Protein AF-0000000087149905 (afdb_homodimer)

Structure (mmCIF, N/CA/C/O backbone):
data_AF-0000000087149905-model_v1
#
loop_
_entity.id
_entity.type
_entity.pdbx_description
1 polymer 'SWIM-type domain-containing protein'
#
loop_
_atom_site.group_PDB
_atom_site.id
_atom_site.type_symbol
_atom_site.label_atom_id
_atom_site.label_alt_id
_atom_site.label_comp_id
_atom_site.label_asym_id
_atom_site.label_entity_id
_atom_site.label_seq_id
_atom_site.pdbx_PDB_ins_code
_atom_site.Cartn_x
_atom_site.Cartn_y
_atom_site.Cartn_z
_atom_site.occupancy
_atom_site.B_iso_or_equiv
_atom_site.auth_seq_id
_atom_site.auth_comp_id
_atom_site.auth_asym_id
_atom_site.auth_atom_id
_atom_site.pdbx_PDB_model_num
ATOM 1 N N . MET A 1 1 ? 7.902 6.609 -23.953 1 52.94 1 MET A N 1
ATOM 2 C CA . MET A 1 1 ? 6.887 5.578 -23.75 1 52.94 1 MET A CA 1
ATOM 3 C C . MET A 1 1 ? 5.832 5.629 -24.859 1 52.94 1 MET A C 1
ATOM 5 O O . MET A 1 1 ? 5.219 6.672 -25.078 1 52.94 1 MET A O 1
ATOM 9 N N . ASN A 1 2 ? 6.09 5 -25.891 1 61.59 2 ASN A N 1
ATOM 10 C CA . ASN A 1 2 ? 5.219 5.164 -27.047 1 61.59 2 ASN A CA 1
ATOM 11 C C . ASN A 1 2 ? 3.949 4.324 -26.922 1 61.59 2 ASN A C 1
ATOM 13 O O . ASN A 1 2 ? 3.957 3.129 -27.219 1 61.59 2 ASN A O 1
ATOM 17 N N . ILE A 1 3 ? 3.1 4.762 -26.047 1 75.81 3 ILE A N 1
ATOM 18 C CA . ILE A 1 3 ? 1.807 4.09 -26 1 75.81 3 ILE A CA 1
ATOM 19 C C . ILE A 1 3 ? 0.844 4.738 -27 1 75.81 3 ILE A C 1
ATOM 21 O O . ILE A 1 3 ? 0.61 5.949 -26.938 1 75.81 3 ILE A O 1
ATOM 25 N N . ASP A 1 4 ? 0.598 3.979 -28.094 1 79 4 ASP A N 1
ATOM 26 C CA . ASP A 1 4 ? -0.348 4.523 -29.062 1 79 4 ASP A CA 1
ATOM 27 C C . ASP A 1 4 ? -1.746 3.947 -28.844 1 79 4 ASP A C 1
ATOM 29 O O . ASP A 1 4 ? -1.9 2.893 -28.234 1 79 4 ASP A O 1
ATOM 33 N N . ALA A 1 5 ? -2.727 4.66 -29.312 1 78.12 5 ALA A N 1
ATOM 34 C CA . ALA A 1 5 ? -4.133 4.316 -29.125 1 78.12 5 ALA A CA 1
ATOM 35 C C . ALA A 1 5 ? -4.441 2.941 -29.719 1 78.12 5 ALA A C 1
ATOM 37 O O . ALA A 1 5 ? -5.258 2.195 -29.172 1 78.12 5 ALA A O 1
ATOM 38 N N . THR A 1 6 ? -3.74 2.602 -30.766 1 82.44 6 THR A N 1
ATOM 39 C CA . THR A 1 6 ? -3.984 1.315 -31.422 1 82.44 6 THR A CA 1
ATOM 40 C C . THR A 1 6 ? -3.541 0.167 -30.516 1 82.44 6 THR A C 1
ATOM 42 O O . THR A 1 6 ? -4.227 -0.855 -30.422 1 82.44 6 THR A O 1
ATOM 45 N N . THR A 1 7 ? -2.455 0.369 -29.906 1 86.06 7 THR A N 1
ATOM 46 C CA . THR A 1 7 ? -1.944 -0.637 -28.984 1 86.06 7 THR A CA 1
ATOM 47 C C . THR A 1 7 ? -2.898 -0.827 -27.797 1 86.06 7 THR A C 1
ATOM 49 O O . THR A 1 7 ? -3.156 -1.957 -27.375 1 86.06 7 THR A O 1
ATOM 52 N N . ILE A 1 8 ? -3.498 0.255 -27.359 1 90 8 ILE A N 1
ATOM 53 C CA . ILE A 1 8 ? -4.402 0.225 -26.203 1 90 8 ILE A CA 1
ATOM 54 C C . ILE A 1 8 ? -5.699 -0.483 -26.594 1 90 8 ILE A C 1
ATOM 56 O O . ILE A 1 8 ? -6.242 -1.263 -25.812 1 90 8 ILE A O 1
ATOM 60 N N . ARG A 1 9 ? -6.121 -0.243 -27.828 1 88.88 9 ARG A N 1
ATOM 61 C CA . ARG A 1 9 ? -7.352 -0.86 -28.312 1 88.88 9 ARG A CA 1
ATOM 62 C C . ARG A 1 9 ? -7.215 -2.379 -28.375 1 88.88 9 ARG A C 1
ATOM 64 O O . ARG A 1 9 ? -8.188 -3.104 -28.156 1 88.88 9 ARG A O 1
ATOM 71 N N . ASN A 1 10 ? -6.016 -2.828 -28.625 1 90.06 10 ASN A N 1
ATOM 72 C CA . ASN A 1 10 ? -5.77 -4.258 -28.75 1 90.06 10 ASN A CA 1
ATOM 73 C C . ASN A 1 10 ? -5.695 -4.949 -27.391 1 90.06 10 ASN A C 1
ATOM 75 O O . ASN A 1 10 ? -5.742 -6.176 -27.312 1 90.06 10 ASN A O 1
ATOM 79 N N . LEU A 1 11 ? -5.723 -4.18 -26.344 1 90.5 11 LEU A N 1
ATOM 80 C CA . LEU A 1 11 ? -5.574 -4.754 -25.016 1 90.5 11 LEU A CA 1
ATOM 81 C C . LEU A 1 11 ? -6.938 -5.012 -24.391 1 90.5 11 LEU A C 1
ATOM 83 O O . LEU A 1 11 ? -7.027 -5.625 -23.312 1 90.5 11 LEU A O 1
ATOM 87 N N . CYS A 1 12 ? -8.023 -4.574 -25.062 1 92 12 CYS A N 1
ATOM 88 C CA . CYS A 1 12 ? -9.344 -4.664 -24.453 1 92 12 CYS A CA 1
ATOM 89 C C . CYS A 1 12 ? -10.438 -4.789 -25.5 1 92 12 CYS A C 1
ATOM 91 O O . CYS A 1 12 ? -10.156 -4.742 -26.703 1 92 12 CYS A O 1
ATOM 93 N N . THR A 1 13 ? -11.625 -5.027 -25.062 1 93.38 13 THR A N 1
ATOM 94 C CA . THR A 1 13 ? -12.773 -5.043 -25.969 1 93.38 13 THR A CA 1
ATOM 95 C C . THR A 1 13 ? -13.195 -3.621 -26.328 1 93.38 13 THR A C 1
ATOM 97 O O . THR A 1 13 ? -12.828 -2.664 -25.641 1 93.38 13 THR A O 1
ATOM 100 N N . ASP A 1 14 ? -13.945 -3.541 -27.422 1 93.56 14 ASP A N 1
ATOM 101 C CA . ASP A 1 14 ? -14.422 -2.232 -27.859 1 93.56 14 ASP A CA 1
ATOM 102 C C . ASP A 1 14 ? -15.242 -1.554 -26.75 1 93.56 14 ASP A C 1
ATOM 104 O O . ASP A 1 14 ? -15.133 -0.342 -26.562 1 93.56 14 ASP A O 1
ATOM 108 N N . ALA A 1 15 ? -15.984 -2.336 -26.156 1 94.06 15 ALA A N 1
ATOM 109 C CA . ALA A 1 15 ? -16.844 -1.793 -25.109 1 94.06 15 ALA A CA 1
ATOM 110 C C . ALA A 1 15 ? -16.016 -1.227 -23.953 1 94.06 15 ALA A C 1
ATOM 112 O O . ALA A 1 15 ? -16.312 -0.152 -23.438 1 94.06 15 ALA A O 1
ATOM 113 N N . VAL A 1 16 ? -15.008 -1.996 -23.562 1 94.94 16 VAL A N 1
ATOM 114 C CA . VAL A 1 16 ? -14.148 -1.566 -22.469 1 94.94 16 VAL A CA 1
ATOM 115 C C . VAL A 1 16 ? -13.359 -0.328 -22.891 1 94.94 16 VAL A C 1
ATOM 117 O O . VAL A 1 16 ? -13.156 0.585 -22.078 1 94.94 16 VAL A O 1
ATOM 120 N N . PHE A 1 17 ? -12.984 -0.322 -24.156 1 95 17 PHE A N 1
ATOM 121 C CA . PHE A 1 17 ? -12.25 0.822 -24.688 1 95 17 PHE A CA 1
ATOM 122 C C . PHE A 1 17 ? -13.094 2.088 -24.609 1 95 17 PHE A C 1
ATOM 124 O O . PHE A 1 17 ? -12.617 3.137 -24.172 1 95 17 PHE A O 1
ATOM 131 N N . GLU A 1 18 ? -14.312 2.02 -25.031 1 95.62 18 GLU A N 1
ATOM 132 C CA . GLU A 1 18 ? -15.211 3.17 -25.016 1 95.62 18 GLU A CA 1
ATOM 133 C C . GLU A 1 18 ? -15.453 3.654 -23.578 1 95.62 18 GLU A C 1
ATOM 135 O O . GLU A 1 18 ? -15.508 4.859 -23.328 1 95.62 18 GLU A O 1
ATOM 140 N N . ARG A 1 19 ? -15.562 2.734 -22.719 1 95.44 19 ARG A N 1
ATOM 141 C CA . ARG A 1 19 ? -15.766 3.102 -21.312 1 95.44 19 ARG A CA 1
ATOM 142 C C . ARG A 1 19 ? -14.516 3.756 -20.734 1 95.44 19 ARG A C 1
ATOM 144 O O . ARG A 1 19 ? -14.609 4.695 -19.953 1 95.44 19 ARG A O 1
ATOM 151 N N . GLY A 1 20 ? -13.367 3.143 -21.078 1 96.12 20 GLY A N 1
ATOM 152 C CA . GLY A 1 20 ? -12.125 3.766 -20.656 1 96.12 20 GLY A CA 1
ATOM 153 C C . GLY A 1 20 ? -11.977 5.195 -21.141 1 96.12 20 GLY A C 1
ATOM 154 O O . GLY A 1 20 ? -11.539 6.07 -20.391 1 96.12 20 GLY A O 1
ATOM 155 N N . GLN A 1 21 ? -12.391 5.418 -22.391 1 95 21 GLN A N 1
ATOM 156 C CA . GLN A 1 21 ? -12.367 6.762 -22.953 1 95 21 GLN A CA 1
ATOM 157 C C . GLN A 1 21 ? -13.297 7.695 -22.188 1 95 21 GLN A C 1
ATOM 159 O O . GLN A 1 21 ? -12.953 8.852 -21.938 1 95 21 GLN A O 1
ATOM 164 N N . LYS A 1 22 ? -14.383 7.191 -21.922 1 95.94 22 LYS A N 1
ATOM 165 C CA . LYS A 1 22 ? -15.352 7.969 -21.156 1 95.94 22 LYS A CA 1
ATOM 166 C C . LYS A 1 22 ? -14.805 8.344 -19.797 1 95.94 22 LYS A C 1
ATOM 168 O O . LYS A 1 22 ? -14.961 9.484 -19.344 1 95.94 22 LYS A O 1
ATOM 173 N N . TYR A 1 23 ? -14.18 7.363 -19.109 1 94.94 23 TYR A N 1
ATOM 174 C CA . TYR A 1 23 ? -13.617 7.613 -17.781 1 94.94 23 TYR A CA 1
ATOM 175 C C . TYR A 1 23 ? -12.555 8.703 -17.844 1 94.94 23 TYR A C 1
ATOM 177 O O . TYR A 1 23 ? -12.477 9.555 -16.953 1 94.94 23 TYR A O 1
ATOM 185 N N . ARG A 1 24 ? -11.75 8.672 -18.891 1 93.31 24 ARG A N 1
ATOM 186 C CA . ARG A 1 24 ? -10.719 9.695 -19.078 1 93.31 24 ARG A CA 1
ATOM 187 C C . ARG A 1 24 ? -11.344 11.07 -19.312 1 93.31 24 ARG A C 1
ATOM 189 O O . ARG A 1 24 ? -10.922 12.055 -18.703 1 93.31 24 ARG A O 1
ATOM 196 N N . LYS A 1 25 ? -12.328 11.125 -20.141 1 92.62 25 LYS A N 1
ATOM 197 C CA . LYS A 1 25 ? -13 12.383 -20.469 1 92.62 25 LYS A CA 1
ATOM 198 C C . LYS A 1 25 ? -13.68 12.984 -19.234 1 92.62 25 LYS A C 1
ATOM 200 O O . LYS A 1 25 ? -13.727 14.203 -19.078 1 92.62 25 LYS A O 1
ATOM 205 N N . GLU A 1 26 ? -14.125 12.109 -18.469 1 91.5 26 GLU A N 1
ATOM 206 C CA . GLU A 1 26 ? -14.836 12.539 -17.281 1 91.5 26 GLU A CA 1
ATOM 207 C C . GLU A 1 26 ? -13.867 12.875 -16.141 1 91.5 26 GLU A C 1
ATOM 209 O O . GLU A 1 26 ? -14.289 13.164 -15.023 1 91.5 26 GLU A O 1
ATOM 214 N N . ARG A 1 27 ? -12.547 12.727 -16.375 1 88.62 27 ARG A N 1
ATOM 215 C CA . ARG A 1 27 ? -11.492 13.078 -15.43 1 88.62 27 ARG A CA 1
ATOM 216 C C . ARG A 1 27 ? -11.602 12.258 -14.148 1 88.62 27 ARG A C 1
ATOM 218 O O . ARG A 1 27 ? -11.539 12.805 -13.047 1 88.62 27 ARG A O 1
ATOM 225 N N . ARG A 1 28 ? -11.805 10.938 -14.367 1 89.31 28 ARG A N 1
ATOM 226 C CA . ARG A 1 28 ? -11.961 10.031 -13.234 1 89.31 28 ARG A CA 1
ATOM 227 C C . ARG A 1 28 ? -10.609 9.539 -12.742 1 89.31 28 ARG A C 1
ATOM 229 O O . ARG A 1 28 ? -10.531 8.805 -11.75 1 89.31 28 ARG A O 1
ATOM 236 N N . ILE A 1 29 ? -9.531 9.875 -13.422 1 90.5 29 ILE A N 1
ATOM 237 C CA . ILE A 1 29 ? -8.188 9.461 -13.023 1 90.5 29 ILE A CA 1
ATOM 238 C C . ILE A 1 29 ? -7.629 10.461 -12.008 1 90.5 29 ILE A C 1
ATOM 240 O O . ILE A 1 29 ? -7.578 11.664 -12.273 1 90.5 29 ILE A O 1
ATOM 244 N N . GLN A 1 30 ? -7.227 9.82 -10.906 1 81.25 30 GLN A N 1
ATOM 245 C C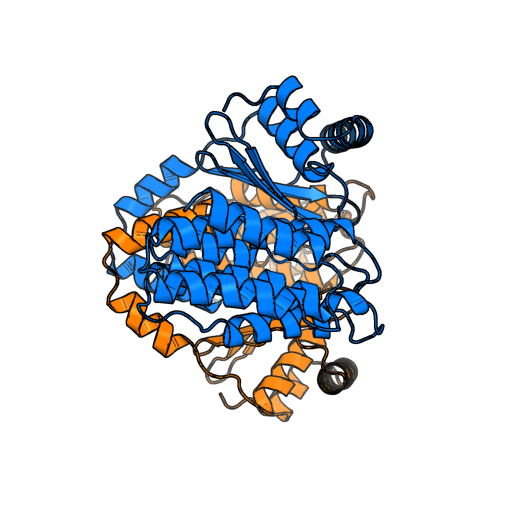A . GLN A 1 30 ? -6.672 10.625 -9.828 1 81.25 30 GLN A CA 1
ATOM 246 C C . GLN A 1 30 ? -5.215 10.266 -9.562 1 81.25 30 GLN A C 1
ATOM 248 O O . GLN A 1 30 ? -4.824 9.102 -9.695 1 81.25 30 GLN A O 1
ATOM 253 N N . ARG A 1 31 ? -4.359 11.297 -9.109 1 80.44 31 ARG A N 1
ATOM 254 C CA . ARG A 1 31 ? -2.992 11.102 -8.633 1 80.44 31 ARG A CA 1
ATOM 255 C C . ARG A 1 31 ? -2.189 10.242 -9.602 1 80.44 31 ARG A C 1
ATOM 257 O O . ARG A 1 31 ? -1.609 9.227 -9.203 1 80.44 31 ARG A O 1
ATOM 264 N N . ILE A 1 32 ? -2.191 10.555 -10.883 1 89.56 32 ILE A N 1
ATOM 265 C CA . ILE A 1 32 ? -1.399 9.812 -11.859 1 89.56 32 ILE A CA 1
ATOM 266 C C . ILE A 1 32 ? 0.063 10.242 -11.766 1 89.56 32 ILE A C 1
ATOM 268 O O . ILE A 1 32 ? 0.367 11.438 -11.781 1 89.56 32 ILE A O 1
ATOM 272 N N . GLU A 1 33 ? 0.924 9.398 -11.508 1 91.81 33 GLU A N 1
ATOM 273 C CA . GLU A 1 33 ? 2.352 9.664 -11.367 1 91.81 33 GLU A CA 1
ATOM 274 C C . GLU A 1 33 ? 3.184 8.656 -12.148 1 91.81 33 GLU A C 1
ATOM 276 O O . GLU A 1 33 ? 2.793 7.492 -12.289 1 91.81 33 GLU A O 1
ATOM 281 N N . ARG A 1 34 ? 4.316 9.117 -12.617 1 93.81 34 ARG A N 1
ATOM 282 C CA . ARG A 1 34 ? 5.207 8.25 -13.391 1 93.81 34 ARG A CA 1
ATOM 283 C C . ARG A 1 34 ? 6.57 8.133 -12.719 1 93.81 34 ARG A C 1
ATOM 285 O O . ARG A 1 34 ? 7.105 9.125 -12.211 1 93.81 34 ARG A O 1
ATOM 292 N N . PHE A 1 35 ? 7.082 7.012 -12.641 1 95.56 35 PHE A N 1
ATOM 293 C CA . PHE A 1 35 ? 8.422 6.648 -12.188 1 95.56 35 PHE A CA 1
ATOM 294 C C . PHE A 1 35 ? 9.109 5.734 -13.195 1 95.56 35 PHE A C 1
ATOM 296 O O . PHE A 1 35 ? 8.938 4.516 -13.156 1 95.56 35 PHE A O 1
ATOM 303 N N . ASP A 1 36 ? 9.914 6.367 -14.094 1 93.94 36 ASP A N 1
ATOM 304 C CA . ASP A 1 36 ? 10.539 5.621 -15.18 1 93.94 36 ASP A CA 1
ATOM 305 C C . ASP A 1 36 ? 9.492 4.91 -16.031 1 93.94 36 ASP A C 1
ATOM 307 O O . ASP A 1 36 ? 8.625 5.555 -16.625 1 93.94 36 ASP A O 1
ATOM 311 N N . ASP A 1 37 ? 9.398 3.553 -16 1 93.19 37 ASP A N 1
ATOM 312 C CA . ASP A 1 37 ? 8.484 2.812 -16.859 1 93.19 37 ASP A CA 1
ATOM 313 C C . ASP A 1 37 ? 7.23 2.391 -16.094 1 93.19 37 ASP A C 1
ATOM 315 O O . ASP A 1 37 ? 6.414 1.618 -16.594 1 93.19 37 ASP A O 1
ATOM 319 N N . VAL A 1 38 ? 7.078 2.883 -14.906 1 95.25 38 VAL A N 1
ATOM 320 C CA . VAL A 1 38 ? 5.938 2.523 -14.07 1 95.25 38 VAL A CA 1
ATOM 321 C C . VAL A 1 38 ? 5.008 3.727 -13.922 1 95.25 38 VAL A C 1
ATOM 323 O O . VAL A 1 38 ? 5.465 4.844 -13.656 1 95.25 38 VAL A O 1
ATOM 326 N N . VAL A 1 39 ? 3.75 3.508 -14.133 1 95.5 39 VAL A N 1
ATOM 327 C CA . VAL A 1 39 ? 2.73 4.527 -13.906 1 95.5 39 VAL A CA 1
ATOM 328 C C . VAL A 1 39 ? 1.732 4.039 -12.859 1 95.5 39 VAL A C 1
ATOM 330 O O . VAL A 1 39 ? 1.272 2.896 -12.914 1 95.5 39 VAL A O 1
ATOM 333 N N . THR A 1 40 ? 1.528 4.828 -11.836 1 95.44 40 THR A N 1
ATOM 334 C CA . THR A 1 40 ? 0.523 4.551 -10.82 1 95.44 40 THR A CA 1
ATOM 335 C C . THR A 1 40 ? -0.59 5.594 -10.859 1 95.44 40 THR A C 1
ATOM 337 O O . THR A 1 40 ? -0.339 6.77 -11.141 1 95.44 40 THR A O 1
ATOM 340 N N . ALA A 1 41 ? -1.813 5.078 -10.656 1 94.38 41 ALA A N 1
ATOM 341 C CA . ALA A 1 41 ? -2.953 5.992 -10.656 1 94.38 41 ALA A CA 1
ATOM 342 C C . ALA A 1 41 ? -4.098 5.441 -9.812 1 94.38 41 ALA A C 1
ATOM 344 O O . ALA A 1 41 ? -4.129 4.25 -9.492 1 94.38 41 ALA A O 1
ATOM 345 N N . VAL A 1 42 ? -4.875 6.297 -9.336 1 89.19 42 VAL A N 1
ATOM 346 C CA . VAL A 1 42 ? -6.152 5.941 -8.719 1 89.19 42 VAL A CA 1
ATOM 347 C C . VAL A 1 42 ? -7.301 6.371 -9.625 1 89.19 42 VAL A C 1
ATOM 349 O O . VAL A 1 42 ? -7.336 7.512 -10.094 1 89.19 42 VAL A O 1
ATOM 352 N N . VAL A 1 43 ? -8.164 5.406 -9.961 1 91.31 43 VAL A N 1
ATOM 353 C CA . VAL A 1 43 ? -9.281 5.699 -10.859 1 91.31 43 VAL A CA 1
ATOM 354 C C . VAL A 1 43 ? -10.602 5.547 -10.109 1 91.31 43 VAL A C 1
ATOM 356 O O . VAL A 1 43 ? -10.828 4.539 -9.438 1 91.31 43 VAL A O 1
ATOM 359 N N . GLN A 1 44 ? -11.461 6.496 -10.312 1 86.81 44 GLN A N 1
ATOM 360 C CA . GLN A 1 44 ? -12.766 6.473 -9.656 1 86.81 44 GLN A CA 1
ATOM 361 C C . GLN A 1 44 ? -13.781 5.695 -10.484 1 86.81 44 GLN A C 1
ATOM 363 O O . GLN A 1 44 ? -14.07 6.059 -11.625 1 86.81 44 GLN A O 1
ATOM 368 N N . GLY A 1 45 ? -14.211 4.629 -10.008 1 86.25 45 GLY A N 1
ATOM 369 C CA . GLY A 1 45 ? -15.352 3.879 -10.523 1 86.25 45 GLY A CA 1
ATOM 370 C C . GLY A 1 45 ? -16.469 3.705 -9.508 1 86.25 45 GLY A C 1
ATOM 371 O O . GLY A 1 45 ? -16.922 4.684 -8.914 1 86.25 45 GLY A O 1
ATOM 372 N N . SER A 1 46 ? -16.938 2.467 -9.32 1 76.81 46 SER A N 1
ATOM 373 C CA . SER A 1 46 ? -17.844 2.195 -8.211 1 76.81 46 SER A CA 1
ATOM 374 C C . SER A 1 46 ? -17.141 2.367 -6.871 1 76.81 46 SER A C 1
ATOM 376 O O . SER A 1 46 ? -17.781 2.662 -5.859 1 76.81 46 SER A O 1
ATOM 378 N N . SER A 1 47 ? -15.914 2.17 -6.957 1 76.69 47 SER A N 1
ATOM 379 C CA . SER A 1 47 ? -14.977 2.457 -5.879 1 76.69 47 SER A CA 1
ATOM 380 C C . SER A 1 47 ? -13.703 3.096 -6.41 1 76.69 47 SER A C 1
ATOM 382 O O . SER A 1 47 ? -13.609 3.416 -7.598 1 76.69 47 SER A O 1
ATOM 384 N N . GLN A 1 48 ? -12.875 3.387 -5.547 1 79.88 48 GLN A N 1
ATOM 385 C CA . GLN A 1 48 ? -11.555 3.812 -5.988 1 79.88 48 GLN A CA 1
ATOM 386 C C . GLN A 1 48 ? -10.656 2.611 -6.273 1 79.88 48 GLN A C 1
ATOM 388 O O . GLN A 1 48 ? -10.531 1.712 -5.441 1 79.88 48 GLN A O 1
ATOM 393 N N . TYR A 1 49 ? -10.117 2.619 -7.473 1 84.94 49 TYR A N 1
ATOM 394 C CA . TYR A 1 49 ? -9.289 1.488 -7.867 1 84.94 49 TYR A CA 1
ATOM 395 C C . TYR A 1 49 ? -7.855 1.935 -8.141 1 84.94 49 TYR A C 1
ATOM 397 O O . TYR A 1 49 ? -7.633 2.939 -8.82 1 84.94 49 TYR A O 1
ATOM 405 N N . ASP A 1 50 ? -6.941 1.211 -7.504 1 89.19 50 ASP A N 1
ATOM 406 C CA . ASP A 1 50 ? -5.527 1.462 -7.773 1 89.19 50 ASP A CA 1
ATOM 407 C C . ASP A 1 50 ? -5.09 0.792 -9.078 1 89.19 50 ASP A C 1
ATOM 409 O O . ASP A 1 50 ? -5.375 -0.385 -9.297 1 89.19 50 ASP A O 1
ATOM 413 N N . VAL A 1 51 ? -4.422 1.557 -9.914 1 94.06 51 VAL A N 1
ATOM 414 C CA . VAL A 1 51 ? -3.91 1.053 -11.188 1 94.06 51 VAL A CA 1
ATOM 415 C C . VAL A 1 51 ? -2.391 1.205 -11.234 1 94.06 51 VAL A C 1
ATOM 417 O O . VAL A 1 51 ? -1.856 2.256 -10.867 1 94.06 51 VAL A O 1
ATOM 420 N N . THR A 1 52 ? -1.676 0.179 -11.508 1 94.12 52 THR A N 1
ATOM 421 C CA . THR A 1 52 ? -0.24 0.204 -11.758 1 94.12 52 THR A CA 1
ATOM 422 C C . THR A 1 52 ? 0.078 -0.37 -13.133 1 94.12 52 THR A C 1
ATOM 424 O O . THR A 1 52 ? -0.34 -1.482 -13.461 1 94.12 52 THR A O 1
ATOM 427 N N . VAL A 1 53 ? 0.783 0.395 -13.938 1 94 53 VAL A N 1
ATOM 428 C CA . VAL A 1 53 ? 1.148 -0.038 -15.281 1 94 53 VAL A CA 1
ATOM 429 C C . VAL A 1 53 ? 2.664 0.026 -15.445 1 94 53 VAL A C 1
ATOM 431 O O . VAL A 1 53 ? 3.293 1.026 -15.094 1 94 53 VAL A O 1
ATOM 434 N N . GLU A 1 54 ? 3.229 -1.041 -15.867 1 90.81 54 GLU A N 1
ATOM 435 C CA . GLU A 1 54 ? 4.629 -1.063 -16.281 1 90.81 54 GLU A CA 1
ATOM 436 C C . GLU A 1 54 ? 4.762 -1.06 -17.797 1 90.81 54 GLU A C 1
ATOM 438 O O . GLU A 1 54 ? 4.301 -1.984 -18.469 1 90.81 54 GLU A O 1
ATOM 443 N N . LEU A 1 55 ? 5.379 -0.025 -18.188 1 89.25 55 LEU A N 1
ATOM 444 C CA . LEU A 1 55 ? 5.496 0.177 -19.625 1 89.25 55 LEU A CA 1
ATOM 445 C C . LEU A 1 55 ? 6.855 -0.294 -20.141 1 89.25 55 LEU A C 1
ATOM 447 O O . LEU A 1 55 ? 7.855 0.413 -20 1 89.25 55 LEU A O 1
ATOM 451 N N . GLY A 1 56 ? 6.895 -1.465 -20.641 1 81.88 56 GLY A N 1
ATOM 452 C CA . GLY A 1 56 ? 8.109 -1.961 -21.281 1 81.88 56 GLY A CA 1
ATOM 453 C C . GLY A 1 56 ? 8.258 -1.495 -22.703 1 81.88 56 GLY A C 1
ATOM 454 O O . GLY A 1 56 ? 7.48 -0.671 -23.188 1 81.88 56 GLY A O 1
ATOM 455 N N . GLU A 1 57 ? 9.336 -1.872 -23.438 1 76.81 57 GLU A N 1
ATOM 456 C CA . GLU A 1 57 ? 9.578 -1.489 -24.828 1 76.81 57 GLU A CA 1
ATOM 457 C C . GLU A 1 57 ? 8.453 -1.971 -25.734 1 76.81 57 GLU A C 1
ATOM 459 O O . GLU A 1 57 ? 7.992 -1.229 -26.609 1 76.81 57 GLU A O 1
ATOM 464 N N . LYS A 1 58 ? 7.953 -3.197 -25.484 1 77.06 58 LYS A N 1
ATOM 465 C CA . LYS A 1 58 ? 6.887 -3.715 -26.344 1 77.06 58 LYS A CA 1
ATOM 466 C C . LYS A 1 58 ? 5.797 -4.387 -25.516 1 77.06 58 LYS A C 1
ATOM 468 O O . LYS A 1 58 ? 4.988 -5.152 -26.047 1 77.06 58 LYS A O 1
ATOM 473 N N . THR A 1 59 ? 5.855 -4.219 -24.281 1 81.31 59 THR A N 1
ATOM 474 C CA . THR A 1 59 ? 4.898 -4.898 -23.406 1 81.31 59 THR A CA 1
ATOM 475 C C . THR A 1 59 ? 4.285 -3.928 -22.406 1 81.31 59 THR A C 1
ATOM 477 O O . THR A 1 59 ? 4.91 -2.932 -22.047 1 81.31 59 THR A O 1
ATOM 480 N N . ILE A 1 60 ? 3.018 -4.18 -22.141 1 87.06 60 ILE A N 1
ATOM 481 C CA . ILE A 1 60 ? 2.314 -3.443 -21.094 1 87.06 60 ILE A CA 1
ATOM 482 C C . ILE A 1 60 ? 1.796 -4.418 -20.031 1 87.06 60 ILE A C 1
ATOM 484 O O . ILE A 1 60 ? 1.047 -5.344 -20.344 1 87.06 60 ILE A O 1
ATOM 488 N N . ASP A 1 61 ? 2.359 -4.285 -18.922 1 86.69 61 ASP A N 1
ATOM 489 C CA . ASP A 1 61 ? 1.864 -5.055 -17.781 1 86.69 61 ASP A CA 1
ATOM 490 C C . ASP A 1 61 ? 1.042 -4.18 -16.844 1 86.69 61 ASP A C 1
ATOM 492 O O . ASP A 1 61 ? 1.559 -3.217 -16.266 1 86.69 61 ASP A O 1
ATOM 496 N N . ALA A 1 62 ? -0.219 -4.531 -16.719 1 89.94 62 ALA A N 1
ATOM 497 C CA . ALA A 1 62 ? -1.107 -3.67 -15.945 1 89.94 62 ALA A CA 1
ATOM 498 C C . ALA A 1 62 ? -1.795 -4.453 -14.836 1 89.94 62 ALA A C 1
ATOM 500 O O . ALA A 1 62 ? -2.037 -5.656 -14.969 1 89.94 62 ALA A O 1
ATOM 501 N N . ARG A 1 63 ? -1.947 -3.783 -13.758 1 87.44 63 ARG A N 1
ATOM 502 C CA . ARG A 1 63 ? -2.699 -4.309 -12.625 1 87.44 63 ARG A CA 1
ATOM 503 C C . ARG A 1 63 ? -3.719 -3.289 -12.125 1 87.44 63 ARG A C 1
ATOM 505 O O . ARG A 1 63 ? -3.434 -2.09 -12.078 1 87.44 63 ARG A O 1
ATOM 512 N N . CYS A 1 64 ? -4.855 -3.814 -11.789 1 89.94 64 CYS A N 1
ATOM 513 C CA . CYS A 1 64 ? -5.934 -2.99 -11.25 1 89.94 64 CYS A CA 1
ATOM 514 C C . CYS A 1 64 ? -6.633 -3.701 -10.094 1 89.94 64 CYS A C 1
ATOM 516 O O . CYS A 1 64 ? -6.863 -4.91 -10.156 1 89.94 64 CYS A O 1
ATOM 518 N N . THR A 1 65 ? -7.074 -3.02 -9.055 1 80.31 65 THR A N 1
ATOM 519 C CA . THR A 1 65 ? -7.711 -3.639 -7.891 1 80.31 65 THR A CA 1
ATOM 520 C C . THR A 1 65 ? -9.203 -3.828 -8.133 1 80.31 65 THR A C 1
ATOM 522 O O . THR A 1 65 ? -9.945 -4.176 -7.211 1 80.31 65 THR A O 1
ATOM 525 N N . CYS A 1 66 ? -9.656 -3.549 -9.359 1 84 66 CYS A N 1
ATOM 526 C CA . CYS A 1 66 ? -11.078 -3.691 -9.641 1 84 66 CYS A CA 1
ATOM 527 C C . CYS A 1 66 ? -11.461 -5.16 -9.797 1 84 66 CYS A C 1
ATOM 529 O O . CYS A 1 66 ? -10.602 -6.004 -10.07 1 84 66 CYS A O 1
ATOM 531 N N . PRO A 1 67 ? -12.711 -5.457 -9.648 1 76.56 67 PRO A N 1
ATOM 532 C CA . PRO A 1 67 ? -13.172 -6.848 -9.734 1 76.56 67 PRO A CA 1
ATOM 533 C C . PRO A 1 67 ? -13.336 -7.324 -11.172 1 76.56 67 PRO A C 1
ATOM 535 O O . PRO A 1 67 ? -13.922 -8.383 -11.414 1 76.56 67 PRO A O 1
ATOM 538 N N . TYR A 1 68 ? -12.875 -6.551 -12.141 1 79.5 68 TYR A N 1
ATOM 539 C CA . TYR A 1 68 ? -13 -6.914 -13.547 1 79.5 68 TYR A CA 1
ATOM 540 C C . TYR A 1 68 ? -12.398 -8.289 -13.812 1 79.5 68 TYR A C 1
ATOM 542 O O . TYR A 1 68 ? -11.258 -8.555 -13.422 1 79.5 68 TYR A O 1
ATOM 550 N N . ASP A 1 69 ? -13.188 -9.117 -14.438 1 70.5 69 ASP A N 1
ATOM 551 C CA . ASP A 1 69 ? -12.742 -10.5 -14.617 1 70.5 69 ASP A CA 1
ATOM 552 C C . ASP A 1 69 ? -12.875 -10.93 -16.078 1 70.5 69 ASP A C 1
ATOM 554 O O . ASP A 1 69 ? -12.68 -12.102 -16.406 1 70.5 69 ASP A O 1
ATOM 558 N N . ASP A 1 70 ? -13.164 -10.062 -16.953 1 77.25 70 ASP A N 1
ATOM 559 C CA . ASP A 1 70 ? -13.289 -10.414 -18.359 1 77.25 70 ASP A CA 1
ATOM 560 C C . ASP A 1 70 ? -11.938 -10.344 -19.062 1 77.25 70 ASP A C 1
ATOM 562 O O . ASP A 1 70 ? -10.914 -10.047 -18.438 1 77.25 70 ASP A O 1
ATOM 566 N N . ALA A 1 71 ? -11.914 -10.781 -20.297 1 79.75 71 ALA A N 1
ATOM 567 C CA . ALA A 1 71 ? -10.672 -10.812 -21.062 1 79.75 71 ALA A CA 1
ATOM 568 C C . ALA A 1 71 ? -10.125 -9.406 -21.281 1 79.75 71 ALA A C 1
ATOM 570 O O . ALA A 1 71 ? -10.883 -8.469 -21.516 1 79.75 71 ALA A O 1
ATOM 571 N N . GLY A 1 72 ? -8.773 -9.383 -21.203 1 88.75 72 GLY A N 1
ATOM 572 C CA . GLY A 1 72 ? -8.125 -8.117 -21.5 1 88.75 72 GLY A CA 1
ATOM 573 C C . GLY A 1 72 ? -8.07 -7.18 -20.312 1 88.75 72 GLY A C 1
ATOM 574 O O . GLY A 1 72 ? -8.297 -7.59 -19.172 1 88.75 72 GLY A O 1
ATOM 575 N N . GLU A 1 73 ? -7.703 -5.953 -20.641 1 92.62 73 GLU A N 1
ATOM 576 C CA . GLU A 1 73 ? -7.551 -4.949 -19.594 1 92.62 73 GLU A CA 1
ATOM 577 C C . GLU A 1 73 ? -8.883 -4.281 -19.266 1 92.62 73 GLU A C 1
ATOM 579 O O . GLU A 1 73 ? -9.758 -4.176 -20.125 1 92.62 73 GLU A O 1
ATOM 584 N N . CYS A 1 74 ? -9.047 -3.855 -18.078 1 95.06 74 CYS A N 1
ATOM 585 C CA . CYS A 1 74 ? -10.289 -3.236 -17.641 1 95.06 74 CYS A CA 1
ATOM 586 C C . CYS A 1 74 ? -10.344 -1.77 -18.047 1 95.06 74 CYS A C 1
ATOM 588 O O . CYS A 1 74 ? -9.328 -1.188 -18.422 1 95.06 74 CYS A O 1
ATOM 590 N N . LYS A 1 75 ? -11.484 -1.195 -17.859 1 95.88 75 LYS A N 1
ATOM 591 C CA . LYS A 1 75 ? -11.695 0.194 -18.25 1 95.88 75 LYS A CA 1
ATOM 592 C C . LYS A 1 75 ? -10.812 1.138 -17.453 1 95.88 75 LYS A C 1
ATOM 594 O O . LYS A 1 75 ? -10.43 2.205 -17.938 1 95.88 75 LYS A O 1
ATOM 599 N N . HIS A 1 76 ? -10.438 0.772 -16.234 1 95.88 76 HIS A N 1
ATOM 600 C CA . HIS A 1 76 ? -9.562 1.61 -15.422 1 95.88 76 HIS A CA 1
ATOM 601 C C . HIS A 1 76 ? -8.156 1.672 -16 1 95.88 76 HIS A C 1
ATOM 603 O O . HIS A 1 76 ? -7.574 2.754 -16.125 1 95.88 76 HIS A O 1
ATOM 609 N N . VAL A 1 77 ? -7.688 0.516 -16.344 1 96.31 77 VAL A N 1
ATOM 610 C CA . VAL A 1 77 ? -6.363 0.432 -16.953 1 96.31 77 VAL A CA 1
ATOM 611 C C . VAL A 1 77 ? -6.355 1.188 -18.281 1 96.31 77 VAL A C 1
ATOM 613 O O . VAL A 1 77 ? -5.43 1.954 -18.562 1 96.31 77 VAL A O 1
ATOM 616 N N . VAL A 1 78 ? -7.438 0.982 -19.031 1 95.88 78 VAL A N 1
ATOM 617 C CA . VAL A 1 78 ? -7.527 1.612 -20.344 1 95.88 78 VAL A CA 1
ATOM 618 C C . VAL A 1 78 ? -7.551 3.131 -20.188 1 95.88 78 VAL A C 1
ATOM 620 O O . VAL A 1 78 ? -6.875 3.848 -20.938 1 95.88 78 VAL A O 1
ATOM 623 N N . ALA A 1 79 ? -8.297 3.629 -19.297 1 96.19 79 ALA A N 1
ATOM 624 C CA . ALA A 1 79 ? -8.367 5.066 -19.047 1 96.19 79 ALA A CA 1
ATOM 625 C C . ALA A 1 79 ? -6.984 5.637 -18.734 1 96.19 79 ALA A C 1
ATOM 627 O O . ALA A 1 79 ? -6.609 6.684 -19.266 1 96.19 79 ALA A O 1
ATOM 628 N N . VAL A 1 80 ? -6.242 4.969 -17.891 1 96.31 80 VAL A N 1
ATOM 629 C CA . VAL A 1 80 ? -4.918 5.422 -17.484 1 96.31 80 VAL A CA 1
ATOM 630 C C . VAL A 1 80 ? -3.977 5.418 -18.688 1 96.31 80 VAL A C 1
ATOM 632 O O . VAL A 1 80 ? -3.229 6.371 -18.906 1 96.31 80 VAL A O 1
ATOM 635 N N . LEU A 1 81 ? -4.047 4.328 -19.453 1 95.69 81 LEU A N 1
ATOM 636 C CA . LEU A 1 81 ? -3.182 4.219 -20.625 1 95.69 81 LEU A CA 1
ATOM 637 C C . LEU A 1 81 ? -3.469 5.336 -21.609 1 95.69 81 LEU A C 1
ATOM 639 O O . LEU A 1 81 ? -2.543 5.922 -22.172 1 95.69 81 LEU A O 1
ATOM 643 N N . LEU A 1 82 ? -4.707 5.613 -21.812 1 94.5 82 LEU A N 1
ATOM 644 C CA . LEU A 1 82 ? -5.09 6.676 -22.75 1 94.5 82 LEU A CA 1
ATOM 645 C C . LEU A 1 82 ? -4.609 8.031 -22.234 1 94.5 82 LEU A C 1
ATOM 647 O O . LEU A 1 82 ? -4.184 8.875 -23.031 1 94.5 82 LEU A O 1
ATOM 651 N N . ASP A 1 83 ? -4.711 8.227 -20.969 1 93.75 83 ASP A N 1
ATOM 652 C CA . ASP A 1 83 ? -4.27 9.484 -20.375 1 93.75 83 ASP A CA 1
ATOM 653 C C . ASP A 1 83 ? -2.76 9.664 -20.531 1 93.75 83 ASP A C 1
ATOM 655 O O . ASP A 1 83 ? -2.291 10.758 -20.875 1 93.75 83 ASP A O 1
ATOM 659 N N . VAL A 1 84 ? -2.025 8.648 -20.266 1 92.81 84 VAL A N 1
ATOM 660 C CA . VAL A 1 84 ? -0.57 8.664 -20.375 1 92.81 84 VAL A CA 1
ATOM 661 C C . VAL A 1 84 ? -0.164 8.914 -21.828 1 92.81 84 VAL A C 1
ATOM 663 O O . VAL A 1 84 ? 0.794 9.641 -22.094 1 92.81 84 VAL A O 1
ATOM 666 N N . ALA A 1 85 ? -0.884 8.258 -22.703 1 90.56 85 ALA A N 1
ATOM 667 C CA . ALA A 1 85 ? -0.592 8.43 -24.125 1 90.56 85 ALA A CA 1
ATOM 668 C C . ALA A 1 85 ? -0.814 9.867 -24.562 1 90.56 85 ALA A C 1
ATOM 670 O O . ALA A 1 85 ? -0.079 10.391 -25.406 1 90.56 85 ALA A O 1
ATOM 671 N N . ALA A 1 86 ? -1.792 10.508 -24.016 1 89.12 86 ALA A N 1
ATOM 672 C CA . ALA A 1 86 ? -2.141 11.875 -24.391 1 89.12 86 ALA A CA 1
ATOM 673 C C . ALA A 1 86 ? -1.185 12.883 -23.75 1 89.12 86 ALA A C 1
ATOM 675 O O . ALA A 1 86 ? -0.764 13.844 -24.406 1 89.12 86 ALA A O 1
ATOM 676 N N . ASP A 1 87 ? -0.899 12.703 -22.453 1 88.25 87 ASP A N 1
ATOM 677 C CA . ASP A 1 87 ? -0.052 13.609 -21.688 1 88.25 87 ASP A CA 1
ATOM 678 C C . ASP A 1 87 ? 0.74 12.852 -20.625 1 88.25 87 ASP A C 1
ATOM 680 O O . ASP A 1 87 ? 0.322 12.773 -19.469 1 88.25 87 ASP A O 1
ATOM 684 N N . PRO A 1 88 ? 1.892 12.375 -21 1 87.56 88 PRO A N 1
ATOM 685 C CA . PRO A 1 88 ? 2.68 11.602 -20.031 1 87.56 88 PRO A CA 1
ATOM 686 C C . PRO A 1 88 ? 3.049 12.414 -18.781 1 87.56 88 PRO A C 1
ATOM 688 O O . PRO A 1 88 ? 3.531 13.547 -18.906 1 87.56 88 PRO A O 1
ATOM 691 N N . PRO A 1 89 ? 2.771 11.836 -17.625 1 88.75 89 PRO A N 1
ATOM 692 C CA . PRO A 1 89 ? 3.168 12.547 -16.406 1 88.75 89 PRO A CA 1
ATOM 693 C C . PRO A 1 89 ? 4.68 12.742 -16.312 1 88.75 89 PRO A C 1
ATOM 695 O O . PRO A 1 89 ? 5.445 12.031 -16.953 1 88.75 89 PRO A O 1
ATOM 698 N N . ARG A 1 90 ? 5.066 13.781 -15.469 1 86.56 90 ARG A N 1
ATOM 699 C CA . ARG A 1 90 ? 6.488 14.016 -15.227 1 86.56 90 ARG A CA 1
ATOM 700 C C . ARG A 1 90 ? 7.137 12.805 -14.562 1 86.56 90 ARG A C 1
ATOM 702 O O . ARG A 1 90 ? 6.547 12.188 -13.68 1 86.56 90 ARG A O 1
ATOM 709 N N . ASP A 1 91 ? 8.281 12.422 -15.055 1 90.88 91 ASP A N 1
ATOM 710 C CA . ASP A 1 91 ? 9.031 11.297 -14.5 1 90.88 91 ASP A CA 1
ATOM 711 C C . ASP A 1 91 ? 9.727 11.688 -13.203 1 90.88 91 ASP A C 1
ATOM 713 O O . ASP A 1 91 ? 10.609 12.555 -13.195 1 90.88 91 ASP A O 1
ATOM 717 N N . GLU A 1 92 ? 9.391 11.078 -12.094 1 89.44 92 GLU A N 1
ATOM 718 C CA . GLU A 1 92 ? 9.93 11.406 -10.781 1 89.44 92 GLU A CA 1
ATOM 719 C C . GLU A 1 92 ? 11.172 10.578 -10.469 1 89.44 92 GLU A C 1
ATOM 721 O O . GLU A 1 92 ? 11.82 10.773 -9.438 1 89.44 92 GLU A O 1
ATOM 726 N N . SER A 1 93 ? 11.5 9.562 -11.344 1 93.5 93 SER A N 1
ATOM 727 C CA . SER A 1 93 ? 12.555 8.602 -11.039 1 93.5 93 SER A CA 1
ATOM 728 C C . SER A 1 93 ? 13.906 9.289 -10.898 1 93.5 93 SER A C 1
ATOM 730 O O . SER A 1 93 ? 14.711 8.906 -10.039 1 93.5 93 SER A O 1
ATOM 732 N N . GLY A 1 94 ? 14.141 10.297 -11.68 1 91.25 94 GLY A N 1
ATOM 733 C CA . GLY A 1 94 ? 15.414 10.992 -11.609 1 91.25 94 GLY A CA 1
ATOM 734 C C . GLY A 1 94 ? 15.672 11.625 -10.258 1 91.25 94 GLY A C 1
ATOM 735 O O . GLY A 1 94 ? 16.766 11.477 -9.695 1 91.25 94 GLY A O 1
ATOM 736 N N . ARG A 1 95 ? 14.711 12.359 -9.781 1 87.25 95 ARG A N 1
ATOM 737 C CA . ARG A 1 95 ? 14.82 13 -8.469 1 87.25 95 ARG A CA 1
ATOM 738 C C . ARG A 1 95 ? 15.055 11.969 -7.371 1 87.25 95 ARG A C 1
ATOM 740 O O . ARG A 1 95 ? 15.906 12.164 -6.508 1 87.25 95 ARG A O 1
ATOM 747 N N . VAL A 1 96 ? 14.344 10.875 -7.398 1 92.88 96 VAL A N 1
ATOM 748 C CA . VAL A 1 96 ? 14.438 9.828 -6.383 1 92.88 96 VAL A CA 1
ATOM 749 C C . VAL A 1 96 ? 15.797 9.133 -6.484 1 92.88 96 VAL A C 1
ATOM 751 O O . VAL A 1 96 ? 16.438 8.867 -5.465 1 92.88 96 VAL A O 1
ATOM 754 N N . ASP A 1 97 ? 16.203 8.844 -7.734 1 92.88 97 ASP A N 1
ATOM 755 C CA . ASP A 1 97 ? 17.469 8.164 -7.945 1 92.88 97 ASP A CA 1
ATOM 756 C C . ASP A 1 97 ? 18.641 8.992 -7.402 1 92.88 97 ASP A C 1
ATOM 758 O O . ASP A 1 97 ? 19.578 8.445 -6.816 1 92.88 97 ASP A O 1
ATOM 762 N N . SER A 1 98 ? 18.547 10.258 -7.625 1 87.94 98 SER A N 1
ATOM 763 C CA . SER A 1 98 ? 19.594 11.141 -7.133 1 87.94 98 SER A CA 1
ATOM 764 C C . SER A 1 98 ? 19.703 11.078 -5.613 1 87.94 98 SER A C 1
ATOM 766 O O . SER A 1 98 ? 20.812 11 -5.07 1 87.94 98 SER A O 1
ATOM 768 N N . VAL A 1 99 ? 18.625 11.086 -4.941 1 88.88 99 VAL A N 1
ATOM 769 C CA . VAL A 1 99 ? 18.594 11.023 -3.484 1 88.88 99 VAL A CA 1
ATOM 770 C C . VAL A 1 99 ? 19.031 9.633 -3.021 1 88.88 99 VAL A C 1
ATOM 772 O O . VAL A 1 99 ? 19.844 9.508 -2.096 1 88.88 99 VAL A O 1
ATOM 775 N N . LEU A 1 100 ? 18.5 8.555 -3.682 1 92.31 100 LEU A N 1
ATOM 776 C CA . LEU A 1 100 ? 18.766 7.168 -3.318 1 92.31 100 LEU A CA 1
ATOM 777 C C . LEU A 1 100 ? 20.25 6.844 -3.42 1 92.31 100 LEU A C 1
ATOM 779 O O . LEU A 1 100 ? 20.781 6.062 -2.621 1 92.31 100 LEU A O 1
ATOM 783 N N . GLN A 1 101 ? 20.922 7.418 -4.379 1 85.06 101 GLN A N 1
ATOM 784 C CA . GLN A 1 101 ? 22.344 7.16 -4.594 1 85.06 101 GLN A CA 1
ATOM 785 C C . GLN A 1 101 ? 23.188 7.836 -3.521 1 85.06 101 GLN A C 1
ATOM 787 O O . GLN A 1 101 ? 24.297 7.387 -3.232 1 85.06 101 GLN A O 1
ATOM 792 N N . ASN A 1 102 ? 22.672 8.859 -2.914 1 83.25 102 ASN A N 1
ATOM 793 C CA . ASN A 1 102 ? 23.453 9.648 -1.978 1 83.25 102 ASN A CA 1
ATOM 794 C C . ASN A 1 102 ? 23.172 9.266 -0.53 1 83.25 102 ASN A C 1
ATOM 796 O O . ASN A 1 102 ? 23.906 9.641 0.379 1 83.25 102 ASN A O 1
ATOM 800 N N . VAL A 1 103 ? 22.094 8.547 -0.315 1 85.62 103 VAL A N 1
ATOM 801 C CA . VAL A 1 103 ? 21.75 8.125 1.037 1 85.62 103 VAL A CA 1
ATOM 802 C C . VAL A 1 103 ? 22.656 6.965 1.459 1 85.62 103 VAL A C 1
ATOM 804 O O . VAL A 1 103 ? 22.938 6.066 0.662 1 85.62 103 VAL A O 1
ATOM 807 N N . SER A 1 104 ? 23.188 7.023 2.662 1 81.94 104 SER A N 1
ATOM 808 C CA . SER A 1 104 ? 24.031 5.961 3.184 1 81.94 104 SER A CA 1
ATOM 809 C C . SER A 1 104 ? 23.219 4.715 3.521 1 81.94 104 SER A C 1
ATOM 811 O O . SER A 1 104 ? 22 4.793 3.715 1 81.94 104 SER A O 1
ATOM 813 N N . ALA A 1 105 ? 23.828 3.537 3.562 1 81.06 105 ALA A N 1
ATOM 814 C CA . ALA A 1 105 ? 23.172 2.295 3.965 1 81.06 105 ALA A CA 1
ATOM 815 C C . ALA A 1 105 ? 22.562 2.422 5.355 1 81.06 105 ALA A C 1
ATOM 817 O O . ALA A 1 105 ? 21.5 1.868 5.625 1 81.06 105 ALA A O 1
ATOM 818 N N . ASP A 1 106 ? 23.25 3.209 6.188 1 81.69 106 ASP A N 1
ATOM 819 C CA . ASP A 1 106 ? 22.797 3.393 7.566 1 81.69 106 ASP A CA 1
ATOM 820 C C . ASP A 1 106 ? 21.5 4.191 7.613 1 81.69 106 ASP A C 1
ATOM 822 O O . ASP A 1 106 ? 20.75 4.109 8.586 1 81.69 106 ASP A O 1
ATOM 826 N N . GLY A 1 107 ? 21.281 4.957 6.609 1 85.75 107 GLY A N 1
ATOM 827 C CA . GLY A 1 107 ? 20.031 5.676 6.48 1 85.75 107 GLY A CA 1
ATOM 828 C C . GLY A 1 107 ? 18.938 4.863 5.809 1 85.75 107 GLY A C 1
ATOM 829 O O . GLY A 1 107 ? 17.781 4.895 6.234 1 85.75 107 GLY A O 1
ATOM 830 N N . LEU A 1 108 ? 19.297 4.074 4.82 1 90.44 108 LEU A N 1
ATOM 831 C CA . LEU A 1 108 ? 18.344 3.32 4.004 1 90.44 108 LEU A CA 1
ATOM 832 C C . LEU A 1 108 ? 17.719 2.188 4.809 1 90.44 108 LEU A C 1
ATOM 834 O O . LEU A 1 108 ? 16.531 1.911 4.672 1 90.44 108 LEU A O 1
ATOM 838 N N . ARG A 1 109 ? 18.516 1.557 5.652 1 92.06 109 ARG A N 1
ATOM 839 C CA . ARG A 1 109 ? 18.062 0.363 6.363 1 92.06 109 ARG A CA 1
ATOM 840 C C . ARG A 1 109 ? 16.906 0.688 7.309 1 92.06 109 ARG A C 1
ATOM 842 O O . ARG A 1 109 ? 15.875 0.025 7.285 1 92.06 109 ARG A O 1
ATOM 849 N N . PRO A 1 110 ? 17.047 1.789 8.125 1 91.31 110 PRO A N 1
ATOM 850 C CA . PRO A 1 110 ? 15.914 2.104 9.008 1 91.31 110 PRO A CA 1
ATOM 851 C C . PRO A 1 110 ? 14.664 2.512 8.234 1 91.31 110 PRO A C 1
ATOM 853 O O . PRO A 1 110 ? 13.547 2.193 8.656 1 91.31 110 PRO A O 1
ATOM 856 N N . PHE A 1 111 ? 14.914 3.24 7.168 1 93.75 111 PHE A N 1
ATOM 857 C CA . PHE A 1 111 ? 13.75 3.613 6.371 1 93.75 111 PHE A CA 1
ATOM 858 C C . PHE A 1 111 ? 13.039 2.375 5.832 1 93.75 111 PHE A C 1
ATOM 860 O O . PHE A 1 111 ? 11.82 2.26 5.934 1 93.75 111 PHE A O 1
ATOM 867 N N . LEU A 1 112 ? 13.805 1.483 5.219 1 95.75 112 LEU A N 1
ATOM 868 C CA . LEU A 1 112 ? 13.219 0.269 4.66 1 95.75 112 LEU A CA 1
ATOM 869 C C . LEU A 1 112 ? 12.578 -0.577 5.75 1 95.75 112 LEU A C 1
ATOM 871 O O . LEU A 1 112 ? 11.516 -1.166 5.535 1 95.75 112 LEU A O 1
ATOM 875 N N . ARG A 1 113 ? 13.188 -0.66 6.887 1 95.5 113 ARG A N 1
ATOM 876 C CA . ARG A 1 113 ? 12.602 -1.4 8 1 95.5 113 ARG A CA 1
ATOM 877 C C . ARG A 1 113 ? 11.227 -0.853 8.367 1 95.5 113 ARG A C 1
ATOM 879 O O . ARG A 1 113 ? 10.297 -1.619 8.609 1 95.5 113 ARG A O 1
ATOM 886 N N . ASP A 1 114 ? 11.148 0.491 8.391 1 94 114 ASP A N 1
ATOM 887 C CA . ASP A 1 114 ? 9.875 1.133 8.688 1 94 114 ASP A CA 1
ATOM 888 C C . ASP A 1 114 ? 8.82 0.765 7.648 1 94 114 ASP A C 1
ATOM 890 O O . ASP A 1 114 ? 7.664 0.506 7.992 1 94 114 ASP A O 1
ATOM 894 N N . VAL A 1 115 ? 9.234 0.778 6.414 1 95.38 115 VAL A N 1
ATOM 895 C CA . VAL A 1 115 ? 8.352 0.432 5.309 1 95.38 115 VAL A CA 1
ATOM 896 C C . VAL A 1 115 ? 7.879 -1.013 5.457 1 95.38 115 VAL A C 1
ATOM 898 O O . VAL A 1 115 ? 6.684 -1.298 5.344 1 95.38 115 VAL A O 1
ATOM 901 N N . LEU A 1 116 ? 8.781 -1.911 5.754 1 95.88 116 LEU A N 1
ATOM 902 C CA . LEU A 1 116 ? 8.469 -3.332 5.859 1 95.88 116 LEU A CA 1
ATOM 903 C C . LEU A 1 116 ? 7.574 -3.604 7.066 1 95.88 116 LEU A C 1
ATOM 905 O O . LEU A 1 116 ? 6.77 -4.535 7.051 1 95.88 116 LEU A O 1
ATOM 909 N N . ALA A 1 117 ? 7.684 -2.809 8.055 1 95.06 117 ALA A N 1
ATOM 910 C CA . ALA A 1 117 ? 6.867 -2.969 9.25 1 95.06 117 ALA A CA 1
ATOM 911 C C . ALA A 1 117 ? 5.391 -2.738 8.945 1 95.06 117 ALA A C 1
ATOM 913 O O . ALA A 1 117 ? 4.523 -3.441 9.469 1 95.06 117 ALA A O 1
ATOM 914 N N . GLU A 1 118 ? 5.164 -1.827 8.023 1 93.81 118 GLU A N 1
ATOM 915 C CA . GLU A 1 118 ? 3.781 -1.412 7.809 1 93.81 118 GLU A CA 1
ATOM 916 C C . GLU A 1 118 ? 3.199 -2.064 6.559 1 93.81 118 GLU A C 1
ATOM 918 O O . GLU A 1 118 ? 2.004 -1.932 6.281 1 93.81 118 GLU A O 1
ATOM 923 N N . HIS A 1 119 ? 4.059 -2.814 5.816 1 94.19 119 HIS A N 1
ATOM 924 C CA . HIS A 1 119 ? 3.59 -3.389 4.562 1 94.19 119 HIS A CA 1
ATOM 925 C C . HIS A 1 119 ? 3.959 -4.863 4.457 1 94.19 119 HIS A C 1
ATOM 927 O O . HIS A 1 119 ? 5.016 -5.207 3.924 1 94.19 119 HIS A O 1
ATOM 933 N N . PRO A 1 120 ? 3.01 -5.777 4.797 1 90 120 PRO A N 1
ATOM 934 C CA . PRO A 1 120 ? 3.297 -7.211 4.809 1 90 120 PRO A CA 1
ATOM 935 C C . PRO A 1 120 ? 3.668 -7.75 3.428 1 90 120 PRO A C 1
ATOM 937 O O . PRO A 1 120 ? 4.531 -8.625 3.312 1 90 120 PRO A O 1
ATOM 940 N N . ASP A 1 121 ? 3 -7.262 2.418 1 88.06 121 ASP A N 1
ATOM 941 C CA . ASP A 1 121 ? 3.307 -7.727 1.068 1 88.06 121 ASP A CA 1
ATOM 942 C C . ASP A 1 121 ? 4.75 -7.406 0.692 1 88.06 121 ASP A C 1
ATOM 944 O O . ASP A 1 121 ? 5.43 -8.219 0.059 1 88.06 121 ASP A O 1
ATOM 948 N N . LEU A 1 122 ? 5.203 -6.184 1.072 1 93.5 122 LEU A N 1
ATOM 949 C CA . LEU A 1 122 ? 6.578 -5.789 0.789 1 93.5 122 LEU A CA 1
ATOM 950 C C . LEU A 1 122 ? 7.562 -6.609 1.622 1 93.5 122 LEU A C 1
ATOM 952 O O . LEU A 1 122 ? 8.664 -6.91 1.168 1 93.5 122 LEU A O 1
ATOM 956 N N . ARG A 1 123 ? 7.148 -7.031 2.854 1 91.56 123 ARG A N 1
ATOM 957 C CA . ARG A 1 123 ? 7.965 -7.918 3.676 1 91.56 123 ARG A CA 1
ATOM 958 C C . ARG A 1 123 ? 8.203 -9.25 2.975 1 91.56 123 ARG A C 1
ATOM 960 O O . ARG A 1 123 ? 9.328 -9.75 2.951 1 91.56 123 ARG A O 1
ATOM 967 N N . ASP A 1 124 ? 7.133 -9.797 2.391 1 84.88 124 ASP A N 1
ATOM 968 C CA . ASP A 1 124 ? 7.227 -11.07 1.673 1 84.88 124 ASP A CA 1
ATOM 969 C C . ASP A 1 124 ? 8.148 -10.945 0.465 1 84.88 124 ASP A C 1
ATOM 971 O O . ASP A 1 124 ? 8.953 -11.844 0.2 1 84.88 124 ASP A O 1
ATOM 975 N N . GLN A 1 125 ? 8.047 -9.875 -0.213 1 87.31 125 GLN A N 1
ATOM 976 C CA . GLN A 1 125 ? 8.883 -9.641 -1.383 1 87.31 125 GLN A CA 1
ATOM 977 C C . GLN A 1 125 ? 10.352 -9.492 -0.986 1 87.31 125 GLN A C 1
ATOM 979 O O . GLN A 1 125 ? 11.242 -9.977 -1.685 1 87.31 125 GLN A O 1
ATOM 984 N N . PHE A 1 126 ? 10.578 -8.75 0.152 1 92.38 126 PHE A N 1
ATOM 985 C CA . PHE A 1 126 ? 11.93 -8.539 0.646 1 92.38 126 PHE A CA 1
ATOM 986 C C . PHE A 1 126 ? 12.586 -9.867 1.021 1 92.38 126 PHE A C 1
ATOM 988 O O . PHE A 1 126 ? 13.727 -10.141 0.625 1 92.38 126 PHE A O 1
ATOM 995 N N . LEU A 1 127 ? 11.852 -10.68 1.74 1 85.5 127 LEU A N 1
ATOM 996 C CA . LEU A 1 127 ? 12.375 -11.961 2.189 1 85.5 127 LEU A CA 1
ATOM 997 C C . LEU A 1 127 ? 12.602 -12.898 1.009 1 85.5 127 LEU A C 1
ATOM 999 O O . LEU A 1 127 ? 13.555 -13.68 1 1 85.5 127 LEU A O 1
ATOM 1003 N N . ALA A 1 128 ? 11.695 -12.828 0.013 1 79.44 128 ALA A N 1
ATOM 1004 C CA . ALA A 1 128 ? 11.836 -13.648 -1.188 1 79.44 128 ALA A CA 1
ATOM 1005 C C . ALA A 1 128 ? 13.102 -13.281 -1.956 1 79.44 128 ALA A C 1
ATOM 1007 O O . ALA A 1 128 ? 13.734 -14.141 -2.562 1 79.44 128 ALA A O 1
ATOM 1008 N N . ARG A 1 129 ? 13.445 -12 -1.866 1 81.19 129 ARG A N 1
ATOM 1009 C CA . ARG A 1 129 ? 14.578 -11.523 -2.656 1 81.19 129 ARG A CA 1
ATOM 1010 C C . ARG A 1 129 ? 15.891 -11.766 -1.925 1 81.19 129 ARG A C 1
ATOM 1012 O O . ARG A 1 129 ? 16.922 -12.031 -2.553 1 81.19 129 ARG A O 1
ATOM 1019 N N . PHE A 1 130 ? 15.891 -11.734 -0.54 1 84.81 130 PHE A N 1
ATOM 1020 C CA . PHE A 1 130 ? 17.188 -11.648 0.122 1 84.81 130 PHE A CA 1
ATOM 1021 C C . PHE A 1 130 ? 17.359 -12.781 1.133 1 84.81 130 PHE A C 1
ATOM 1023 O O . PHE A 1 130 ? 18.469 -13.07 1.57 1 84.81 130 PHE A O 1
ATOM 1030 N N . ALA A 1 131 ? 16.234 -13.297 1.637 1 77 131 ALA A N 1
ATOM 1031 C CA . ALA A 1 131 ? 16.359 -14.344 2.648 1 77 131 ALA A CA 1
ATOM 1032 C C . ALA A 1 131 ? 16.719 -15.68 2.01 1 77 131 ALA A C 1
ATOM 1034 O O . ALA A 1 131 ? 16.344 -15.961 0.873 1 77 131 ALA A O 1
ATOM 1035 N N . ASP A 1 132 ? 17.562 -16.359 2.57 1 65.75 132 ASP A N 1
ATOM 1036 C CA . ASP A 1 132 ? 17.938 -17.688 2.107 1 65.75 132 ASP A CA 1
ATOM 1037 C C . ASP A 1 132 ? 16.781 -18.672 2.297 1 65.75 132 ASP A C 1
ATOM 1039 O O . ASP A 1 132 ? 16.703 -19.688 1.593 1 65.75 132 ASP A O 1
ATOM 1043 N N . THR A 1 133 ? 16 -18.328 3.217 1 62.03 133 THR A N 1
ATOM 1044 C CA . THR A 1 133 ? 14.914 -19.25 3.484 1 62.03 133 THR A CA 1
ATOM 1045 C C . THR A 1 133 ? 13.617 -18.766 2.84 1 62.03 133 THR A C 1
ATOM 1047 O O . THR A 1 133 ? 13.398 -17.562 2.697 1 62.03 133 THR A O 1
ATOM 1050 N N . SER A 1 134 ? 13.141 -19.703 2.07 1 67 134 SER A N 1
ATOM 1051 C CA . SER A 1 134 ? 11.844 -19.438 1.455 1 67 134 SER A CA 1
ATOM 1052 C C . SER A 1 134 ? 10.719 -20.188 2.162 1 67 134 SER A C 1
ATOM 1054 O O . SER A 1 134 ? 10.977 -21.141 2.895 1 67 134 SER A O 1
ATOM 1056 N N . LYS A 1 135 ? 9.648 -19.641 2.199 1 75 135 LYS A N 1
ATOM 1057 C CA . LYS A 1 135 ? 8.453 -20.328 2.688 1 75 135 LYS A CA 1
ATOM 1058 C C . LYS A 1 135 ? 8.172 -21.578 1.869 1 75 135 LYS A C 1
ATOM 1060 O O . LYS A 1 135 ? 8.547 -21.672 0.699 1 75 135 LYS A O 1
ATOM 1065 N N . SER A 1 136 ? 7.605 -22.547 2.643 1 80.69 136 SER A N 1
ATOM 1066 C CA . SER A 1 136 ? 7.211 -23.781 1.967 1 80.69 136 SER A CA 1
ATOM 1067 C C . SER A 1 136 ? 5.918 -23.594 1.179 1 80.69 136 SER A C 1
ATOM 1069 O O . SER A 1 136 ? 5.211 -22.594 1.366 1 80.69 136 SER A O 1
ATOM 1071 N N . VAL A 1 137 ? 5.648 -24.531 0.231 1 86.69 137 VAL A N 1
ATOM 1072 C CA . VAL A 1 137 ? 4.402 -24.547 -0.527 1 86.69 137 VAL A CA 1
ATOM 1073 C C . VAL A 1 137 ? 3.215 -24.516 0.432 1 86.69 137 VAL A C 1
ATOM 1075 O O . VAL A 1 137 ? 2.246 -23.797 0.215 1 86.69 137 VAL A O 1
ATOM 1078 N N . GLU A 1 138 ? 3.412 -25.266 1.535 1 86.88 138 GLU A N 1
ATOM 1079 C CA . GLU A 1 138 ? 2.316 -25.391 2.492 1 86.88 138 GLU A CA 1
ATOM 1080 C C . GLU A 1 138 ? 2.045 -24.062 3.197 1 86.88 138 GLU A C 1
ATOM 1082 O O . GLU A 1 138 ? 0.891 -23.719 3.461 1 86.88 138 GLU A O 1
ATOM 1087 N N . GLU A 1 139 ? 3.061 -23.453 3.486 1 84.75 139 GLU A N 1
ATOM 1088 C CA . GLU A 1 139 ? 2.904 -22.141 4.133 1 84.75 139 GLU A CA 1
ATOM 1089 C C . GLU A 1 139 ? 2.186 -21.156 3.221 1 84.75 139 GLU A C 1
ATOM 1091 O O . GLU A 1 139 ? 1.293 -20.438 3.664 1 84.75 139 GLU A O 1
ATOM 1096 N N . TYR A 1 140 ? 2.529 -21.125 1.95 1 89.38 140 TYR A N 1
ATOM 1097 C CA . TYR A 1 140 ? 1.85 -20.266 0.986 1 89.38 140 TYR A CA 1
ATOM 1098 C C . TYR A 1 140 ? 0.403 -20.703 0.791 1 89.38 140 TYR A C 1
ATOM 1100 O O . TYR A 1 140 ? -0.496 -19.859 0.682 1 89.38 140 TYR A O 1
ATOM 1108 N N . ARG A 1 141 ? 0.185 -22 0.769 1 90.81 141 ARG A N 1
ATOM 1109 C CA . ARG A 1 141 ? -1.16 -22.531 0.606 1 90.81 141 ARG A CA 1
ATOM 1110 C C . ARG A 1 141 ? -2.064 -22.109 1.757 1 90.81 141 ARG A C 1
ATOM 1112 O O . ARG A 1 141 ? -3.236 -21.781 1.546 1 90.81 141 ARG A O 1
ATOM 1119 N N . THR A 1 142 ? -1.476 -22.109 2.924 1 86.56 142 THR A N 1
ATOM 1120 C CA . THR A 1 142 ? -2.225 -21.672 4.098 1 86.56 142 THR A CA 1
ATOM 1121 C C . THR A 1 142 ? -2.646 -20.219 3.955 1 86.56 142 THR A C 1
ATOM 1123 O O . THR A 1 142 ? -3.779 -19.859 4.285 1 86.56 142 THR A O 1
ATOM 1126 N N . GLU A 1 143 ? -1.753 -19.453 3.49 1 83.69 143 GLU A N 1
ATOM 1127 C CA . GLU A 1 143 ? -2.062 -18.047 3.266 1 83.69 143 GLU A CA 1
ATOM 1128 C C . GLU A 1 143 ? -3.174 -17.875 2.23 1 83.69 143 GLU A C 1
ATOM 1130 O O . GLU A 1 143 ? -4.07 -17.047 2.4 1 83.69 143 GLU A O 1
ATOM 1135 N N . ILE A 1 144 ? -3.133 -18.641 1.159 1 89.38 144 ILE A N 1
ATOM 1136 C CA . ILE A 1 144 ? -4.137 -18.594 0.099 1 89.38 144 ILE A CA 1
ATOM 1137 C C . ILE A 1 144 ? -5.48 -19.078 0.637 1 89.38 144 ILE A C 1
ATOM 1139 O O . ILE A 1 144 ? -6.523 -18.5 0.334 1 89.38 144 ILE A O 1
ATOM 1143 N N . GLU A 1 145 ? -5.449 -20.094 1.46 1 88 145 GLU A N 1
ATOM 1144 C CA . GLU A 1 145 ? -6.672 -20.594 2.09 1 88 145 GLU A CA 1
ATOM 1145 C C . GLU A 1 145 ? -7.32 -19.516 2.955 1 88 145 GLU A C 1
ATOM 1147 O O . GLU A 1 145 ? -8.547 -19.375 2.951 1 88 145 GLU A O 1
ATOM 1152 N N . HIS A 1 146 ? -6.492 -18.844 3.639 1 82.31 146 HIS A N 1
ATOM 1153 C CA . HIS A 1 146 ? -6.988 -17.766 4.484 1 82.31 146 HIS A CA 1
ATOM 1154 C C . HIS A 1 146 ? -7.664 -16.688 3.648 1 82.31 146 HIS A C 1
ATOM 1156 O O . HIS A 1 146 ? -8.648 -16.078 4.086 1 82.31 146 HIS A O 1
ATOM 1162 N N . LEU A 1 147 ? -7.129 -16.375 2.465 1 81.25 147 LEU A N 1
ATOM 1163 C CA . LEU A 1 147 ? -7.754 -15.414 1.565 1 81.25 147 LEU A CA 1
ATOM 1164 C C . LEU A 1 147 ? -9.164 -15.859 1.185 1 81.25 147 LEU A C 1
ATOM 1166 O O . LEU A 1 147 ? -10.094 -15.055 1.195 1 81.25 147 LEU A O 1
ATOM 1170 N N . PHE A 1 148 ? -9.352 -17.156 0.904 1 85.88 148 PHE A N 1
ATOM 1171 C CA . PHE A 1 148 ? -10.656 -17.688 0.543 1 85.88 148 PHE A CA 1
ATOM 1172 C C . PHE A 1 148 ? -11.594 -17.672 1.741 1 85.88 148 PHE A C 1
ATOM 1174 O O . PHE A 1 148 ? -12.773 -17.328 1.61 1 85.88 148 PHE A O 1
ATOM 1181 N N . ASP A 1 149 ? -11.07 -18.141 2.896 1 80.06 149 ASP A N 1
ATOM 1182 C CA . ASP A 1 149 ? -11.867 -18.156 4.121 1 80.06 149 ASP A CA 1
ATOM 1183 C C . ASP A 1 149 ? -12.438 -16.781 4.426 1 80.06 149 ASP A C 1
ATOM 1185 O O . ASP A 1 149 ? -13.594 -16.656 4.844 1 80.06 149 ASP A O 1
ATOM 1189 N N . ARG A 1 150 ? -11.695 -15.867 4.16 1 73.06 150 ARG A N 1
ATOM 1190 C CA . ARG A 1 150 ? -12.062 -14.484 4.457 1 73.06 150 ARG A CA 1
ATOM 1191 C C . ARG A 1 150 ? -13.219 -14.023 3.58 1 73.06 150 ARG A C 1
ATOM 1193 O O . ARG A 1 150 ? -14.016 -13.18 3.994 1 73.06 150 ARG A O 1
ATOM 1200 N N . HIS A 1 151 ? -13.266 -14.531 2.404 1 73.69 151 HIS A N 1
ATOM 1201 C CA . HIS A 1 151 ? -14.281 -14.117 1.441 1 73.69 151 HIS A CA 1
ATOM 1202 C C . HIS A 1 151 ? -15.523 -14.992 1.546 1 73.69 151 HIS A C 1
ATOM 1204 O O . HIS A 1 151 ? -16.516 -14.75 0.846 1 73.69 151 HIS A O 1
ATOM 1210 N N . THR A 1 152 ? -15.492 -16.016 2.346 1 67.38 152 THR A N 1
ATOM 1211 C CA . THR A 1 152 ? -16.641 -16.891 2.496 1 67.38 152 THR A CA 1
ATOM 1212 C C . THR A 1 152 ? -17.188 -16.828 3.92 1 67.38 152 THR A C 1
ATOM 1214 O O . THR A 1 152 ? -17.969 -17.688 4.332 1 67.38 152 THR A O 1
ATOM 1217 N N . ARG A 1 153 ? -16.859 -15.953 4.602 1 60.66 153 ARG A N 1
ATOM 1218 C CA . ARG A 1 153 ? -17.281 -15.867 5.992 1 60.66 153 ARG A CA 1
ATOM 1219 C C . ARG A 1 153 ? -18.797 -15.648 6.094 1 60.66 153 ARG A C 1
ATOM 1221 O O . ARG A 1 153 ? -19.469 -16.297 6.895 1 60.66 153 ARG A O 1
ATOM 1228 N N . ASP A 1 154 ? -19.359 -14.703 5.324 1 55.56 154 ASP A N 1
ATOM 1229 C CA . ASP A 1 154 ? -20.766 -14.367 5.41 1 55.56 154 ASP A CA 1
ATOM 1230 C C . ASP A 1 154 ? -21.594 -15.211 4.445 1 55.56 154 ASP A C 1
ATOM 1232 O O . ASP A 1 154 ? -22.781 -15.445 4.676 1 55.56 154 ASP A O 1
ATOM 1236 N N . TYR A 1 155 ? -20.969 -15.594 3.344 1 64 155 TYR A N 1
ATOM 1237 C CA . TYR A 1 155 ? -21.594 -16.391 2.293 1 64 155 TYR A CA 1
ATOM 1238 C C . TYR A 1 155 ? -20.688 -17.547 1.87 1 64 155 TYR A C 1
ATOM 1240 O O . TYR A 1 155 ? -19.484 -17.344 1.669 1 64 155 TYR A O 1
ATOM 1248 N N . PRO A 1 156 ? -21.172 -18.656 1.939 1 71.88 156 PRO A N 1
ATOM 1249 C CA . PRO A 1 156 ? -20.359 -19.844 1.674 1 71.88 156 PRO A CA 1
ATOM 1250 C C . PRO A 1 156 ? -19.781 -19.859 0.263 1 71.88 156 PRO A C 1
ATOM 1252 O O . PRO A 1 156 ? -19.391 -20.922 -0.234 1 71.88 156 PRO A O 1
ATOM 1255 N N . ALA A 1 157 ? -19.891 -18.656 -0.422 1 80.12 157 ALA A N 1
ATOM 1256 C CA . ALA A 1 157 ? -19.312 -18.578 -1.764 1 80.12 157 ALA A CA 1
ATOM 1257 C C . ALA A 1 157 ? -18.547 -17.281 -1.955 1 80.12 157 ALA A C 1
ATOM 1259 O O . ALA A 1 157 ? -18.875 -16.266 -1.34 1 80.12 157 ALA A O 1
ATOM 1260 N N . VAL A 1 158 ? -17.516 -17.422 -2.629 1 79.12 158 VAL A N 1
ATOM 1261 C CA . VAL A 1 158 ? -16.719 -16.25 -2.975 1 79.12 158 VAL A CA 1
ATOM 1262 C C . VAL A 1 158 ? -17.297 -15.578 -4.211 1 79.12 158 VAL A C 1
ATOM 1264 O O . VAL A 1 158 ? -17.359 -16.172 -5.289 1 79.12 158 VAL A O 1
ATOM 1267 N N . THR A 1 159 ? -17.766 -14.422 -4.012 1 77.19 159 THR A N 1
ATOM 1268 C CA . THR A 1 159 ? -18.406 -13.719 -5.117 1 77.19 159 THR A CA 1
ATOM 1269 C C . THR A 1 159 ? -17.484 -12.609 -5.652 1 77.19 159 THR A C 1
ATOM 1271 O O . THR A 1 159 ? -17.797 -11.992 -6.672 1 77.19 159 THR A O 1
ATOM 1274 N N . ASP A 1 160 ? -16.375 -12.453 -4.965 1 75.5 160 ASP A N 1
ATOM 1275 C CA . ASP A 1 160 ? -15.453 -11.398 -5.367 1 75.5 160 ASP A CA 1
ATOM 1276 C C . ASP A 1 160 ? -14.164 -11.984 -5.941 1 75.5 160 ASP A C 1
ATOM 1278 O O . ASP A 1 160 ? -13.867 -13.164 -5.73 1 75.5 160 ASP A O 1
ATOM 1282 N N . ALA A 1 161 ? -13.508 -11.148 -6.77 1 80.38 161 ALA A N 1
ATOM 1283 C CA . ALA A 1 161 ? -12.188 -11.523 -7.258 1 80.38 161 ALA A CA 1
ATOM 1284 C C . ALA A 1 161 ? -11.125 -11.312 -6.188 1 80.38 161 ALA A C 1
ATOM 1286 O O . ALA A 1 161 ? -10.789 -10.18 -5.848 1 80.38 161 ALA A O 1
ATOM 1287 N N . ILE A 1 162 ? -10.641 -12.43 -5.629 1 83.94 162 ILE A N 1
ATOM 1288 C CA . ILE A 1 162 ? -9.562 -12.359 -4.645 1 83.94 162 ILE A CA 1
ATOM 1289 C C . ILE A 1 162 ? -8.273 -11.898 -5.32 1 83.94 162 ILE A C 1
ATOM 1291 O O . ILE A 1 162 ? -7.941 -12.367 -6.414 1 83.94 162 ILE A O 1
ATOM 1295 N N . ASP A 1 163 ? -7.625 -10.93 -4.762 1 81.06 163 ASP A N 1
ATOM 1296 C CA . ASP A 1 163 ? -6.375 -10.414 -5.309 1 81.06 163 ASP A CA 1
ATOM 1297 C C . ASP A 1 163 ? -5.199 -11.32 -4.957 1 81.06 163 ASP A C 1
ATOM 1299 O O . ASP A 1 163 ? -4.832 -11.445 -3.789 1 81.06 163 ASP A O 1
ATOM 1303 N N . PHE A 1 164 ? -4.535 -11.906 -5.992 1 87.5 164 PHE A N 1
ATOM 1304 C CA . PHE A 1 164 ? -3.4 -12.805 -5.785 1 87.5 164 PHE A CA 1
ATOM 1305 C C . PHE A 1 164 ? -2.098 -12.133 -6.203 1 87.5 164 PHE A C 1
ATOM 1307 O O . PHE A 1 164 ? -1.06 -12.789 -6.309 1 87.5 164 PHE A O 1
ATOM 1314 N N . SER A 1 165 ? -2.096 -10.797 -6.422 1 83.75 165 SER A N 1
ATOM 1315 C CA . SER A 1 165 ? -0.959 -10.102 -7.008 1 83.75 165 SER A CA 1
ATOM 1316 C C . SER A 1 165 ? 0.286 -10.242 -6.141 1 83.75 165 SER A C 1
ATOM 1318 O O . SER A 1 165 ? 1.398 -10.367 -6.656 1 83.75 165 SER A O 1
ATOM 1320 N N . HIS A 1 166 ? 0.063 -10.227 -4.887 1 81.19 166 HIS A N 1
ATOM 1321 C CA . HIS A 1 166 ? 1.177 -10.344 -3.953 1 81.19 166 HIS A CA 1
ATOM 1322 C C . HIS A 1 166 ? 1.975 -11.625 -4.211 1 81.19 166 HIS A C 1
ATOM 1324 O O . HIS A 1 166 ? 3.207 -11.594 -4.219 1 81.19 166 HIS A O 1
ATOM 1330 N N . PHE A 1 167 ? 1.354 -12.742 -4.477 1 89.19 167 PHE A N 1
ATOM 1331 C CA . PHE A 1 167 ? 2.02 -14.023 -4.688 1 89.19 167 PHE A CA 1
ATOM 1332 C C . PHE A 1 167 ? 2.76 -14.039 -6.02 1 89.19 167 PHE A C 1
ATOM 1334 O O . PHE A 1 167 ? 3.885 -14.531 -6.105 1 89.19 167 PHE A O 1
ATOM 1341 N N . PHE A 1 168 ? 2.152 -13.438 -7.008 1 90.25 168 PHE A N 1
ATOM 1342 C CA . PHE A 1 168 ? 2.812 -13.383 -8.305 1 90.25 168 PHE A CA 1
ATOM 1343 C C . PHE A 1 168 ? 4.055 -12.508 -8.25 1 90.25 168 PHE A C 1
ATOM 1345 O O . PHE A 1 168 ? 5.086 -12.836 -8.836 1 90.25 168 PHE A O 1
ATOM 1352 N N . GLU A 1 169 ? 3.92 -11.43 -7.543 1 84.75 169 GLU A N 1
ATOM 1353 C CA . GLU A 1 169 ? 5.07 -10.555 -7.371 1 84.75 169 GLU A CA 1
ATOM 1354 C C . GLU A 1 169 ? 6.195 -11.258 -6.621 1 84.75 169 GLU A C 1
ATOM 1356 O O . GLU A 1 169 ? 7.371 -11.117 -6.969 1 84.75 169 GLU A O 1
ATOM 1361 N N . LEU A 1 170 ? 5.824 -11.984 -5.664 1 86.06 170 LEU A N 1
ATOM 1362 C CA . LEU A 1 170 ? 6.805 -12.734 -4.883 1 86.06 170 LEU A CA 1
ATOM 1363 C C . LEU A 1 170 ? 7.516 -13.766 -5.746 1 86.06 170 LEU A C 1
ATOM 1365 O O . LEU A 1 170 ? 8.742 -13.875 -5.707 1 86.06 170 LEU A O 1
ATOM 1369 N N . ALA A 1 171 ? 6.734 -14.508 -6.527 1 91.75 171 ALA A N 1
ATOM 1370 C CA . ALA A 1 171 ? 7.324 -15.5 -7.422 1 91.75 171 ALA A CA 1
ATOM 1371 C C . ALA A 1 171 ? 8.273 -14.844 -8.414 1 91.75 171 ALA A C 1
ATOM 1373 O O . ALA A 1 171 ? 9.336 -15.391 -8.719 1 91.75 171 ALA A O 1
ATOM 1374 N N . GLU A 1 172 ? 7.891 -13.711 -8.844 1 86.75 172 GLU A N 1
ATOM 1375 C CA . GLU A 1 172 ? 8.742 -12.984 -9.773 1 86.75 172 GLU A CA 1
ATOM 1376 C C . GLU A 1 172 ? 10.055 -12.562 -9.117 1 86.75 172 GLU A C 1
ATOM 1378 O O . GLU A 1 172 ? 11.109 -12.594 -9.75 1 86.75 172 GLU A O 1
ATOM 1383 N N . GLN A 1 173 ? 9.969 -12.164 -7.934 1 81.31 173 GLN A N 1
ATOM 1384 C CA . GLN A 1 173 ? 11.18 -11.797 -7.207 1 81.31 173 GLN A CA 1
ATOM 1385 C C . GLN A 1 173 ? 12.141 -12.984 -7.094 1 81.31 173 GLN A C 1
ATOM 1387 O O . GLN A 1 173 ? 13.344 -12.836 -7.285 1 81.31 173 GLN A O 1
ATOM 1392 N N . TYR A 1 174 ? 11.641 -14.148 -6.797 1 85.31 174 TYR A N 1
ATOM 1393 C CA . TYR A 1 174 ? 12.469 -15.352 -6.766 1 85.31 174 TYR A CA 1
ATOM 1394 C C . TYR A 1 174 ? 13.055 -15.641 -8.141 1 85.31 174 TYR A C 1
ATOM 1396 O O . TYR A 1 174 ? 14.242 -15.945 -8.266 1 85.31 174 TYR A O 1
ATOM 1404 N N . HIS A 1 175 ? 12.133 -15.469 -9.141 1 86.25 175 HIS A N 1
ATOM 1405 C CA . HIS A 1 175 ? 12.555 -15.75 -10.516 1 86.25 175 HIS A CA 1
ATOM 1406 C C . HIS A 1 175 ? 13.703 -14.836 -10.938 1 86.25 175 HIS A C 1
ATOM 1408 O O . HIS A 1 175 ? 14.664 -15.289 -11.547 1 86.25 175 HIS A O 1
ATOM 1414 N N . GLU A 1 176 ? 13.633 -13.648 -10.57 1 79.19 176 GLU A N 1
ATOM 1415 C CA . GLU A 1 176 ? 14.656 -12.672 -10.93 1 79.19 176 GLU A CA 1
ATOM 1416 C C . GLU A 1 176 ? 15.992 -13.008 -10.273 1 79.19 176 GLU A C 1
ATOM 1418 O O . GLU A 1 176 ? 17.047 -12.703 -10.828 1 79.19 176 GLU A O 1
ATOM 1423 N N . ARG A 1 177 ? 15.961 -13.68 -9.227 1 79.88 177 ARG A N 1
ATOM 1424 C CA . ARG A 1 177 ? 17.172 -14.078 -8.516 1 79.88 177 ARG A CA 1
ATOM 1425 C C . ARG A 1 177 ? 17.609 -15.477 -8.922 1 79.88 177 ARG A C 1
ATOM 1427 O O . ARG A 1 177 ? 18.484 -16.062 -8.289 1 79.88 177 ARG A O 1
ATOM 1434 N N . GLU A 1 178 ? 16.906 -15.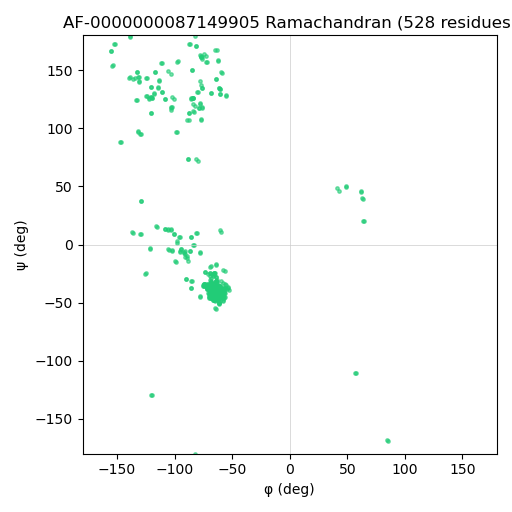891 -9.867 1 86.62 178 GLU A N 1
ATOM 1435 C CA . GLU A 1 178 ? 17.203 -17.219 -10.398 1 86.62 178 GLU A CA 1
ATOM 1436 C C . GLU A 1 178 ? 16.96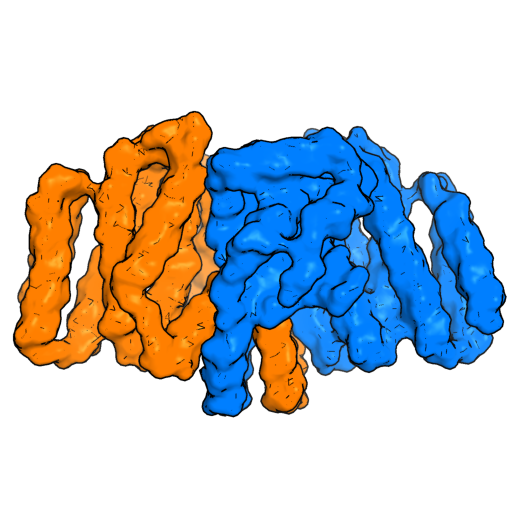9 -18.297 -9.359 1 86.62 178 GLU A C 1
ATOM 1438 O O . GLU A 1 178 ? 17.656 -19.312 -9.344 1 86.62 178 GLU A O 1
ATOM 1443 N N . ARG A 1 179 ? 16.156 -17.906 -8.359 1 86.69 179 ARG A N 1
ATOM 1444 C CA . ARG A 1 179 ? 15.672 -18.906 -7.406 1 86.69 179 ARG A CA 1
ATOM 1445 C C . ARG A 1 179 ? 14.383 -19.547 -7.902 1 86.69 179 ARG A C 1
ATOM 1447 O O . ARG A 1 179 ? 13.32 -19.375 -7.309 1 86.69 179 ARG A O 1
ATOM 1454 N N . TYR A 1 180 ? 14.469 -20.406 -8.906 1 90.56 180 TYR A N 1
ATOM 1455 C CA . TYR A 1 180 ? 13.352 -20.891 -9.703 1 90.56 180 TYR A CA 1
ATOM 1456 C C . TYR A 1 180 ? 12.484 -21.844 -8.883 1 90.56 180 TYR A C 1
ATOM 1458 O O . TYR A 1 180 ? 11.258 -21.844 -9.008 1 90.56 180 TYR A O 1
ATOM 1466 N N . LEU A 1 181 ? 13.141 -22.594 -8.039 1 89.38 181 LEU A N 1
ATOM 1467 C CA . LEU A 1 181 ? 12.383 -23.594 -7.297 1 89.38 181 LEU A CA 1
ATOM 1468 C C . LEU A 1 181 ? 11.547 -22.938 -6.203 1 89.38 181 LEU A C 1
ATOM 1470 O O . LEU A 1 181 ? 10.445 -23.406 -5.895 1 89.38 181 LEU A O 1
ATOM 1474 N N . GLU A 1 182 ? 12.086 -21.906 -5.656 1 89.56 182 GLU A N 1
ATOM 1475 C CA . GLU A 1 182 ? 11.297 -21.141 -4.699 1 89.56 182 GLU A CA 1
ATOM 1476 C C . GLU A 1 182 ? 10.133 -20.438 -5.383 1 89.56 182 GLU A C 1
ATOM 1478 O O . GLU A 1 182 ? 9.031 -20.359 -4.824 1 89.56 182 GLU A O 1
ATOM 1483 N N . ALA A 1 183 ? 10.352 -19.906 -6.582 1 92.69 183 ALA A N 1
ATOM 1484 C CA . ALA A 1 183 ? 9.258 -19.344 -7.367 1 92.69 183 ALA A CA 1
ATOM 1485 C C . ALA A 1 183 ? 8.195 -20.391 -7.68 1 92.69 183 ALA A C 1
ATOM 1487 O O . ALA A 1 183 ? 7 -20.125 -7.555 1 92.69 183 ALA A O 1
ATOM 1488 N N . ALA A 1 184 ? 8.695 -21.547 -8.016 1 94.12 184 ALA A N 1
ATOM 1489 C CA . ALA A 1 184 ? 7.789 -22.641 -8.344 1 94.12 184 ALA A CA 1
ATOM 1490 C C . ALA A 1 184 ? 6.91 -23 -7.152 1 94.12 184 ALA A C 1
ATOM 1492 O O . ALA A 1 184 ? 5.742 -23.359 -7.32 1 94.12 184 ALA A O 1
ATOM 1493 N N . ALA A 1 185 ? 7.531 -22.891 -5.988 1 92.88 185 ALA A N 1
ATOM 1494 C CA . ALA A 1 185 ? 6.77 -23.203 -4.781 1 92.88 185 ALA A CA 1
ATOM 1495 C C . ALA A 1 185 ? 5.586 -22.25 -4.621 1 92.88 185 ALA A C 1
ATOM 1497 O O . ALA A 1 185 ? 4.492 -22.656 -4.234 1 92.88 185 ALA A O 1
ATOM 1498 N N . VAL A 1 186 ? 5.785 -21 -4.918 1 93.94 186 VAL A N 1
ATOM 1499 C CA . VAL A 1 186 ? 4.727 -20 -4.828 1 93.94 186 VAL A CA 1
ATOM 1500 C C . VAL A 1 186 ? 3.641 -20.297 -5.859 1 93.94 186 VAL A C 1
ATOM 1502 O O . VAL A 1 186 ? 2.451 -20.297 -5.535 1 93.94 186 VAL A O 1
ATOM 1505 N N . TYR A 1 187 ? 4.035 -20.547 -7.102 1 95.88 187 TYR A N 1
ATOM 1506 C CA . TYR A 1 187 ? 3.088 -20.844 -8.172 1 95.88 187 TYR A CA 1
ATOM 1507 C C . TYR A 1 187 ? 2.285 -22.109 -7.855 1 95.88 187 TYR A C 1
ATOM 1509 O O . TYR A 1 187 ? 1.078 -22.156 -8.102 1 95.88 187 TYR A O 1
ATOM 1517 N N . ARG A 1 188 ? 2.979 -23.078 -7.277 1 95.62 188 ARG A N 1
ATOM 1518 C CA . ARG A 1 188 ? 2.297 -24.312 -6.918 1 95.62 188 ARG A CA 1
ATOM 1519 C C . ARG A 1 188 ? 1.214 -24.062 -5.875 1 95.62 188 ARG A C 1
ATOM 1521 O O . ARG A 1 188 ? 0.099 -24.578 -5.996 1 95.62 188 ARG A O 1
ATOM 1528 N N . ALA A 1 189 ? 1.608 -23.297 -4.883 1 95.06 189 ALA A N 1
ATOM 1529 C CA . ALA A 1 189 ? 0.625 -22.969 -3.855 1 95.06 189 ALA A CA 1
ATOM 1530 C C . ALA A 1 189 ? -0.587 -22.266 -4.461 1 95.06 189 ALA A C 1
ATOM 1532 O O . ALA A 1 189 ? -1.724 -22.516 -4.047 1 95.06 189 ALA A O 1
ATOM 1533 N N . LEU A 1 190 ? -0.353 -21.406 -5.43 1 95.19 190 LEU A N 1
ATOM 1534 C CA . LEU A 1 190 ? -1.413 -20.641 -6.078 1 95.19 190 LEU A CA 1
ATOM 1535 C C . LEU A 1 190 ? -2.373 -21.562 -6.82 1 95.19 190 LEU A C 1
ATOM 1537 O O . LEU A 1 190 ? -3.578 -21.547 -6.566 1 95.19 190 LEU A O 1
ATOM 1541 N N . PHE A 1 191 ? -1.846 -22.422 -7.758 1 95 191 PHE A N 1
ATOM 1542 C CA . PHE A 1 191 ? -2.773 -23.203 -8.562 1 95 191 PHE A CA 1
ATOM 1543 C C . PHE A 1 191 ? -3.436 -24.297 -7.715 1 95 191 PHE A C 1
ATOM 1545 O O . PHE A 1 191 ? -4.602 -24.625 -7.934 1 95 191 PHE A O 1
ATOM 1552 N N . GLU A 1 192 ? -2.709 -24.875 -6.723 1 94.56 192 GLU A N 1
ATOM 1553 C CA . GLU A 1 192 ? -3.35 -25.844 -5.828 1 94.56 192 GLU A CA 1
ATOM 1554 C C . GLU A 1 192 ? -4.438 -25.172 -4.992 1 94.56 192 GLU A C 1
ATOM 1556 O O . GLU A 1 192 ? -5.531 -25.719 -4.84 1 94.56 192 GLU A O 1
ATOM 1561 N N . GLY A 1 193 ? -4.02 -24.016 -4.414 1 93.88 193 GLY A N 1
ATOM 1562 C CA . GLY A 1 193 ? -4.965 -23.281 -3.58 1 93.88 193 GLY A CA 1
ATOM 1563 C C . GLY A 1 193 ? -6.227 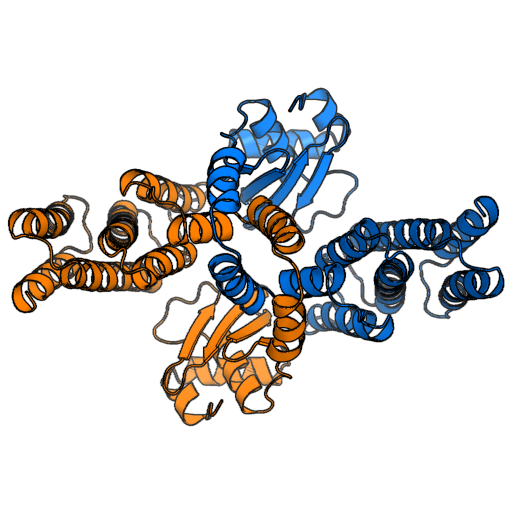-22.891 -4.32 1 93.88 193 GLY A C 1
ATOM 1564 O O . GLY A 1 193 ? -7.336 -23.047 -3.801 1 93.88 193 GLY A O 1
ATOM 1565 N N . ILE A 1 194 ? -6.09 -22.375 -5.52 1 93.69 194 ILE A N 1
ATOM 1566 C CA . ILE A 1 194 ? -7.227 -21.953 -6.328 1 93.69 194 ILE A CA 1
ATOM 1567 C C . ILE A 1 194 ? -8.07 -23.156 -6.715 1 93.69 194 ILE A C 1
ATOM 1569 O O . ILE A 1 194 ? -9.289 -23.141 -6.586 1 93.69 194 ILE A O 1
ATOM 1573 N N . ASP A 1 195 ? -7.422 -24.234 -7.176 1 94.19 195 ASP A N 1
ATOM 1574 C CA . ASP A 1 195 ? -8.109 -25.453 -7.598 1 94.19 195 ASP A CA 1
ATOM 1575 C C . ASP A 1 195 ? -8.891 -26.078 -6.441 1 94.19 195 ASP A C 1
ATOM 1577 O O . ASP A 1 195 ? -10.039 -26.484 -6.609 1 94.19 195 ASP A O 1
ATOM 1581 N N . ASP A 1 196 ? -8.25 -26.109 -5.246 1 92.56 196 ASP A N 1
ATOM 1582 C CA . ASP A 1 196 ? -8.875 -26.719 -4.074 1 92.56 196 ASP A CA 1
ATOM 1583 C C . ASP A 1 196 ? -10.109 -25.938 -3.633 1 92.56 196 ASP A C 1
ATOM 1585 O O . ASP A 1 196 ? -10.984 -26.484 -2.959 1 92.56 196 ASP A O 1
ATOM 1589 N N . ASN A 1 197 ? -10.133 -24.656 -3.988 1 91.44 197 ASN A N 1
ATOM 1590 C CA . ASN A 1 197 ? -11.227 -23.812 -3.516 1 91.44 197 ASN A CA 1
ATOM 1591 C C . ASN A 1 197 ? -12.219 -23.516 -4.629 1 91.44 197 ASN A C 1
ATOM 1593 O O . ASN A 1 197 ? -13.07 -22.625 -4.488 1 91.44 197 ASN A O 1
ATOM 1597 N N . GLU A 1 198 ? -12.109 -24.234 -5.715 1 90.44 198 GLU A N 1
ATOM 1598 C CA . GLU A 1 198 ? -12.945 -24 -6.887 1 90.44 198 GLU A CA 1
ATOM 1599 C C . GLU A 1 198 ? -14.43 -24.078 -6.531 1 90.44 198 GLU A C 1
ATOM 1601 O O . GLU A 1 198 ? -15.242 -23.312 -7.043 1 90.44 198 GLU A O 1
ATOM 1606 N N . SER A 1 199 ? -14.781 -24.969 -5.656 1 88.19 199 SER A N 1
ATOM 1607 C CA . SER A 1 199 ? -16.172 -25.172 -5.285 1 88.19 199 SER A CA 1
ATOM 1608 C C . SER A 1 199 ? -16.719 -23.984 -4.504 1 88.19 199 SER A C 1
ATOM 1610 O O . SER A 1 199 ? -17.938 -23.797 -4.426 1 88.19 199 SER A O 1
ATOM 1612 N N . ARG A 1 200 ? -15.828 -23.234 -3.984 1 88.69 200 ARG A N 1
ATOM 1613 C CA . ARG A 1 200 ? -16.234 -22.078 -3.193 1 88.69 200 ARG A CA 1
ATOM 1614 C C . ARG A 1 200 ? -16.422 -20.859 -4.078 1 88.69 200 ARG A C 1
ATOM 1616 O O . ARG A 1 200 ? -17 -19.844 -3.645 1 88.69 200 ARG A O 1
ATOM 1623 N N . ILE A 1 201 ? -15.953 -20.922 -5.281 1 87.19 201 ILE A N 1
ATOM 1624 C CA . ILE A 1 201 ? -15.984 -19.797 -6.199 1 87.19 201 ILE A CA 1
ATOM 1625 C C . ILE A 1 201 ? -17.344 -19.703 -6.875 1 87.19 201 ILE A C 1
ATOM 1627 O O . ILE A 1 201 ? -17.812 -20.672 -7.484 1 87.19 201 ILE A O 1
ATOM 1631 N N . ASP A 1 202 ? -18.047 -18.594 -6.691 1 85.38 202 ASP A N 1
ATOM 1632 C CA . ASP A 1 202 ? -19.406 -18.469 -7.219 1 85.38 202 ASP A CA 1
ATOM 1633 C C . ASP A 1 202 ? -19.516 -17.281 -8.188 1 85.38 202 ASP A C 1
ATOM 1635 O O . ASP A 1 202 ? -20.594 -17 -8.703 1 85.38 202 ASP A O 1
ATOM 1639 N N . ALA A 1 203 ? -18.5 -16.594 -8.336 1 79.88 203 ALA A N 1
ATOM 1640 C CA . ALA A 1 203 ? -18.438 -15.477 -9.281 1 79.88 203 ALA A CA 1
ATOM 1641 C C . ALA A 1 203 ? -17 -15.195 -9.711 1 79.88 203 ALA A C 1
ATOM 1643 O O . ALA A 1 203 ? -16.062 -15.812 -9.195 1 79.88 203 ALA A O 1
ATOM 1644 N N . ALA A 1 204 ? -16.844 -14.406 -10.758 1 81.44 204 ALA A N 1
ATOM 1645 C CA . ALA A 1 204 ? -15.531 -14.008 -11.25 1 81.44 204 ALA A CA 1
ATOM 1646 C C . ALA A 1 204 ? -14.734 -15.227 -11.727 1 81.44 204 ALA A C 1
ATOM 1648 O O . ALA A 1 204 ? -13.539 -15.336 -11.461 1 81.44 204 ALA A O 1
ATOM 1649 N N . TYR A 1 205 ? -15.352 -16.125 -12.359 1 83.62 205 TYR A N 1
ATOM 1650 C CA . TYR A 1 205 ? -14.75 -17.391 -12.773 1 83.62 205 TYR A CA 1
ATOM 1651 C C . TYR A 1 205 ? -13.539 -17.156 -13.664 1 83.62 205 TYR A C 1
ATOM 1653 O O . TYR A 1 205 ? -12.539 -17.859 -13.562 1 83.62 205 TYR A O 1
ATOM 1661 N N . ASP A 1 206 ? -13.68 -16.203 -14.445 1 81.62 206 ASP A N 1
ATOM 1662 C CA . ASP A 1 206 ? -12.594 -15.906 -15.367 1 81.62 206 ASP A CA 1
ATOM 1663 C C . ASP A 1 206 ? -11.344 -15.461 -14.602 1 81.62 206 ASP A C 1
ATOM 1665 O O . ASP A 1 206 ? -10.219 -15.797 -15 1 81.62 206 ASP A O 1
ATOM 1669 N N . HIS A 1 207 ? -11.555 -14.688 -13.523 1 85.25 207 HIS A N 1
ATOM 1670 C CA . HIS A 1 207 ? -10.445 -14.219 -12.695 1 85.25 207 HIS A CA 1
ATOM 1671 C C . HIS A 1 207 ? -9.656 -15.383 -12.109 1 85.25 207 HIS A C 1
ATOM 1673 O O . HIS A 1 207 ? -8.422 -15.398 -12.172 1 85.25 207 HIS A O 1
ATOM 1679 N N . TYR A 1 208 ? -10.32 -16.297 -11.641 1 90.62 208 TYR A N 1
ATOM 1680 C CA . TYR A 1 208 ? -9.664 -17.422 -10.992 1 90.62 208 TYR A CA 1
ATOM 1681 C C . TYR A 1 208 ? -9.047 -18.359 -12.016 1 90.62 208 TYR A C 1
ATOM 1683 O O . TYR A 1 208 ? -7.957 -18.891 -11.805 1 90.62 208 TYR A O 1
ATOM 1691 N N . ALA A 1 209 ? -9.727 -18.484 -13.164 1 88.44 209 ALA A N 1
ATOM 1692 C CA . ALA A 1 209 ? -9.172 -19.312 -14.234 1 88.44 209 ALA A CA 1
ATOM 1693 C C . ALA A 1 209 ? -7.867 -18.719 -14.766 1 88.44 209 ALA A C 1
ATOM 1695 O O . ALA A 1 209 ? -6.902 -19.453 -15 1 88.44 209 ALA A O 1
ATOM 1696 N N . LYS A 1 210 ? -7.867 -17.484 -14.891 1 89.38 210 LYS A N 1
ATOM 1697 C CA . LYS A 1 210 ? -6.676 -16.797 -15.383 1 89.38 210 LYS A CA 1
ATOM 1698 C C . LYS A 1 210 ? -5.535 -16.891 -14.375 1 89.38 210 LYS A C 1
ATOM 1700 O O . LYS A 1 210 ? -4.379 -17.109 -14.75 1 89.38 210 LYS A O 1
ATOM 1705 N N . ALA A 1 211 ? -5.891 -16.656 -13.125 1 91.62 211 ALA A N 1
ATOM 1706 C CA . ALA A 1 211 ? -4.879 -16.75 -12.07 1 91.62 211 ALA A CA 1
ATOM 1707 C C . ALA A 1 211 ? -4.27 -18.141 -12.023 1 91.62 211 ALA A C 1
ATOM 1709 O O . ALA A 1 211 ? -3.049 -18.297 -11.906 1 91.62 211 ALA A O 1
ATOM 1710 N N . LEU A 1 212 ? -5.121 -19.141 -12.172 1 94.44 212 LEU A N 1
ATOM 1711 C CA . LEU A 1 212 ? -4.645 -20.516 -12.156 1 94.44 212 LEU A CA 1
ATOM 1712 C C . LEU A 1 212 ? -3.736 -20.797 -13.352 1 94.44 212 LEU A C 1
ATOM 1714 O O . LEU A 1 212 ? -2.652 -21.359 -13.195 1 94.44 212 LEU A O 1
ATOM 1718 N N . GLN A 1 213 ? -4.16 -20.312 -14.461 1 92.62 213 GLN A N 1
ATOM 1719 C CA . GLN A 1 213 ? -3.367 -20.531 -15.664 1 92.62 213 GLN A CA 1
ATOM 1720 C C . GLN A 1 213 ? -2.023 -19.812 -15.578 1 92.62 213 GLN A C 1
ATOM 1722 O O . GLN A 1 213 ? -0.991 -20.359 -15.969 1 92.62 213 GLN A O 1
ATOM 1727 N N . SER A 1 214 ? -2.072 -18.609 -15.086 1 93.5 214 SER A N 1
ATOM 1728 C CA . SER A 1 214 ? -0.834 -17.859 -14.914 1 93.5 214 SER A CA 1
ATOM 1729 C C . SER A 1 214 ? 0.115 -18.562 -13.953 1 93.5 214 SER A C 1
ATOM 1731 O O . SER A 1 214 ? 1.328 -18.578 -14.172 1 93.5 214 SER A O 1
ATOM 1733 N N . ALA A 1 215 ? -0.461 -19.047 -12.938 1 95.94 215 ALA A N 1
ATOM 1734 C CA . ALA A 1 215 ? 0.345 -19.781 -11.961 1 95.94 215 ALA A CA 1
ATOM 1735 C C . ALA A 1 215 ? 0.95 -21.031 -12.594 1 95.94 215 ALA A C 1
ATOM 1737 O O . ALA A 1 215 ? 2.123 -21.344 -12.367 1 95.94 215 ALA A O 1
ATOM 1738 N N . LEU A 1 216 ? 0.165 -21.766 -13.391 1 95.56 216 LEU A N 1
ATOM 1739 C CA . LEU A 1 216 ? 0.65 -22.969 -14.062 1 95.56 216 LEU A CA 1
ATOM 1740 C C . LEU A 1 216 ? 1.77 -22.625 -15.039 1 95.56 216 LEU A C 1
ATOM 1742 O O . LEU A 1 216 ? 2.805 -23.297 -15.062 1 95.56 216 LEU A O 1
ATOM 1746 N N . ASP A 1 217 ? 1.526 -21.578 -15.766 1 94.19 217 ASP A N 1
ATOM 1747 C CA . ASP A 1 217 ? 2.543 -21.141 -16.719 1 94.19 217 ASP A CA 1
ATOM 1748 C C . ASP A 1 217 ? 3.844 -20.781 -16.016 1 94.19 217 ASP A C 1
ATOM 1750 O O . ASP A 1 217 ? 4.93 -21.156 -16.453 1 94.19 217 ASP A O 1
ATOM 1754 N N . GLY A 1 218 ? 3.666 -19.969 -14.977 1 95 218 GLY A N 1
ATOM 1755 C CA . GLY A 1 218 ? 4.84 -19.625 -14.195 1 95 218 GLY A CA 1
ATOM 1756 C C . GLY A 1 218 ? 5.559 -20.828 -13.617 1 95 218 GLY A C 1
ATOM 1757 O O . GLY A 1 218 ? 6.789 -20.875 -13.625 1 95 218 GLY A O 1
ATOM 1758 N N . TYR A 1 219 ? 4.82 -21.781 -13.109 1 95.44 219 TYR A N 1
ATOM 1759 C CA . TYR A 1 219 ? 5.367 -23.016 -12.555 1 95.44 219 TYR A CA 1
ATOM 1760 C C . TYR A 1 219 ? 6.191 -23.766 -13.602 1 95.44 219 TYR A C 1
ATOM 1762 O O . TYR A 1 219 ? 7.328 -24.156 -13.336 1 95.44 219 TYR A O 1
ATOM 1770 N N . VAL A 1 220 ? 5.609 -23.891 -14.734 1 94.12 220 VAL A N 1
ATOM 1771 C CA . VAL A 1 220 ? 6.258 -24.625 -15.812 1 94.12 220 VAL A CA 1
ATOM 1772 C C . VAL A 1 220 ? 7.562 -23.922 -16.203 1 94.12 220 VAL A C 1
ATOM 1774 O O . VAL A 1 220 ? 8.609 -24.562 -16.312 1 94.12 220 VAL A O 1
ATOM 1777 N N . GLU A 1 221 ? 7.512 -22.656 -16.312 1 93.88 221 GLU A N 1
ATOM 1778 C CA . GLU A 1 221 ? 8.695 -21.891 -16.688 1 93.88 221 GLU A CA 1
ATOM 1779 C C . GLU A 1 221 ? 9.797 -22.031 -15.633 1 93.88 221 GLU A C 1
ATOM 1781 O O . GLU A 1 221 ? 10.969 -22.172 -15.969 1 93.88 221 GLU A O 1
ATOM 1786 N N . CYS A 1 222 ? 9.398 -22.016 -14.406 1 93.62 222 CYS A N 1
ATOM 1787 C CA . CYS A 1 222 ? 10.367 -22.094 -13.32 1 93.62 222 CYS A CA 1
ATOM 1788 C C . CYS A 1 222 ? 10.984 -23.484 -13.242 1 93.62 222 CYS A C 1
ATOM 1790 O O . CYS A 1 222 ? 12.195 -23.609 -13.047 1 93.62 222 CYS A O 1
ATOM 1792 N N . VAL A 1 223 ? 10.195 -24.484 -13.406 1 92.69 223 VAL A N 1
ATOM 1793 C CA . VAL A 1 223 ? 10.68 -25.859 -13.336 1 92.69 223 VAL A CA 1
ATOM 1794 C C . VAL A 1 223 ? 11.648 -26.109 -14.492 1 92.69 223 VAL A C 1
ATOM 1796 O O . VAL A 1 223 ? 12.695 -26.75 -14.297 1 92.69 223 VAL A O 1
ATOM 1799 N N . LEU A 1 224 ? 11.305 -25.547 -15.625 1 92.5 224 LEU A N 1
ATOM 1800 C CA . LEU A 1 224 ? 12.172 -25.703 -16.781 1 92.5 224 LEU A CA 1
ATOM 1801 C C . LEU A 1 224 ? 13.477 -24.938 -16.594 1 92.5 224 LEU A C 1
ATOM 1803 O O . LEU A 1 224 ? 14.555 -25.438 -16.938 1 92.5 224 LEU A O 1
ATOM 1807 N N . ALA A 1 225 ? 13.359 -23.797 -16.047 1 90.81 225 ALA A N 1
ATOM 1808 C CA . ALA A 1 225 ? 14.531 -22.938 -15.859 1 90.81 225 ALA A CA 1
ATOM 1809 C C . ALA A 1 225 ? 15.469 -23.5 -14.797 1 90.81 225 ALA A C 1
ATOM 1811 O O . ALA A 1 225 ? 16.688 -23.297 -14.859 1 90.81 225 ALA A O 1
ATOM 1812 N N . ALA A 1 226 ? 14.945 -24.125 -13.781 1 88.75 226 ALA A N 1
ATOM 1813 C CA . ALA A 1 226 ? 15.742 -24.672 -12.688 1 88.75 226 ALA A CA 1
ATOM 1814 C C . ALA A 1 226 ? 16.672 -25.781 -13.188 1 88.75 226 ALA A C 1
ATOM 1816 O O . ALA A 1 226 ? 17.688 -26.078 -12.555 1 88.75 226 ALA A O 1
ATOM 1817 N N . ASP A 1 227 ? 16.406 -26.328 -14.352 1 83.19 227 ASP A N 1
ATOM 1818 C CA . ASP A 1 227 ? 17.234 -27.359 -14.969 1 83.19 227 ASP A CA 1
ATOM 1819 C C . ASP A 1 227 ? 17.672 -28.406 -13.945 1 83.19 227 ASP A C 1
ATOM 1821 O O . ASP A 1 227 ? 18.859 -28.703 -13.828 1 83.19 227 ASP A O 1
ATOM 1825 N N . SER A 1 228 ? 16.75 -28.828 -13.172 1 81.5 228 SER A N 1
ATOM 1826 C CA . SER A 1 228 ? 17 -29.812 -12.125 1 81.5 228 SER A CA 1
ATOM 1827 C C . SER A 1 228 ? 17.219 -31.203 -12.711 1 81.5 228 SER A C 1
ATOM 1829 O O . SER A 1 228 ? 17.016 -31.422 -13.906 1 81.5 228 SER A O 1
ATOM 1831 N N . ASP A 1 229 ? 17.797 -32.125 -11.945 1 84.38 229 ASP A N 1
ATOM 1832 C CA . ASP A 1 229 ? 17.969 -33.5 -12.383 1 84.38 229 ASP A CA 1
ATOM 1833 C C . ASP A 1 229 ? 16.641 -34.188 -12.609 1 84.38 229 ASP A C 1
ATOM 1835 O O . ASP A 1 229 ? 15.578 -33.625 -12.328 1 84.38 229 ASP A O 1
ATOM 1839 N N . GLN A 1 230 ? 16.672 -35.312 -13.234 1 84.12 230 GLN A N 1
ATOM 1840 C CA . GLN A 1 230 ? 15.469 -36.031 -13.672 1 84.12 230 GLN A CA 1
ATOM 1841 C C . GLN A 1 230 ? 14.562 -36.344 -12.484 1 84.12 230 GLN A C 1
ATOM 1843 O O . GLN A 1 230 ? 13.344 -36.219 -12.578 1 84.12 230 GLN A O 1
ATOM 1848 N N . ASP A 1 231 ? 15.133 -36.75 -11.398 1 83.75 231 ASP A N 1
ATOM 1849 C CA . ASP A 1 231 ? 14.336 -37.094 -10.227 1 83.75 231 ASP A CA 1
ATOM 1850 C C . ASP A 1 231 ? 13.57 -35.875 -9.695 1 83.75 231 ASP A C 1
ATOM 1852 O O . ASP A 1 231 ? 12.383 -36 -9.375 1 83.75 231 ASP A O 1
ATOM 1856 N N . GLU A 1 232 ? 14.258 -34.812 -9.609 1 83.88 232 GLU A N 1
ATOM 1857 C CA . GLU A 1 232 ? 13.641 -33.562 -9.141 1 83.88 232 GLU A CA 1
ATOM 1858 C C . GLU A 1 232 ? 12.562 -33.094 -10.109 1 83.88 232 GLU A C 1
ATOM 1860 O O . GLU A 1 232 ? 11.508 -32.594 -9.688 1 83.88 232 GLU A O 1
ATOM 1865 N N . PHE A 1 233 ? 12.906 -33.25 -11.375 1 88.56 233 PHE A N 1
ATOM 1866 C CA . PHE A 1 233 ? 11.953 -32.875 -12.414 1 88.56 233 PHE A CA 1
ATOM 1867 C C . PHE A 1 233 ? 10.672 -33.688 -12.289 1 88.56 233 PHE A C 1
ATOM 1869 O O . PHE A 1 233 ? 9.57 -33.125 -12.375 1 88.56 233 PHE A O 1
ATOM 1876 N N . GLU A 1 234 ? 10.805 -34.906 -12.008 1 88.31 234 GLU A N 1
ATOM 1877 C CA . GLU A 1 234 ? 9.648 -35.781 -11.883 1 88.31 234 GLU A CA 1
ATOM 1878 C C . GLU A 1 234 ? 8.812 -35.438 -10.656 1 88.31 234 GLU A C 1
ATOM 1880 O O . GLU A 1 234 ? 7.586 -35.562 -10.672 1 88.31 234 GLU A O 1
ATOM 1885 N N . LYS A 1 235 ? 9.492 -35 -9.648 1 89.31 235 LYS A N 1
ATOM 1886 C CA . LYS A 1 235 ? 8.766 -34.562 -8.461 1 89.31 235 LYS A CA 1
ATOM 1887 C C . LYS A 1 235 ? 7.844 -33.375 -8.781 1 89.31 235 LYS A C 1
ATOM 1889 O O . LYS A 1 235 ? 6.719 -33.312 -8.281 1 89.31 235 LYS A O 1
ATOM 1894 N N . TYR A 1 236 ? 8.359 -32.5 -9.594 1 91.31 236 TYR A N 1
ATOM 1895 C CA . TYR A 1 236 ? 7.582 -31.312 -9.938 1 91.31 236 TYR A CA 1
ATOM 1896 C C . TYR A 1 236 ? 6.441 -31.672 -10.883 1 91.31 236 TYR A C 1
ATOM 1898 O O . TYR A 1 236 ? 5.352 -31.094 -10.789 1 91.31 236 TYR A O 1
ATOM 1906 N N . ILE A 1 237 ? 6.695 -32.656 -11.789 1 90.44 237 ILE A N 1
ATOM 1907 C CA . ILE A 1 237 ? 5.617 -33.156 -12.625 1 90.44 237 ILE A CA 1
ATOM 1908 C C . ILE A 1 237 ? 4.582 -33.875 -11.758 1 90.44 237 ILE A C 1
ATOM 1910 O O . ILE A 1 237 ? 3.379 -33.75 -11.992 1 90.44 237 ILE A O 1
ATOM 1914 N N . GLY A 1 238 ? 5.117 -34.531 -10.812 1 91.69 238 GLY A N 1
ATOM 1915 C CA . GLY A 1 238 ? 4.254 -35.281 -9.906 1 91.69 238 GLY A CA 1
ATOM 1916 C C . GLY A 1 238 ? 3.275 -34.406 -9.156 1 91.69 238 GLY A C 1
ATOM 1917 O O . GLY A 1 238 ? 2.127 -34.781 -8.93 1 91.69 238 GLY A O 1
ATOM 1918 N N . ALA A 1 239 ? 3.756 -33.25 -8.789 1 92.25 239 ALA A N 1
ATOM 1919 C CA . ALA A 1 239 ? 2.875 -32.312 -8.094 1 92.25 239 ALA A CA 1
ATOM 1920 C C . ALA A 1 239 ? 1.672 -31.938 -8.961 1 92.25 239 ALA A C 1
ATOM 1922 O O . ALA A 1 239 ? 0.549 -31.844 -8.461 1 92.25 239 ALA A O 1
ATOM 1923 N N . LEU A 1 240 ? 1.87 -31.734 -10.25 1 93.75 240 LEU A N 1
ATOM 1924 C CA . LEU A 1 240 ? 0.791 -31.422 -11.18 1 93.75 240 LEU A CA 1
ATOM 1925 C C . LEU A 1 240 ? -0.133 -32.625 -11.359 1 93.75 240 LEU A C 1
ATOM 1927 O O . LEU A 1 240 ? -1.356 -32.469 -11.383 1 93.75 240 LEU A O 1
ATOM 1931 N N . GLU A 1 241 ? 0.453 -33.781 -11.43 1 91.19 241 GLU A N 1
ATOM 1932 C CA . GLU A 1 241 ? -0.326 -35 -11.586 1 91.19 241 GLU A CA 1
ATOM 1933 C C . GLU A 1 241 ? -1.213 -35.25 -10.367 1 91.19 241 GLU A C 1
ATOM 1935 O O . GLU A 1 241 ? -2.381 -35.625 -10.508 1 91.19 241 GLU A O 1
ATOM 1940 N N . ASP A 1 242 ? -0.546 -35.094 -9.258 1 91.56 242 ASP A N 1
ATOM 1941 C CA . ASP A 1 242 ? -1.294 -35.312 -8.016 1 91.56 242 ASP A CA 1
ATOM 1942 C C . ASP A 1 242 ? -2.508 -34.375 -7.957 1 91.56 242 ASP A C 1
ATOM 1944 O O . ASP A 1 242 ? -3.592 -34.781 -7.543 1 91.56 242 ASP A O 1
ATOM 1948 N N . GLN A 1 243 ? -2.283 -33.125 -8.383 1 91.44 243 GLN A N 1
ATOM 1949 C CA . GLN A 1 243 ? -3.371 -32.156 -8.352 1 91.44 243 GLN A CA 1
ATOM 1950 C C . GLN A 1 243 ? -4.438 -32.5 -9.391 1 91.44 243 GLN A C 1
ATOM 1952 O O . GLN A 1 243 ? -5.633 -32.344 -9.133 1 91.44 243 GLN A O 1
ATOM 1957 N N . ALA A 1 244 ? -4.074 -32.938 -10.547 1 90.38 244 ALA A N 1
ATOM 1958 C CA . ALA A 1 244 ? -4.992 -33.312 -11.617 1 90.38 244 ALA A CA 1
ATOM 1959 C C . ALA A 1 244 ? -5.879 -34.5 -11.203 1 90.38 244 ALA A C 1
ATOM 1961 O O . ALA A 1 244 ? -7.051 -34.562 -11.586 1 90.38 244 ALA A O 1
ATOM 1962 N N . MET A 1 245 ? -5.324 -35.312 -10.383 1 88.44 245 MET A N 1
ATOM 1963 C CA . MET A 1 245 ? -6.023 -36.531 -10 1 88.44 245 MET A CA 1
ATOM 1964 C C . MET A 1 245 ? -6.871 -36.312 -8.75 1 88.44 245 MET A C 1
ATOM 1966 O O . MET A 1 245 ? -7.641 -37.188 -8.352 1 88.44 245 MET A O 1
ATOM 1970 N N . SER A 1 246 ? -6.582 -35.156 -8.219 1 84.81 246 SER A N 1
ATOM 1971 C CA . SER A 1 2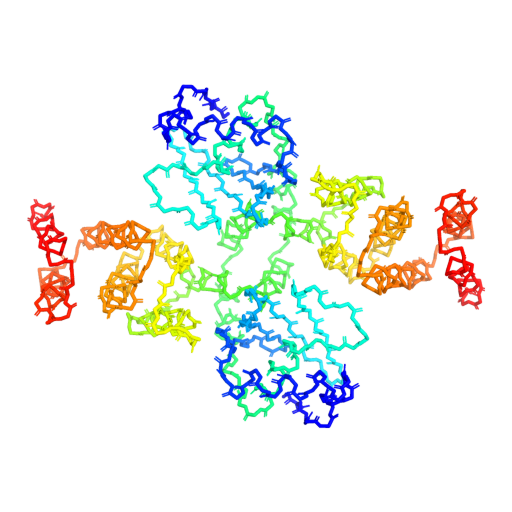46 ? -7.363 -34.875 -7.02 1 84.81 246 SER A CA 1
ATOM 1972 C C . SER A 1 246 ? -8.859 -34.844 -7.324 1 84.81 246 SER A C 1
ATOM 1974 O O . SER A 1 246 ? -9.266 -34.406 -8.406 1 84.81 246 SER A O 1
ATOM 1976 N N . LYS A 1 247 ? -9.742 -35.531 -6.484 1 73.81 247 LYS A N 1
ATOM 1977 C CA . LYS A 1 247 ? -11.18 -35.656 -6.68 1 73.81 247 LYS A CA 1
ATOM 1978 C C . LYS A 1 247 ? -11.867 -34.312 -6.793 1 73.81 247 LYS A C 1
ATOM 1980 O O . LYS A 1 247 ? -12.914 -34.188 -7.438 1 73.81 247 LYS A O 1
ATOM 1985 N N . GLN A 1 248 ? -11.25 -33.375 -6.289 1 73.5 248 GLN A N 1
ATOM 1986 C CA . GLN A 1 248 ? -11.922 -32.094 -6.199 1 73.5 248 GLN A CA 1
ATOM 1987 C C . GLN A 1 248 ? -11.43 -31.125 -7.281 1 73.5 248 GLN A C 1
ATOM 1989 O O . GLN A 1 248 ? -11.93 -30.016 -7.41 1 73.5 248 GLN A O 1
ATOM 1994 N N . SER A 1 249 ? -10.703 -31.656 -8.266 1 78.5 249 SER A N 1
ATOM 1995 C CA . SER A 1 249 ? -10.109 -30.719 -9.219 1 78.5 249 SER A CA 1
ATOM 1996 C C . SER A 1 249 ? -11.094 -30.359 -10.32 1 78.5 249 SER A C 1
ATOM 1998 O O . SER A 1 249 ? -11.734 -31.234 -10.906 1 78.5 249 SER A O 1
ATOM 2000 N N . ALA A 1 250 ? -11.297 -29.109 -10.492 1 82.06 250 ALA A N 1
ATOM 2001 C CA . ALA A 1 250 ? -12.156 -28.609 -11.562 1 82.06 250 ALA A CA 1
ATOM 2002 C C . ALA A 1 250 ? -11.328 -28.172 -12.766 1 82.06 250 ALA A C 1
ATOM 2004 O O . ALA A 1 250 ? -11.883 -27.766 -13.797 1 82.06 250 ALA A O 1
ATOM 2005 N N . ASN A 1 251 ? -9.969 -28.359 -12.711 1 90.38 251 ASN A N 1
ATOM 2006 C CA . ASN A 1 251 ? -9.07 -27.844 -13.742 1 90.38 251 ASN A CA 1
ATOM 2007 C C . ASN A 1 251 ? -8.117 -28.922 -14.258 1 90.38 251 ASN A C 1
ATOM 2009 O O . ASN A 1 251 ? -6.945 -28.641 -14.5 1 90.38 251 ASN A O 1
ATOM 2013 N N . THR A 1 252 ? -8.656 -30.125 -14.367 1 89.38 252 THR A N 1
ATOM 2014 C CA . THR A 1 252 ? -7.863 -31.297 -14.734 1 89.38 252 THR A CA 1
ATOM 2015 C C . THR A 1 252 ? -7.199 -31.094 -16.094 1 89.38 252 THR A C 1
ATOM 2017 O O . THR A 1 252 ? -6.023 -31.422 -16.266 1 89.38 252 THR A O 1
ATOM 2020 N N . GLU A 1 253 ? -7.969 -30.562 -16.969 1 89 253 GLU A N 1
ATOM 2021 C CA . GLU A 1 253 ? -7.438 -30.359 -18.312 1 89 253 GLU A CA 1
ATOM 2022 C C . GLU A 1 253 ? -6.254 -29.391 -18.297 1 89 253 GLU A C 1
ATOM 2024 O O . GLU A 1 253 ? -5.266 -29.609 -19 1 89 253 GLU A O 1
ATOM 2029 N N . GLN A 1 254 ? -6.375 -28.344 -17.547 1 90.81 254 GLN A N 1
ATOM 2030 C CA . GLN A 1 254 ? -5.305 -27.359 -17.453 1 90.81 254 GLN A CA 1
ATOM 2031 C C . GLN A 1 254 ? -4.039 -27.984 -16.859 1 90.81 254 GLN A C 1
ATOM 2033 O O . GLN A 1 254 ? -2.932 -27.688 -17.297 1 90.81 254 GLN A O 1
ATOM 2038 N N . PHE A 1 255 ? -4.145 -28.875 -15.953 1 93.06 255 PHE A N 1
ATOM 2039 C CA . PHE A 1 255 ? -3.002 -29.516 -15.32 1 93.06 255 PHE A CA 1
ATOM 2040 C C . PHE A 1 255 ? -2.291 -30.438 -16.297 1 93.06 255 PHE A C 1
ATOM 2042 O O . PHE A 1 255 ? -1.062 -30.438 -16.391 1 93.06 255 PHE A O 1
ATOM 2049 N N . TYR A 1 256 ? -3.09 -31.156 -17.016 1 91.44 256 TYR A N 1
ATOM 2050 C CA . TYR A 1 256 ? -2.49 -32.062 -17.969 1 91.44 256 TYR A CA 1
ATOM 2051 C C . TYR A 1 256 ? -1.828 -31.312 -19.125 1 91.44 256 TYR A C 1
ATOM 2053 O O . TYR A 1 256 ? -0.808 -31.75 -19.656 1 91.44 256 TYR A O 1
ATOM 2061 N N . ARG A 1 257 ? -2.432 -30.219 -19.438 1 91.31 257 ARG A N 1
ATOM 2062 C CA . ARG A 1 257 ? -1.779 -29.375 -20.422 1 91.31 257 ARG A CA 1
ATOM 2063 C C . ARG A 1 257 ? -0.425 -28.891 -19.922 1 91.31 257 ARG A C 1
ATOM 2065 O O . ARG A 1 257 ? 0.543 -28.844 -20.688 1 91.31 257 ARG A O 1
ATOM 2072 N N . ALA A 1 258 ? -0.413 -28.5 -18.688 1 92.44 258 ALA A N 1
ATOM 2073 C CA . ALA A 1 258 ? 0.839 -28.047 -18.094 1 92.44 258 ALA A CA 1
ATOM 2074 C C . ALA A 1 258 ? 1.866 -29.172 -18.047 1 92.44 258 ALA A C 1
ATOM 2076 O O . ALA A 1 258 ? 3.053 -28.953 -18.297 1 92.44 258 ALA A O 1
ATOM 2077 N N . ILE A 1 259 ? 1.449 -30.422 -17.766 1 90.25 259 ILE A N 1
ATOM 2078 C CA . ILE A 1 259 ? 2.326 -31.578 -17.75 1 90.25 259 ILE A CA 1
ATOM 2079 C C . ILE A 1 259 ? 2.893 -31.828 -19.141 1 90.25 259 ILE A C 1
ATOM 2081 O O . ILE A 1 259 ? 4.094 -32.062 -19.297 1 90.25 259 ILE A O 1
ATOM 2085 N N . GLY A 1 260 ? 1.98 -31.734 -20.078 1 90.81 260 GLY A N 1
ATOM 2086 C CA . GLY A 1 260 ? 2.42 -31.875 -21.453 1 90.81 260 GLY A CA 1
ATOM 2087 C C . GLY A 1 260 ? 3.469 -30.844 -21.859 1 90.81 260 GLY A C 1
ATOM 2088 O O . GLY A 1 260 ? 4.457 -31.188 -22.516 1 90.81 260 GLY A O 1
ATOM 2089 N N . ASP A 1 261 ? 3.229 -29.641 -21.469 1 90.31 261 ASP A N 1
ATOM 2090 C CA . ASP A 1 261 ? 4.164 -28.562 -21.766 1 90.31 261 ASP A CA 1
ATOM 2091 C C . ASP A 1 261 ? 5.531 -28.844 -21.141 1 90.31 261 ASP A C 1
ATOM 2093 O O . ASP A 1 261 ? 6.562 -28.594 -21.766 1 90.31 261 ASP A O 1
ATOM 2097 N N . LEU A 1 262 ? 5.555 -29.312 -19.891 1 90.44 262 LEU A N 1
ATOM 2098 C CA . LEU A 1 262 ? 6.797 -29.625 -19.203 1 90.44 262 LEU A CA 1
ATOM 2099 C C . LEU A 1 262 ? 7.551 -30.75 -19.891 1 90.44 262 LEU A C 1
ATOM 2101 O O . LEU A 1 262 ? 8.766 -30.656 -20.094 1 90.44 262 LEU A O 1
ATOM 2105 N N . GLU A 1 263 ? 6.863 -31.688 -20.344 1 88.81 263 GLU A N 1
ATOM 2106 C CA . GLU A 1 263 ? 7.473 -32.844 -20.969 1 88.81 263 GLU A CA 1
ATOM 2107 C C . GLU A 1 263 ? 8.008 -32.531 -22.359 1 88.81 263 GLU A C 1
ATOM 2109 O O . GLU A 1 263 ? 9.055 -33.031 -22.766 1 88.81 263 GLU A O 1
ATOM 2114 N N . GLU A 1 264 ? 7.289 -31.656 -23.016 1 87.25 264 GLU A N 1
ATOM 2115 C CA . GLU A 1 264 ? 7.68 -31.297 -24.375 1 87.25 264 GLU A CA 1
ATOM 2116 C C . GLU A 1 264 ? 8.898 -30.391 -24.375 1 87.25 264 GLU A C 1
ATOM 2118 O O . GLU A 1 264 ? 9.734 -30.453 -25.281 1 87.25 264 GLU A O 1
ATOM 2123 N N . ARG A 1 265 ? 8.945 -29.594 -23.453 1 85.44 265 ARG A N 1
ATOM 2124 C CA . ARG A 1 265 ? 9.977 -28.562 -23.453 1 85.44 265 ARG A CA 1
ATOM 2125 C C . ARG A 1 265 ? 11.195 -29 -22.656 1 85.44 265 ARG A C 1
ATOM 2127 O O . ARG A 1 265 ? 12.219 -28.312 -22.641 1 85.44 265 ARG A O 1
ATOM 2134 N N . ARG A 1 266 ? 11.188 -30.078 -22.047 1 82.81 266 ARG A N 1
ATOM 2135 C CA . ARG A 1 266 ? 12.352 -30.594 -21.328 1 82.81 266 ARG A CA 1
ATOM 2136 C C . ARG A 1 266 ? 13.43 -31.062 -22.297 1 82.81 266 ARG A C 1
ATOM 2138 O O . ARG A 1 266 ? 13.148 -31.828 -23.219 1 82.81 266 ARG A O 1
ATOM 2145 N N . MET B 1 1 ? 3.684 -6.605 24.703 1 53.25 1 MET B N 1
ATOM 2146 C CA . MET B 1 1 ? 2.68 -5.613 24.328 1 53.25 1 MET B CA 1
ATOM 2147 C C . MET B 1 1 ? 1.446 -5.723 25.219 1 53.25 1 MET B C 1
ATOM 2149 O O . MET B 1 1 ? 0.85 -6.797 25.328 1 53.25 1 MET B O 1
ATOM 2153 N N . ASN B 1 2 ? 1.472 -5.07 26.25 1 61.75 2 ASN B N 1
ATOM 2154 C CA . ASN B 1 2 ? 0.411 -5.281 27.234 1 61.75 2 ASN B CA 1
ATOM 2155 C C . ASN B 1 2 ? -0.85 -4.504 26.875 1 61.75 2 ASN B C 1
ATOM 2157 O O . ASN B 1 2 ? -0.951 -3.309 27.156 1 61.75 2 ASN B O 1
ATOM 2161 N N . ILE B 1 3 ? -1.52 -4.984 25.891 1 75.81 3 ILE B N 1
ATOM 2162 C CA . ILE B 1 3 ? -2.812 -4.375 25.594 1 75.81 3 ILE B CA 1
ATOM 2163 C C . ILE B 1 3 ? -3.908 -5.082 26.391 1 75.81 3 ILE B C 1
ATOM 2165 O O . ILE B 1 3 ? -4.055 -6.305 26.297 1 75.81 3 ILE B O 1
ATOM 2169 N N . ASP B 1 4 ? -4.402 -4.348 27.422 1 78.75 4 ASP B N 1
ATOM 2170 C CA . ASP B 1 4 ? -5.484 -4.949 28.188 1 78.75 4 ASP B CA 1
ATOM 2171 C C . ASP B 1 4 ? -6.844 -4.438 27.734 1 78.75 4 ASP B C 1
ATOM 2173 O O . ASP B 1 4 ? -6.934 -3.383 27.094 1 78.75 4 ASP B O 1
ATOM 2177 N N . ALA B 1 5 ? -7.855 -5.195 28 1 77.88 5 ALA B N 1
ATOM 2178 C CA . ALA B 1 5 ? -9.227 -4.918 27.562 1 77.88 5 ALA B CA 1
ATOM 2179 C C . ALA B 1 5 ? -9.703 -3.561 28.078 1 77.88 5 ALA B C 1
ATOM 2181 O O . ALA B 1 5 ? -10.438 -2.852 27.391 1 77.88 5 ALA B O 1
ATOM 2182 N N . THR B 1 6 ? -9.227 -3.201 29.25 1 82.19 6 THR B N 1
ATOM 2183 C CA . THR B 1 6 ? -9.641 -1.932 29.828 1 82.19 6 THR B CA 1
ATOM 2184 C C . THR B 1 6 ? -9.094 -0.759 29.016 1 82.19 6 THR B C 1
ATOM 2186 O O . THR B 1 6 ? -9.797 0.23 28.797 1 82.19 6 THR B O 1
ATOM 2189 N N . THR B 1 7 ? -7.895 -0.896 28.609 1 86 7 THR B N 1
ATOM 2190 C CA . THR B 1 7 ? -7.273 0.137 27.797 1 86 7 THR B CA 1
ATOM 2191 C C . THR B 1 7 ? -8 0.288 26.469 1 86 7 THR B C 1
ATOM 2193 O O . THR B 1 7 ? -8.227 1.406 26 1 86 7 THR B O 1
ATOM 2196 N N . ILE B 1 8 ? -8.469 -0.821 25.922 1 90.06 8 ILE B N 1
ATOM 2197 C CA . ILE B 1 8 ? -9.141 -0.828 24.625 1 90.06 8 ILE B CA 1
ATOM 2198 C C . ILE B 1 8 ? -10.523 -0.182 24.766 1 90.06 8 ILE B C 1
ATOM 2200 O O . ILE B 1 8 ? -10.945 0.578 23.891 1 90.06 8 ILE B O 1
ATOM 2204 N N . ARG B 1 9 ? -11.148 -0.444 25.891 1 88.88 9 ARG B N 1
ATOM 2205 C CA . ARG B 1 9 ? -12.477 0.113 26.141 1 88.88 9 ARG B CA 1
ATOM 2206 C C . ARG B 1 9 ? -12.43 1.635 26.219 1 88.88 9 ARG B C 1
ATOM 2208 O O . ARG B 1 9 ? -13.375 2.316 25.812 1 88.88 9 ARG B O 1
ATOM 2215 N N . ASN B 1 10 ? -11.312 2.141 26.688 1 90.06 10 ASN B N 1
ATOM 2216 C CA . ASN B 1 10 ? -11.156 3.58 26.859 1 90.06 10 ASN B CA 1
ATOM 2217 C C . ASN B 1 10 ? -10.875 4.281 25.547 1 90.06 10 ASN B C 1
ATOM 2219 O O . ASN B 1 10 ? -10.969 5.508 25.453 1 90.06 10 ASN B O 1
ATOM 2223 N N . LEU B 1 11 ? -10.672 3.523 24.516 1 90.44 11 LEU B N 1
ATOM 2224 C CA . LEU B 1 11 ? -10.312 4.113 23.234 1 90.44 11 LEU B CA 1
ATOM 2225 C C . LEU B 1 11 ? -11.547 4.305 22.359 1 90.44 11 LEU B C 1
ATOM 2227 O O . LEU B 1 11 ? -11.469 4.922 21.297 1 90.44 11 LEU B O 1
ATOM 2231 N N . CYS B 1 12 ? -12.719 3.805 22.844 1 91.94 12 CYS B N 1
ATOM 2232 C CA . CYS B 1 12 ? -13.898 3.834 21.984 1 91.94 12 CYS B CA 1
ATOM 2233 C C . CYS B 1 12 ? -15.172 3.902 22.812 1 91.94 12 CYS B C 1
ATOM 2235 O O . CYS B 1 12 ? -15.117 3.863 24.047 1 91.94 12 CYS B O 1
ATOM 2237 N N . THR B 1 13 ? -16.266 4.074 22.172 1 93.25 13 THR B N 1
ATOM 2238 C CA . THR B 1 13 ? -17.562 4.031 22.844 1 93.25 13 THR B CA 1
ATOM 2239 C C . THR B 1 13 ? -17.969 2.59 23.125 1 93.25 13 THR B C 1
ATOM 2241 O O . THR B 1 13 ? -17.438 1.656 22.516 1 93.25 13 THR B O 1
ATOM 2244 N N . ASP B 1 14 ? -18.906 2.465 24.062 1 93.5 14 ASP B N 1
ATOM 2245 C CA . ASP B 1 14 ? -19.391 1.132 24.406 1 93.5 14 ASP B CA 1
ATOM 2246 C C . ASP B 1 14 ? -19.969 0.422 23.172 1 93.5 14 ASP B C 1
ATOM 2248 O O . ASP B 1 14 ? -19.766 -0.782 23 1 93.5 14 ASP B O 1
ATOM 2252 N N . ALA B 1 15 ? -20.641 1.175 22.453 1 94 15 ALA B N 1
ATOM 2253 C CA . ALA B 1 15 ? -21.25 0.6 21.266 1 94 15 ALA B CA 1
ATOM 2254 C C . ALA B 1 15 ? -20.203 0.079 20.297 1 94 15 ALA B C 1
ATOM 2256 O O . ALA B 1 15 ? -20.344 -1.006 19.719 1 94 15 ALA B O 1
ATOM 2257 N N . VAL B 1 16 ? -19.188 0.903 20.078 1 94.94 16 VAL B N 1
ATOM 2258 C CA . VAL B 1 16 ? -18.109 0.52 19.156 1 94.94 16 VAL B CA 1
ATOM 2259 C C . VAL B 1 16 ? -17.359 -0.683 19.719 1 94.94 16 VAL B C 1
ATOM 2261 O O . VAL B 1 16 ? -16.969 -1.58 18.969 1 94.94 16 VAL B O 1
ATOM 2264 N N . PHE B 1 17 ? -17.219 -0.678 21.047 1 94.88 17 PHE B N 1
ATOM 2265 C CA . PHE B 1 17 ? -16.531 -1.79 21.703 1 94.88 17 PHE B CA 1
ATOM 2266 C C . PHE B 1 17 ? -17.297 -3.094 21.469 1 94.88 17 PHE B C 1
ATOM 2268 O O . PHE B 1 17 ? -16.688 -4.113 21.141 1 94.88 17 PHE B O 1
ATOM 2275 N N . GLU B 1 18 ? -18.562 -3.088 21.656 1 95.56 18 GLU B N 1
ATOM 2276 C CA . GLU B 1 18 ? -19.391 -4.277 21.484 1 95.56 18 GLU B CA 1
ATOM 2277 C C . GLU B 1 18 ? -19.344 -4.77 20.031 1 95.56 18 GLU B C 1
ATOM 2279 O O . GLU B 1 18 ? -19.297 -5.973 19.781 1 95.56 18 GLU B O 1
ATOM 2284 N N . ARG B 1 19 ? -19.328 -3.844 19.156 1 95.31 19 ARG B N 1
ATOM 2285 C CA . ARG B 1 19 ? -19.25 -4.211 17.75 1 95.31 19 ARG B CA 1
ATOM 2286 C C . ARG B 1 19 ? -17.891 -4.801 17.406 1 95.31 19 ARG B C 1
ATOM 2288 O O . ARG B 1 19 ? -17.797 -5.738 16.609 1 95.31 19 ARG B O 1
ATOM 2295 N N . GLY B 1 20 ? -16.859 -4.141 17.953 1 96.12 20 GLY B N 1
ATOM 2296 C CA . GLY B 1 20 ? -15.531 -4.699 17.766 1 96.12 20 GLY B CA 1
ATOM 2297 C C . GLY B 1 20 ? -15.406 -6.125 18.281 1 96.12 20 GLY B C 1
ATOM 2298 O O . GLY B 1 20 ? -14.805 -6.973 17.625 1 96.12 20 GLY B O 1
ATOM 2299 N N . GLN B 1 21 ? -16.031 -6.371 19.438 1 94.94 21 GLN B N 1
ATOM 2300 C CA . GLN B 1 21 ? -16.047 -7.723 20 1 94.94 21 GLN B CA 1
ATOM 2301 C C . GLN B 1 21 ? -16.781 -8.688 19.062 1 94.94 21 GLN B C 1
ATOM 2303 O O . GLN B 1 21 ? -16.328 -9.828 18.875 1 94.94 21 GLN B O 1
ATOM 2308 N N . LYS B 1 22 ? -17.812 -8.234 18.609 1 95.94 22 LYS B N 1
ATOM 2309 C CA . LYS B 1 22 ? -18.594 -9.047 17.688 1 95.94 22 LYS B CA 1
ATOM 2310 C C . LYS B 1 22 ? -17.781 -9.391 16.438 1 95.94 22 LYS B C 1
ATOM 2312 O O . LYS B 1 22 ? -17.797 -10.531 15.977 1 95.94 22 LYS B O 1
ATOM 2317 N N . TYR B 1 23 ? -17.094 -8.375 15.875 1 94.88 23 TYR B N 1
ATOM 2318 C CA . TYR B 1 23 ? -16.281 -8.594 14.68 1 94.88 23 TYR B CA 1
ATOM 2319 C C . TYR B 1 23 ? -15.203 -9.633 14.938 1 94.88 23 TYR B C 1
ATOM 2321 O O . TYR B 1 23 ? -14.922 -10.469 14.078 1 94.88 23 TYR B O 1
ATOM 2329 N N . ARG B 1 24 ? -14.602 -9.57 16.109 1 93.12 24 ARG B N 1
ATOM 2330 C CA . ARG B 1 24 ? -13.578 -10.539 16.484 1 93.12 24 ARG B CA 1
ATOM 2331 C C . ARG B 1 24 ? -14.172 -11.938 16.609 1 93.12 24 ARG B C 1
ATOM 2333 O O . ARG B 1 24 ? -13.594 -12.906 16.094 1 93.12 24 ARG B O 1
ATOM 2340 N N . LYS B 1 25 ? -15.289 -12.039 17.234 1 92.56 25 LYS B N 1
ATOM 2341 C CA . LYS B 1 25 ? -15.945 -13.328 17.438 1 92.56 25 LYS B CA 1
ATOM 2342 C C . LYS B 1 25 ? -16.359 -13.953 16.109 1 92.56 25 LYS B C 1
ATOM 2344 O O . LYS B 1 25 ? -16.328 -15.172 15.953 1 92.56 25 LYS B O 1
ATOM 2349 N N . GLU B 1 26 ? -16.688 -13.094 15.273 1 91.5 26 GLU B N 1
ATOM 2350 C CA . GLU B 1 26 ? -17.156 -13.547 13.969 1 91.5 26 GLU B CA 1
ATOM 2351 C C . GLU B 1 26 ? -15.977 -13.828 13.039 1 91.5 26 GLU B C 1
ATOM 2353 O O . GLU B 1 26 ? -16.172 -14.125 11.852 1 91.5 26 GLU B O 1
ATOM 2358 N N . ARG B 1 27 ? -14.727 -13.625 13.5 1 88.69 27 ARG B N 1
ATOM 2359 C CA . ARG B 1 27 ? -13.5 -13.93 12.773 1 88.69 27 ARG B CA 1
ATOM 2360 C C . ARG B 1 27 ? -13.414 -13.102 11.492 1 88.69 27 ARG B C 1
ATOM 2362 O O . ARG B 1 27 ? -13.125 -13.641 10.422 1 88.69 27 ARG B O 1
ATOM 2369 N N . ARG B 1 28 ? -13.719 -11.805 11.656 1 89.25 28 ARG B N 1
ATOM 2370 C CA . ARG B 1 28 ? -13.711 -10.898 10.508 1 89.25 28 ARG B CA 1
ATOM 2371 C C . ARG B 1 28 ? -12.312 -10.336 10.273 1 89.25 28 ARG B C 1
ATOM 2373 O O . ARG B 1 28 ? -12.094 -9.586 9.32 1 89.25 28 ARG B O 1
ATOM 2380 N N . ILE B 1 29 ? -11.367 -10.625 11.141 1 90.38 29 ILE B N 1
ATOM 2381 C CA . ILE B 1 29 ? -10 -10.156 11 1 90.38 29 ILE B CA 1
ATOM 2382 C C . ILE B 1 29 ? -9.211 -11.109 10.109 1 90.38 29 ILE B C 1
ATOM 2384 O O . ILE B 1 29 ? -9.148 -12.312 10.375 1 90.38 29 ILE B O 1
ATOM 2388 N N . GLN B 1 30 ? -8.656 -10.461 9.102 1 81.12 30 GLN B N 1
ATOM 2389 C CA . GLN B 1 30 ? -7.867 -11.234 8.148 1 81.12 30 GLN B CA 1
ATOM 2390 C C . GLN B 1 30 ? -6.41 -10.789 8.141 1 81.12 30 GLN B C 1
ATOM 2392 O O . GLN B 1 30 ? -6.117 -9.609 8.344 1 81.12 30 GLN B O 1
ATOM 2397 N N . ARG B 1 31 ? -5.438 -11.766 7.859 1 80.56 31 ARG B N 1
ATOM 2398 C CA . ARG B 1 31 ? -4.023 -11.5 7.633 1 80.56 31 ARG B CA 1
ATOM 2399 C C . ARG B 1 31 ? -3.451 -10.602 8.727 1 80.56 31 ARG B C 1
ATOM 2401 O O . ARG B 1 31 ? -2.861 -9.562 8.438 1 80.56 31 ARG B O 1
ATOM 2408 N N . ILE B 1 32 ? -3.68 -10.93 10 1 89.44 32 ILE B N 1
ATOM 2409 C CA . ILE B 1 32 ? -3.113 -10.156 11.102 1 89.44 32 ILE B CA 1
ATOM 2410 C C . ILE B 1 32 ? -1.643 -10.523 11.281 1 89.44 32 ILE B C 1
ATOM 2412 O O . ILE B 1 32 ? -1.293 -11.703 11.359 1 89.44 32 ILE B O 1
ATOM 2416 N N . GLU B 1 33 ? -0.786 -9.633 11.188 1 91.62 33 GLU B N 1
ATOM 2417 C CA . GLU B 1 33 ? 0.654 -9.836 11.305 1 91.62 33 GLU B CA 1
ATOM 2418 C C . GLU B 1 33 ? 1.282 -8.797 12.234 1 91.62 33 GLU B C 1
ATOM 2420 O O . GLU B 1 33 ? 0.818 -7.656 12.297 1 91.62 33 GLU B O 1
ATOM 2425 N N . ARG B 1 34 ? 2.328 -9.211 12.898 1 93.75 34 ARG B N 1
ATOM 2426 C CA . ARG B 1 34 ? 3.023 -8.312 13.82 1 93.75 34 ARG B CA 1
ATOM 2427 C C . ARG B 1 34 ? 4.48 -8.133 13.414 1 93.75 34 ARG B C 1
ATOM 2429 O O . ARG B 1 34 ? 5.145 -9.094 13.016 1 93.75 34 ARG B O 1
ATOM 2436 N N . PHE B 1 35 ? 4.953 -6.977 13.422 1 95.5 35 PHE B N 1
ATOM 2437 C CA . PHE B 1 35 ? 6.332 -6.555 13.227 1 95.5 35 PHE B CA 1
ATOM 2438 C C . PHE B 1 35 ? 6.781 -5.617 14.336 1 95.5 35 PHE B C 1
ATOM 2440 O O . PHE B 1 35 ? 6.559 -4.406 14.266 1 95.5 35 PHE B O 1
ATOM 2447 N N . ASP B 1 36 ? 7.441 -6.227 15.367 1 93.94 36 ASP B N 1
ATOM 2448 C CA . ASP B 1 36 ? 7.82 -5.457 16.547 1 93.94 36 ASP B CA 1
ATOM 2449 C C . ASP B 1 36 ? 6.602 -4.797 17.188 1 93.94 36 ASP B C 1
ATOM 2451 O O . ASP B 1 36 ? 5.672 -5.48 17.609 1 93.94 36 ASP B O 1
ATOM 2455 N N . ASP B 1 37 ? 6.457 -3.434 17.141 1 93.31 37 ASP B N 1
ATOM 2456 C CA . ASP B 1 37 ? 5.363 -2.738 17.812 1 93.31 37 ASP B CA 1
ATOM 2457 C C . ASP B 1 37 ? 4.258 -2.371 16.828 1 93.31 37 ASP B C 1
ATOM 2459 O O . ASP B 1 37 ? 3.33 -1.637 17.172 1 93.31 37 ASP B O 1
ATOM 2463 N N . VAL B 1 38 ? 4.348 -2.867 15.641 1 95.38 38 VAL B N 1
ATOM 2464 C CA . VAL B 1 38 ? 3.365 -2.555 14.602 1 95.38 38 VAL B CA 1
ATOM 2465 C C . VAL B 1 38 ? 2.535 -3.799 14.289 1 95.38 38 VAL B C 1
ATOM 2467 O O . VAL B 1 38 ? 3.084 -4.891 14.117 1 95.38 38 VAL B O 1
ATOM 2470 N N . VAL B 1 39 ? 1.244 -3.637 14.273 1 95.56 39 VAL B N 1
ATOM 2471 C CA . VAL B 1 39 ? 0.331 -4.699 13.867 1 95.56 39 VAL B CA 1
ATOM 2472 C C . VAL B 1 39 ? -0.478 -4.254 12.648 1 95.56 39 VAL B C 1
ATOM 2474 O O . VAL B 1 39 ? -0.994 -3.133 12.617 1 95.56 39 VAL B O 1
ATOM 2477 N N . THR B 1 40 ? -0.451 -5.047 11.617 1 95.5 40 THR B N 1
ATOM 2478 C CA . THR B 1 40 ? -1.263 -4.812 10.43 1 95.5 40 THR B CA 1
ATOM 2479 C C . THR B 1 40 ? -2.314 -5.906 10.266 1 95.5 40 THR B C 1
ATOM 2481 O O . THR B 1 40 ? -2.062 -7.066 10.586 1 95.5 40 THR B O 1
ATOM 2484 N N . ALA B 1 41 ? -3.506 -5.445 9.828 1 94.38 41 ALA B N 1
ATOM 2485 C CA . ALA B 1 41 ? -4.582 -6.414 9.625 1 94.38 41 ALA B CA 1
ATOM 2486 C C . ALA B 1 41 ? -5.578 -5.914 8.586 1 94.38 41 ALA B C 1
ATOM 2488 O O . ALA B 1 41 ? -5.613 -4.723 8.266 1 94.38 41 ALA B O 1
ATOM 2489 N N . VAL B 1 42 ? -6.207 -6.809 7.973 1 89.19 42 VAL B N 1
ATOM 2490 C CA . VAL B 1 42 ? -7.363 -6.512 7.129 1 89.19 42 VAL B CA 1
ATOM 2491 C C . VAL B 1 42 ? -8.641 -7.004 7.812 1 89.19 42 VAL B C 1
ATOM 2493 O O . VAL B 1 42 ? -8.703 -8.148 8.273 1 89.19 42 VAL B O 1
ATOM 2496 N N . VAL B 1 43 ? -9.602 -6.09 7.98 1 91.25 43 VAL B N 1
ATOM 2497 C CA . VAL B 1 43 ? -10.844 -6.438 8.656 1 91.25 43 VAL B CA 1
ATOM 2498 C C . VAL B 1 43 ? -12.008 -6.344 7.68 1 91.25 43 VAL B C 1
ATOM 2500 O O . VAL B 1 43 ? -12.156 -5.344 6.969 1 91.25 43 VAL B O 1
ATOM 2503 N N . GLN B 1 44 ? -12.836 -7.336 7.715 1 86.94 44 GLN B N 1
ATOM 2504 C CA . GLN B 1 44 ? -14 -7.371 6.832 1 86.94 44 GLN B CA 1
ATOM 2505 C C . GLN B 1 44 ? -15.188 -6.645 7.457 1 86.94 44 GLN B C 1
ATOM 2507 O O . GLN B 1 44 ? -15.664 -7.031 8.523 1 86.94 44 GLN B O 1
ATOM 2512 N N . GLY B 1 45 ? -15.57 -5.598 6.91 1 86.44 45 GLY B N 1
ATOM 2513 C CA . GLY B 1 45 ? -16.812 -4.91 7.211 1 86.44 45 GLY B CA 1
ATOM 2514 C C . GLY B 1 45 ? -17.734 -4.797 6.012 1 86.44 45 GLY B C 1
ATOM 2515 O O . GLY B 1 45 ? -18.031 -5.797 5.355 1 86.44 45 GLY B O 1
ATOM 2516 N N . SER B 1 46 ? -18.234 -3.57 5.734 1 76.94 46 SER B N 1
ATOM 2517 C CA . SER B 1 46 ? -18.922 -3.346 4.473 1 76.94 46 SER B CA 1
ATOM 2518 C C . SER B 1 46 ? -17.984 -3.482 3.283 1 76.94 46 SER B C 1
ATOM 2520 O O . SER B 1 46 ? -18.406 -3.816 2.178 1 76.94 46 SER B O 1
ATOM 2522 N N . SER B 1 47 ? -16.812 -3.232 3.59 1 76.88 47 SER B N 1
ATOM 2523 C CA . SER B 1 47 ? -15.68 -3.471 2.703 1 76.88 47 SER B CA 1
ATOM 2524 C C . SER B 1 47 ? -14.492 -4.043 3.467 1 76.88 47 SER B C 1
ATOM 2526 O O . SER B 1 47 ? -14.602 -4.348 4.656 1 76.88 47 SER B O 1
ATOM 2528 N N . GLN B 1 48 ? -13.516 -4.277 2.777 1 79.75 48 GLN B N 1
ATOM 2529 C CA . GLN B 1 48 ? -12.281 -4.641 3.457 1 79.75 48 GLN B CA 1
ATOM 2530 C C . GLN B 1 48 ? -11.508 -3.398 3.896 1 79.75 48 GLN B C 1
ATOM 2532 O O . GLN B 1 48 ? -11.281 -2.49 3.096 1 79.75 48 GLN B O 1
ATOM 2537 N N . TYR B 1 49 ? -11.195 -3.377 5.176 1 84.94 49 TYR B N 1
ATOM 2538 C CA . TYR B 1 49 ? -10.5 -2.209 5.707 1 84.94 49 TYR B CA 1
ATOM 2539 C C . TYR B 1 49 ? -9.125 -2.588 6.246 1 84.94 49 TYR B C 1
ATOM 2541 O O . TYR B 1 49 ? -8.984 -3.586 6.953 1 84.94 49 TYR B O 1
ATOM 2549 N N . ASP B 1 50 ? -8.141 -1.807 5.789 1 89.25 50 ASP B N 1
ATOM 2550 C CA . ASP B 1 50 ? -6.793 -1.993 6.312 1 89.25 50 ASP B CA 1
ATOM 2551 C C . ASP B 1 50 ? -6.633 -1.31 7.668 1 89.25 50 ASP B C 1
ATOM 2553 O O . ASP B 1 50 ? -7.012 -0.147 7.832 1 89.25 50 ASP B O 1
ATOM 2557 N N . VAL B 1 51 ? -6.098 -2.039 8.617 1 94.06 51 VAL B N 1
ATOM 2558 C CA . VAL B 1 51 ? -5.855 -1.518 9.953 1 94.06 51 VAL B CA 1
ATOM 2559 C C . VAL B 1 51 ? -4.363 -1.6 10.281 1 94.06 51 VAL B C 1
ATOM 2561 O O . VAL B 1 51 ? -3.723 -2.623 10.023 1 94.06 51 VAL B O 1
ATOM 2564 N N . THR B 1 52 ? -3.76 -0.551 10.68 1 94.19 52 THR B N 1
ATOM 2565 C CA . THR B 1 52 ? -2.395 -0.509 11.188 1 94.19 52 THR B CA 1
ATOM 2566 C C . THR B 1 52 ? -2.363 0.071 12.602 1 94.19 52 THR B C 1
ATOM 2568 O O . THR B 1 52 ? -2.887 1.161 12.844 1 94.19 52 THR B O 1
ATOM 2571 N N . VAL B 1 53 ? -1.778 -0.654 13.516 1 94.06 53 VAL B N 1
ATOM 2572 C CA . VAL B 1 53 ? -1.688 -0.214 14.906 1 94.06 53 VAL B CA 1
ATOM 2573 C C . VAL B 1 53 ? -0.227 -0.207 15.352 1 94.06 53 VAL B C 1
ATOM 2575 O O . VAL B 1 53 ? 0.503 -1.175 15.125 1 94.06 53 VAL B O 1
ATOM 2578 N N . GLU B 1 54 ? 0.192 0.87 15.867 1 90.94 54 GLU B N 1
ATOM 2579 C CA . GLU B 1 54 ? 1.492 0.958 16.531 1 90.94 54 GLU B CA 1
ATOM 2580 C C . GLU B 1 54 ? 1.342 0.954 18.047 1 90.94 54 GLU B C 1
ATOM 2582 O O . GLU B 1 54 ? 0.723 1.854 18.609 1 90.94 54 GLU B O 1
ATOM 2587 N N . LEU B 1 55 ? 1.931 -0.047 18.547 1 89.31 55 LEU B N 1
ATOM 2588 C CA . LEU B 1 55 ? 1.792 -0.249 19.984 1 89.31 55 LEU B CA 1
ATOM 2589 C C . LEU B 1 55 ? 3.012 0.284 20.734 1 89.31 55 LEU B C 1
ATOM 2591 O O . LEU B 1 55 ? 4.051 -0.38 20.781 1 89.31 55 LEU B O 1
ATOM 2595 N N . GLY B 1 56 ? 2.893 1.444 21.219 1 81.88 56 GLY B N 1
ATOM 2596 C CA . GLY B 1 56 ? 3.945 1.995 22.047 1 81.88 56 GLY B CA 1
ATOM 2597 C C . GLY B 1 56 ? 3.863 1.526 23.5 1 81.88 56 GLY B C 1
ATOM 2598 O O . GLY B 1 56 ? 3.043 0.668 23.828 1 81.88 56 GLY B O 1
ATOM 2599 N N . GLU B 1 57 ? 4.773 1.944 24.406 1 76.38 57 GLU B N 1
ATOM 2600 C CA . GLU B 1 57 ? 4.777 1.565 25.812 1 76.38 57 GLU B CA 1
ATOM 2601 C C . GLU B 1 57 ? 3.482 1.985 26.5 1 76.38 57 GLU B C 1
ATOM 2603 O O . GLU B 1 57 ? 2.912 1.222 27.281 1 76.38 57 GLU B O 1
ATOM 2608 N N . LYS B 1 58 ? 2.963 3.197 26.172 1 76.69 58 LYS B N 1
ATOM 2609 C CA . LYS B 1 58 ? 1.736 3.654 26.828 1 76.69 58 LYS B CA 1
ATOM 2610 C C . LYS B 1 58 ? 0.779 4.273 25.812 1 76.69 58 LYS B C 1
ATOM 2612 O O . LYS B 1 58 ? -0.158 4.98 26.188 1 76.69 58 LYS B O 1
ATOM 2617 N N . THR B 1 59 ? 1.07 4.137 24.609 1 81.5 59 THR B N 1
ATOM 2618 C CA . THR B 1 59 ? 0.256 4.777 23.578 1 81.5 59 THR B CA 1
ATOM 2619 C C . THR B 1 59 ? -0.11 3.785 22.484 1 81.5 59 THR B C 1
ATOM 2621 O O . THR B 1 59 ? 0.62 2.82 22.234 1 81.5 59 THR B O 1
ATOM 2624 N N . ILE B 1 60 ? -1.316 3.971 21.984 1 87.25 60 ILE B N 1
ATOM 2625 C CA . ILE B 1 60 ? -1.778 3.209 20.828 1 87.25 60 ILE B CA 1
ATOM 2626 C C . ILE B 1 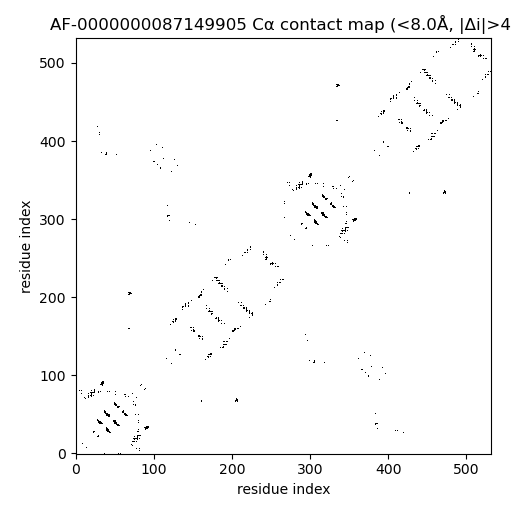60 ? -2.141 4.164 19.688 1 87.25 60 ILE B C 1
ATOM 2628 O O . ILE B 1 60 ? -2.979 5.051 19.859 1 87.25 60 ILE B O 1
ATOM 2632 N N . ASP B 1 61 ? -1.364 4.07 18.688 1 86.81 61 ASP B N 1
ATOM 2633 C CA . ASP B 1 61 ? -1.678 4.824 17.469 1 86.81 61 ASP B CA 1
ATOM 2634 C C . ASP B 1 61 ? -2.273 3.918 16.391 1 86.81 61 ASP B C 1
ATOM 2636 O O . ASP B 1 61 ? -1.617 2.982 15.938 1 86.81 61 ASP B O 1
ATOM 2640 N N . ALA B 1 62 ? -3.502 4.199 16.062 1 90.06 62 ALA B N 1
ATOM 2641 C CA . ALA B 1 62 ? -4.191 3.303 15.141 1 90.06 62 ALA B CA 1
ATOM 2642 C C . ALA B 1 62 ? -4.703 4.059 13.922 1 90.06 62 ALA B C 1
ATOM 2644 O O . ALA B 1 62 ? -5.02 5.246 14.008 1 90.06 62 ALA B O 1
ATOM 2645 N N . ARG B 1 63 ? -4.629 3.391 12.844 1 87.31 63 ARG B N 1
ATOM 2646 C CA . ARG B 1 63 ? -5.188 3.887 11.594 1 87.31 63 ARG B CA 1
ATOM 2647 C C . ARG B 1 63 ? -6.047 2.822 10.914 1 87.31 63 ARG B C 1
ATOM 2649 O O . ARG B 1 63 ? -5.703 1.639 10.93 1 87.31 63 ARG B O 1
ATOM 2656 N N . CYS B 1 64 ? -7.129 3.289 10.367 1 90 64 CYS B N 1
ATOM 2657 C CA . CYS B 1 64 ? -8.047 2.418 9.641 1 90 64 CYS B CA 1
ATOM 2658 C C . CYS B 1 64 ? -8.562 3.098 8.383 1 90 64 CYS B C 1
ATOM 2660 O O . CYS B 1 64 ? -8.852 4.297 8.391 1 90 64 CYS B O 1
ATOM 2662 N N . THR B 1 65 ? -8.766 2.406 7.281 1 80.25 65 THR B N 1
ATOM 2663 C CA . THR B 1 65 ? -9.203 2.996 6.023 1 80.25 65 THR B CA 1
ATOM 2664 C C . THR B 1 65 ? -10.727 3.107 5.98 1 80.25 65 THR B C 1
ATOM 2666 O O . THR B 1 65 ? -11.305 3.422 4.938 1 80.25 65 THR B O 1
ATOM 2669 N N . CYS B 1 66 ? -11.375 2.801 7.09 1 84 66 CYS B N 1
ATOM 2670 C CA . CYS B 1 66 ? -12.836 2.867 7.109 1 84 66 CYS B CA 1
ATOM 2671 C C . CYS B 1 66 ? -13.312 4.312 7.184 1 84 66 CYS B C 1
ATOM 2673 O O . CYS B 1 66 ? -12.562 5.195 7.602 1 84 66 CYS B O 1
ATOM 2675 N N . PRO B 1 67 ? -14.539 4.52 6.832 1 76.62 67 PRO B N 1
ATOM 2676 C CA . PRO B 1 67 ? -15.078 5.883 6.832 1 76.62 67 PRO B CA 1
ATOM 2677 C C . PRO B 1 67 ? -15.523 6.344 8.219 1 76.62 67 PRO B C 1
ATOM 2679 O O . PRO B 1 67 ? -16.203 7.363 8.344 1 76.62 67 PRO B O 1
ATOM 2682 N N . TYR B 1 68 ? -15.203 5.598 9.25 1 79.69 68 TYR B N 1
ATOM 2683 C CA . TYR B 1 68 ? -15.594 5.941 10.609 1 79.69 68 TYR B CA 1
ATOM 2684 C C . TYR B 1 68 ? -15.125 7.344 10.977 1 79.69 68 TYR B C 1
ATOM 2686 O O . TYR B 1 68 ? -13.953 7.68 10.789 1 79.69 68 TYR B O 1
ATOM 2694 N N . ASP B 1 69 ? -16.062 8.117 11.461 1 69.75 69 ASP B N 1
ATOM 2695 C CA . ASP B 1 69 ? -15.734 9.516 11.711 1 69.75 69 ASP B CA 1
ATOM 2696 C C . ASP B 1 69 ? -16.156 9.938 13.125 1 69.75 69 ASP B C 1
ATOM 2698 O O . ASP B 1 69 ? -16.094 11.117 13.469 1 69.75 69 ASP B O 1
ATOM 2702 N N . ASP B 1 70 ? -16.547 9.062 13.922 1 77 70 ASP B N 1
ATOM 2703 C CA . ASP B 1 70 ? -16.938 9.398 15.281 1 77 70 ASP B CA 1
ATOM 2704 C C . ASP B 1 70 ? -15.734 9.398 16.219 1 77 70 ASP B C 1
ATOM 2706 O O . ASP B 1 70 ? -14.609 9.156 15.789 1 77 70 ASP B O 1
ATOM 2710 N N . ALA B 1 71 ? -15.961 9.828 17.422 1 79.69 71 ALA B N 1
ATOM 2711 C CA . ALA B 1 71 ? -14.883 9.93 18.391 1 79.69 71 ALA B CA 1
ATOM 2712 C C . ALA B 1 71 ? -14.312 8.547 18.719 1 79.69 71 ALA B C 1
ATOM 2714 O O . ALA B 1 71 ? -15.062 7.57 18.828 1 79.69 71 ALA B O 1
ATOM 2715 N N . GLY B 1 72 ? -12.977 8.586 18.875 1 88.69 72 GLY B N 1
ATOM 2716 C CA . GLY B 1 72 ? -12.336 7.352 19.312 1 88.69 72 GLY B CA 1
ATOM 2717 C C . GLY B 1 72 ? -12.008 6.422 18.156 1 88.69 72 GLY B C 1
ATOM 2718 O O . GLY B 1 72 ? -12.047 6.828 16.984 1 88.69 72 GLY B O 1
ATOM 2719 N N . GLU B 1 73 ? -11.648 5.215 18.547 1 92.69 73 GLU B N 1
ATOM 2720 C CA . GLU B 1 73 ? -11.258 4.227 17.547 1 92.69 73 GLU B CA 1
ATOM 2721 C C . GLU B 1 73 ? -12.477 3.496 16.984 1 92.69 73 GLU B C 1
ATOM 2723 O O . GLU B 1 73 ? -13.484 3.336 17.672 1 92.69 73 GLU B O 1
ATOM 2728 N N . CYS B 1 74 ? -12.391 3.078 15.789 1 95 74 CYS B N 1
ATOM 2729 C CA . CYS B 1 74 ? -13.5 2.402 15.125 1 95 74 CYS B CA 1
ATOM 2730 C C . CYS B 1 74 ? -13.562 0.932 15.523 1 95 74 CYS B C 1
ATOM 2732 O O . CYS B 1 74 ? -12.602 0.397 16.078 1 95 74 CYS B O 1
ATOM 2734 N N . LYS B 1 75 ? -14.617 0.31 15.133 1 95.88 75 LYS B N 1
ATOM 2735 C CA . LYS B 1 75 ? -14.836 -1.09 15.484 1 95.88 75 LYS B CA 1
ATOM 2736 C C . LYS B 1 75 ? -13.773 -1.986 14.859 1 95.88 75 LYS B C 1
ATOM 2738 O O . LYS B 1 75 ? -13.438 -3.037 15.406 1 95.88 75 LYS B O 1
ATOM 2743 N N . HIS B 1 76 ? -13.211 -1.597 13.727 1 95.94 76 HIS B N 1
ATOM 2744 C CA . HIS B 1 76 ? -12.164 -2.389 13.086 1 95.94 76 HIS B CA 1
ATOM 2745 C C . HIS B 1 76 ? -10.883 -2.387 13.914 1 95.94 76 HIS B C 1
ATOM 2747 O O . HIS B 1 76 ? -10.281 -3.439 14.141 1 95.94 76 HIS B O 1
ATOM 2753 N N . VAL B 1 77 ? -10.539 -1.21 14.336 1 96.38 77 VAL B N 1
ATOM 2754 C CA . VAL B 1 77 ? -9.359 -1.067 15.18 1 96.38 77 VAL B CA 1
ATOM 2755 C C . VAL B 1 77 ? -9.555 -1.829 16.484 1 96.38 77 VAL B C 1
ATOM 2757 O O . VAL B 1 77 ? -8.664 -2.553 16.938 1 96.38 77 VAL B O 1
ATOM 2760 N N . VAL B 1 78 ? -10.766 -1.677 17.031 1 95.88 78 VAL B N 1
ATOM 2761 C CA . VAL B 1 78 ? -11.07 -2.316 18.312 1 95.88 78 VAL B CA 1
ATOM 2762 C C . VAL B 1 78 ? -10.992 -3.834 18.156 1 95.88 78 VAL B C 1
ATOM 2764 O O . VAL B 1 78 ? -10.43 -4.52 19.016 1 95.88 78 VAL B O 1
ATOM 2767 N N . ALA B 1 79 ? -11.531 -4.352 17.141 1 96.19 79 ALA B N 1
ATOM 2768 C CA . ALA B 1 79 ? -11.484 -5.789 16.891 1 96.19 79 ALA B CA 1
ATOM 2769 C C . ALA B 1 79 ? -10.047 -6.293 16.844 1 96.19 79 ALA B 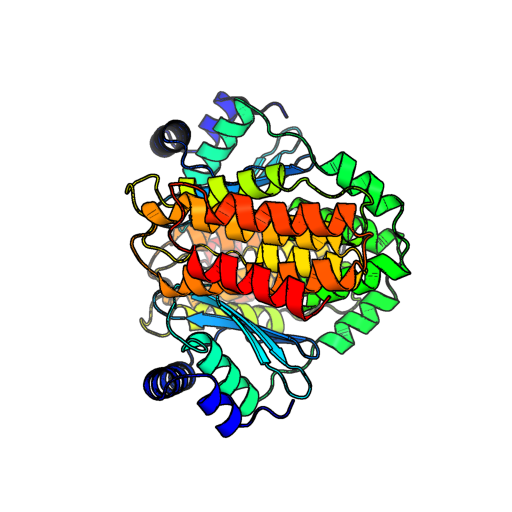C 1
ATOM 2771 O O . ALA B 1 79 ? -9.727 -7.324 17.422 1 96.19 79 ALA B O 1
ATOM 2772 N N . VAL B 1 80 ? -9.188 -5.586 16.141 1 96.31 80 VAL B N 1
ATOM 2773 C CA . VAL B 1 80 ? -7.793 -5.973 15.977 1 96.31 80 VAL B CA 1
ATOM 2774 C C . VAL B 1 80 ? -7.09 -5.934 17.328 1 96.31 80 VAL B C 1
ATOM 2776 O O . VAL B 1 80 ? -6.348 -6.852 17.688 1 96.31 80 VAL B O 1
ATOM 2779 N N . LEU B 1 81 ? -7.355 -4.859 18.078 1 95.69 81 LEU B N 1
ATOM 2780 C CA . LEU B 1 81 ? -6.723 -4.715 19.375 1 95.69 81 LEU B CA 1
ATOM 2781 C C . LEU B 1 81 ? -7.141 -5.848 20.312 1 95.69 81 LEU B C 1
ATOM 2783 O O . LEU B 1 81 ? -6.309 -6.395 21.031 1 95.69 81 LEU B O 1
ATOM 2787 N N . LEU B 1 82 ? -8.375 -6.184 20.297 1 94.44 82 LEU B N 1
ATOM 2788 C CA . LEU B 1 82 ? -8.867 -7.27 21.125 1 94.44 82 LEU B CA 1
ATOM 2789 C C . LEU B 1 82 ? -8.242 -8.594 20.719 1 94.44 82 LEU B C 1
ATOM 2791 O O . LEU B 1 82 ? -7.926 -9.43 21.578 1 94.44 82 LEU B O 1
ATOM 2795 N N . ASP B 1 83 ? -8.109 -8.789 19.469 1 93.69 83 ASP B N 1
ATOM 2796 C CA . ASP B 1 83 ? -7.504 -10.016 18.953 1 93.69 83 ASP B CA 1
ATOM 2797 C C . ASP B 1 83 ? -6.043 -10.133 19.391 1 93.69 83 ASP B C 1
ATOM 2799 O O . ASP B 1 83 ? -5.59 -11.195 19.812 1 93.69 83 ASP B O 1
ATOM 2803 N N . VAL B 1 84 ? -5.316 -9.078 19.25 1 92.75 84 VAL B N 1
ATOM 2804 C CA . VAL B 1 84 ? -3.904 -9.031 19.625 1 92.75 84 VAL B CA 1
ATOM 2805 C C . VAL B 1 84 ? -3.762 -9.273 21.125 1 92.75 84 VAL B C 1
ATOM 2807 O O . VAL B 1 84 ? -2.836 -9.961 21.562 1 92.75 84 VAL B O 1
ATOM 2810 N N . ALA B 1 85 ? -4.66 -8.664 21.859 1 90.56 85 ALA B N 1
ATOM 2811 C CA . ALA B 1 85 ? -4.625 -8.828 23.312 1 90.56 85 ALA B CA 1
ATOM 2812 C C . ALA B 1 85 ? -4.855 -10.281 23.703 1 90.56 85 ALA B C 1
ATOM 2814 O O . ALA B 1 85 ? -4.262 -10.773 24.672 1 90.56 85 ALA B O 1
ATOM 2815 N N . ALA B 1 86 ? -5.684 -10.953 23 1 89.06 86 ALA B N 1
ATOM 2816 C CA . ALA B 1 86 ? -6.031 -12.336 23.312 1 89.06 86 ALA B CA 1
ATOM 2817 C C . ALA B 1 86 ? -4.93 -13.297 22.859 1 89.06 86 ALA B C 1
ATOM 2819 O O . ALA B 1 86 ? -4.594 -14.242 23.578 1 89.06 86 ALA B O 1
ATOM 2820 N N . ASP B 1 87 ? -4.422 -13.086 21.641 1 88.19 87 ASP B N 1
ATOM 2821 C CA . ASP B 1 87 ? -3.406 -13.945 21.047 1 88.19 87 ASP B CA 1
ATOM 2822 C C . ASP B 1 87 ? -2.467 -13.141 20.141 1 88.19 87 ASP B C 1
ATOM 2824 O O . ASP B 1 87 ? -2.666 -13.078 18.922 1 88.19 87 ASP B O 1
ATOM 2828 N N . PRO B 1 88 ? -1.434 -12.609 20.703 1 87.56 88 PRO B N 1
ATOM 2829 C CA . PRO B 1 88 ? -0.518 -11.805 19.906 1 87.56 88 PRO B CA 1
ATOM 2830 C C . PRO B 1 88 ? 0.114 -12.594 18.766 1 87.56 88 PRO B C 1
ATOM 2832 O O . PRO B 1 88 ? 0.624 -13.695 18.969 1 87.56 88 PRO B O 1
ATOM 2835 N N . PRO B 1 89 ? 0.029 -12.016 17.562 1 88.56 89 PRO B N 1
ATOM 2836 C CA . PRO B 1 89 ? 0.675 -12.703 16.438 1 88.56 89 PRO B CA 1
ATOM 2837 C C . PRO B 1 89 ? 2.186 -12.828 16.609 1 88.56 89 PRO B C 1
ATOM 2839 O O . PRO B 1 89 ? 2.787 -12.078 17.391 1 88.56 89 PRO B O 1
ATOM 2842 N N . ARG B 1 90 ? 2.768 -13.844 15.875 1 86.5 90 ARG B N 1
ATOM 2843 C CA . ARG B 1 90 ? 4.215 -14.016 15.898 1 86.5 90 ARG B CA 1
ATOM 2844 C C . ARG B 1 90 ? 4.918 -12.773 15.359 1 86.5 90 ARG B C 1
ATOM 2846 O O . ARG B 1 90 ? 4.477 -12.18 14.375 1 86.5 90 ARG B O 1
ATOM 2853 N N . ASP B 1 91 ? 5.934 -12.336 16.062 1 90.81 91 ASP B N 1
ATOM 2854 C CA . ASP B 1 91 ? 6.719 -11.18 15.641 1 90.81 91 ASP B CA 1
ATOM 2855 C C . ASP B 1 91 ? 7.664 -11.539 14.5 1 90.81 91 ASP B C 1
ATOM 2857 O O . ASP B 1 91 ? 8.57 -12.359 14.672 1 90.81 91 ASP B O 1
ATOM 2861 N N . GLU B 1 92 ? 7.512 -10.93 13.352 1 89.12 92 GLU B N 1
ATOM 2862 C CA . GLU B 1 92 ? 8.305 -11.242 12.164 1 89.12 92 GLU B CA 1
ATOM 2863 C C . GLU B 1 92 ? 9.547 -10.352 12.086 1 89.12 92 GLU B C 1
ATOM 2865 O O . GLU B 1 92 ? 10.375 -10.516 11.188 1 89.12 92 GLU B O 1
ATOM 2870 N N . SER B 1 93 ? 9.656 -9.328 12.992 1 93.44 93 SER B N 1
ATOM 2871 C CA . SER B 1 93 ? 10.695 -8.312 12.883 1 93.44 93 SER B CA 1
ATOM 2872 C C . SER B 1 93 ? 12.086 -8.93 12.992 1 93.44 93 SER B C 1
ATOM 2874 O O . SER B 1 93 ? 13.016 -8.516 12.305 1 93.44 93 SER B O 1
ATOM 2876 N N . GLY B 1 94 ? 12.219 -9.93 13.812 1 91.12 94 GLY B N 1
ATOM 2877 C CA . GLY B 1 94 ? 13.516 -10.57 13.984 1 91.12 94 GLY B CA 1
ATOM 2878 C C . GLY B 1 94 ? 14.047 -11.18 12.703 1 91.12 94 GLY B C 1
ATOM 2879 O O . GLY B 1 94 ? 15.219 -10.984 12.352 1 91.12 94 GLY B O 1
ATOM 2880 N N . ARG B 1 95 ? 13.227 -11.961 12.07 1 86.81 95 ARG B N 1
ATOM 2881 C CA . ARG B 1 95 ? 13.602 -12.594 10.805 1 86.81 95 ARG B CA 1
ATOM 2882 C C . ARG B 1 95 ? 13.992 -11.555 9.766 1 86.81 95 ARG B C 1
ATOM 2884 O O . ARG B 1 95 ? 15 -11.703 9.07 1 86.81 95 ARG B O 1
ATOM 2891 N N . VAL B 1 96 ? 13.234 -10.484 9.648 1 92.62 96 VAL B N 1
ATOM 2892 C CA . VAL B 1 96 ? 13.461 -9.43 8.664 1 92.62 96 VAL B CA 1
ATOM 2893 C C . VAL B 1 96 ? 14.75 -8.68 9.008 1 92.62 96 VAL B C 1
ATOM 2895 O O . VAL B 1 96 ? 15.555 -8.383 8.125 1 92.62 96 VAL B O 1
ATOM 2898 N N . ASP B 1 97 ? 14.914 -8.375 10.305 1 92.75 97 ASP B N 1
ATOM 2899 C CA . ASP B 1 97 ? 16.094 -7.633 10.742 1 92.75 97 ASP B CA 1
ATOM 2900 C C . ASP B 1 97 ? 17.375 -8.406 10.43 1 92.75 97 ASP B C 1
ATOM 2902 O O . ASP B 1 97 ? 18.375 -7.812 10.023 1 92.75 97 ASP B O 1
ATOM 2906 N N . SER B 1 98 ? 17.297 -9.672 10.641 1 87.5 98 SER B N 1
ATOM 2907 C CA . SER B 1 98 ? 18.469 -10.508 10.359 1 87.5 98 SER B CA 1
ATOM 2908 C C . SER B 1 98 ? 18.844 -10.438 8.883 1 87.5 98 SER B C 1
ATOM 2910 O O . SER B 1 98 ? 20.031 -10.312 8.555 1 87.5 98 SER B O 1
ATOM 2912 N N . VAL B 1 99 ? 17.891 -10.492 8.031 1 88.06 99 VAL B N 1
ATOM 2913 C CA . VAL B 1 99 ? 18.141 -10.43 6.594 1 88.06 99 VAL B CA 1
ATOM 2914 C C . VAL B 1 99 ? 18.594 -9.023 6.211 1 88.06 99 VAL B C 1
ATOM 2916 O O . VAL B 1 99 ? 19.547 -8.852 5.449 1 88.06 99 VAL B O 1
ATOM 2919 N N . LEU B 1 100 ? 17.906 -7.973 6.75 1 92.19 100 LEU B N 1
ATOM 2920 C CA . LEU B 1 100 ? 18.156 -6.57 6.434 1 92.19 100 LEU B CA 1
ATOM 2921 C C . LEU B 1 100 ? 19.578 -6.176 6.797 1 92.19 100 LEU B C 1
ATOM 2923 O O . LEU B 1 100 ? 20.203 -5.375 6.102 1 92.19 100 LEU B O 1
ATOM 2927 N N . GLN B 1 101 ? 20.094 -6.715 7.867 1 85 101 GLN B N 1
ATOM 2928 C CA . GLN B 1 101 ? 21.438 -6.391 8.336 1 85 101 GLN B CA 1
ATOM 2929 C C . GLN B 1 101 ? 22.5 -7.023 7.445 1 85 101 GLN B C 1
ATOM 2931 O O . GLN B 1 101 ? 23.625 -6.527 7.363 1 85 101 GLN B O 1
ATOM 2936 N N . ASN B 1 102 ? 22.141 -8.078 6.766 1 83.06 102 ASN B N 1
ATOM 2937 C CA . ASN B 1 102 ? 23.125 -8.836 5.996 1 83.06 102 ASN B CA 1
ATOM 2938 C C . ASN B 1 102 ? 23.078 -8.461 4.516 1 83.06 102 ASN B C 1
ATOM 2940 O O . ASN B 1 102 ? 24 -8.805 3.76 1 83.06 102 ASN B O 1
ATOM 2944 N N . VAL B 1 103 ? 22.031 -7.781 4.109 1 84.94 103 VAL B N 1
ATOM 2945 C CA . VAL B 1 103 ? 21.922 -7.363 2.717 1 84.94 103 VAL B CA 1
ATOM 2946 C C . VAL B 1 103 ? 22.844 -6.164 2.463 1 84.94 103 VAL B C 1
ATOM 2948 O O . VAL B 1 103 ? 22.938 -5.258 3.295 1 84.94 103 VAL B O 1
ATOM 2951 N N . SER B 1 104 ? 23.578 -6.191 1.377 1 81.75 104 SER B N 1
ATOM 2952 C CA . SER B 1 104 ? 24.469 -5.094 1.021 1 81.75 104 SER B CA 1
ATOM 2953 C C . SER B 1 104 ? 23.688 -3.883 0.53 1 81.75 104 SER B C 1
ATOM 2955 O O . SER B 1 104 ? 22.531 -4.012 0.114 1 81.75 104 SER B O 1
ATOM 2957 N N . ALA B 1 105 ? 24.234 -2.688 0.593 1 80.75 105 ALA B N 1
ATOM 2958 C CA . ALA B 1 105 ? 23.625 -1.474 0.068 1 80.75 105 ALA B CA 1
ATOM 2959 C C . ALA B 1 105 ? 23.281 -1.628 -1.411 1 80.75 105 ALA B C 1
ATOM 2961 O O . ALA B 1 105 ? 22.25 -1.124 -1.872 1 80.75 105 ALA B O 1
ATOM 2962 N N . ASP B 1 106 ? 24.141 -2.377 -2.105 1 81.5 106 ASP B N 1
ATOM 2963 C CA . ASP B 1 106 ? 23.953 -2.576 -3.539 1 81.5 106 ASP B CA 1
ATOM 2964 C C . ASP B 1 106 ? 22.719 -3.436 -3.818 1 81.5 106 ASP B C 1
ATOM 2966 O O . ASP B 1 106 ? 22.156 -3.389 -4.914 1 81.5 106 ASP B O 1
ATOM 2970 N N . GLY B 1 107 ? 22.375 -4.215 -2.859 1 84.88 107 GLY B N 1
ATOM 2971 C CA . GLY B 1 107 ? 21.156 -4.992 -2.955 1 84.88 107 GLY B CA 1
ATOM 2972 C C . GLY B 1 107 ? 19.922 -4.23 -2.5 1 84.88 107 GLY B C 1
ATOM 2973 O O . GLY B 1 107 ? 18.859 -4.312 -3.129 1 84.88 107 GLY B O 1
ATOM 2974 N N . LEU B 1 108 ? 20.047 -3.418 -1.467 1 90.12 108 LEU B N 1
ATOM 2975 C CA . LEU B 1 108 ? 18.938 -2.707 -0.844 1 90.12 108 LEU B CA 1
ATOM 2976 C C . LEU B 1 108 ? 18.422 -1.602 -1.758 1 90.12 108 LEU B C 1
ATOM 2978 O O . LEU B 1 108 ? 17.219 -1.378 -1.845 1 90.12 108 LEU B O 1
ATOM 2982 N N . ARG B 1 109 ? 19.328 -0.927 -2.445 1 91.88 109 ARG B N 1
ATOM 2983 C CA . ARG B 1 109 ? 18.969 0.248 -3.232 1 91.88 109 ARG B CA 1
ATOM 2984 C C . ARG B 1 109 ? 18.031 -0.124 -4.375 1 91.88 109 ARG B C 1
ATOM 2986 O O . ARG B 1 109 ? 16.969 0.493 -4.547 1 91.88 109 ARG B O 1
ATOM 2993 N N . PRO B 1 110 ? 18.344 -1.219 -5.141 1 90.56 110 PRO B N 1
ATOM 2994 C CA . PRO B 1 110 ? 17.422 -1.583 -6.215 1 90.56 110 PRO B CA 1
ATOM 2995 C C . PRO B 1 110 ? 16.062 -2.049 -5.688 1 90.56 110 PRO B C 1
ATOM 2997 O O . PRO B 1 110 ? 15.031 -1.777 -6.309 1 90.56 110 PRO B O 1
ATOM 3000 N N . PHE B 1 111 ? 16.141 -2.77 -4.586 1 93.5 111 PHE B N 1
ATOM 3001 C CA . PHE B 1 111 ? 14.875 -3.195 -4.016 1 93.5 111 PHE B CA 1
ATOM 3002 C C . PHE B 1 111 ? 14.023 -1.992 -3.621 1 93.5 111 PHE B C 1
ATOM 3004 O O . PHE B 1 111 ? 12.836 -1.931 -3.943 1 93.5 111 PHE B O 1
ATOM 3011 N N . LEU B 1 112 ? 14.625 -1.072 -2.879 1 95.62 112 LEU B N 1
ATOM 3012 C CA . LEU B 1 112 ? 13.891 0.113 -2.439 1 95.62 112 LEU B CA 1
ATOM 3013 C C . LEU B 1 112 ? 13.422 0.935 -3.635 1 95.62 112 LEU B C 1
ATOM 3015 O O . LEU B 1 112 ? 12.312 1.478 -3.621 1 95.62 112 LEU B O 1
ATOM 3019 N N . ARG B 1 113 ? 14.227 1.055 -4.656 1 95.31 113 ARG B N 1
ATOM 3020 C CA . ARG B 1 113 ? 13.828 1.772 -5.859 1 95.31 113 ARG B CA 1
ATOM 3021 C C . ARG B 1 113 ? 12.57 1.166 -6.469 1 95.31 113 ARG B C 1
ATOM 3023 O O . ARG B 1 113 ? 11.664 1.891 -6.883 1 95.31 113 ARG B O 1
ATOM 3030 N N . ASP B 1 114 ? 12.555 -0.181 -6.5 1 93.62 114 ASP B N 1
ATOM 3031 C CA . ASP B 1 114 ? 11.383 -0.877 -7.027 1 93.62 114 ASP B CA 1
ATOM 3032 C C . ASP B 1 114 ? 10.141 -0.56 -6.199 1 93.62 114 ASP B C 1
ATOM 3034 O O . ASP B 1 114 ? 9.055 -0.351 -6.754 1 93.62 114 ASP B O 1
ATOM 3038 N N . VAL B 1 115 ? 10.32 -0.566 -4.906 1 95.25 115 VAL B N 1
ATOM 3039 C CA . VAL B 1 115 ? 9.227 -0.261 -3.986 1 95.25 115 VAL B CA 1
ATOM 3040 C C . VAL B 1 115 ? 8.727 1.162 -4.227 1 95.25 115 VAL B C 1
ATOM 3042 O O . VAL B 1 115 ? 7.523 1.394 -4.34 1 95.25 115 VAL B O 1
ATOM 3045 N N . LEU B 1 116 ? 9.633 2.111 -4.359 1 95.94 116 LEU B N 1
ATOM 3046 C CA . LEU B 1 116 ? 9.273 3.516 -4.523 1 95.94 116 LEU B CA 1
ATOM 3047 C C . LEU B 1 116 ? 8.617 3.754 -5.879 1 95.94 116 LEU B C 1
ATOM 3049 O O . LEU B 1 116 ? 7.789 4.656 -6.02 1 95.94 116 LEU B O 1
ATOM 3053 N N . ALA B 1 117 ? 8.938 2.963 -6.824 1 94.94 117 ALA B N 1
ATOM 3054 C CA . ALA B 1 117 ? 8.344 3.09 -8.156 1 94.94 117 ALA B CA 1
ATOM 3055 C C . ALA B 1 117 ? 6.852 2.789 -8.125 1 94.94 117 ALA B C 1
ATOM 3057 O O . ALA B 1 117 ? 6.066 3.451 -8.805 1 94.94 117 ALA B O 1
ATOM 3058 N N . GLU B 1 118 ? 6.504 1.867 -7.25 1 93.69 118 GLU B N 1
ATOM 3059 C CA . GLU B 1 118 ? 5.129 1.386 -7.293 1 93.69 118 GLU B CA 1
ATOM 3060 C C . GLU B 1 118 ? 4.293 2.006 -6.176 1 93.69 118 GLU B C 1
ATOM 3062 O O . GLU B 1 118 ? 3.074 1.819 -6.125 1 93.69 118 GLU B O 1
ATOM 3067 N N . HIS B 1 119 ? 4.969 2.789 -5.285 1 94.19 119 HIS B N 1
ATOM 3068 C CA . HIS B 1 119 ? 4.25 3.34 -4.141 1 94.19 119 HIS B CA 1
ATOM 3069 C C . HIS B 1 119 ? 4.527 4.828 -3.98 1 94.19 119 HIS B C 1
ATOM 3071 O O . HIS B 1 119 ? 5.453 5.219 -3.264 1 94.19 119 HIS B O 1
ATOM 3077 N N . PRO B 1 120 ? 3.623 5.695 -4.496 1 90.12 120 PRO B N 1
ATOM 3078 C CA . PRO B 1 120 ? 3.844 7.145 -4.461 1 90.12 120 PRO B CA 1
ATOM 3079 C C . PRO B 1 120 ? 3.924 7.695 -3.039 1 90.12 120 PRO B C 1
ATOM 3081 O O . PRO B 1 120 ? 4.711 8.609 -2.77 1 90.12 120 PRO B O 1
ATOM 3084 N N . ASP B 1 121 ? 3.104 7.168 -2.164 1 88.5 121 ASP B N 1
ATOM 3085 C CA . ASP B 1 121 ? 3.133 7.645 -0.784 1 88.5 121 ASP B CA 1
ATOM 3086 C C . ASP B 1 121 ? 4.496 7.391 -0.143 1 88.5 121 ASP B C 1
ATOM 3088 O O . ASP B 1 121 ? 5.004 8.227 0.603 1 88.5 121 ASP B O 1
ATOM 3092 N N . LEU B 1 122 ? 5.066 6.184 -0.438 1 93.69 122 LEU B N 1
ATOM 3093 C CA . LEU B 1 122 ? 6.383 5.855 0.1 1 93.69 122 LEU B CA 1
ATOM 3094 C C . LEU B 1 122 ? 7.465 6.715 -0.541 1 93.69 122 LEU B C 1
ATOM 3096 O O . LEU B 1 122 ? 8.453 7.062 0.109 1 93.69 122 LEU B O 1
ATOM 3100 N N . ARG B 1 123 ? 7.266 7.129 -1.821 1 91.88 123 ARG B N 1
ATOM 3101 C CA . ARG B 1 123 ? 8.18 8.055 -2.48 1 91.88 123 ARG B CA 1
ATOM 3102 C C . ARG B 1 123 ? 8.227 9.391 -1.752 1 91.88 123 ARG B C 1
ATOM 3104 O O . ARG B 1 123 ? 9.305 9.945 -1.521 1 91.88 123 ARG B O 1
ATOM 3111 N N . ASP B 1 124 ? 7.043 9.883 -1.382 1 85.88 124 ASP B N 1
ATOM 3112 C CA . ASP B 1 124 ? 6.945 11.148 -0.665 1 85.88 124 ASP B CA 1
ATOM 3113 C C . ASP B 1 124 ? 7.637 11.07 0.694 1 85.88 124 ASP B C 1
ATOM 3115 O O . ASP B 1 124 ? 8.328 12 1.104 1 85.88 124 ASP B O 1
ATOM 3119 N N . GLN B 1 125 ? 7.457 9.984 1.34 1 88.12 125 GLN B N 1
ATOM 3120 C CA . GLN B 1 125 ? 8.078 9.781 2.646 1 88.12 125 GLN B CA 1
ATOM 3121 C C . GLN B 1 125 ? 9.602 9.703 2.525 1 88.12 125 GLN B C 1
ATOM 3123 O O . GLN B 1 125 ? 10.32 10.227 3.375 1 88.12 125 GLN B O 1
ATOM 3128 N N . PHE B 1 126 ? 10.055 8.984 1.457 1 92.81 126 PHE B N 1
ATOM 3129 C CA . PHE B 1 126 ? 11.484 8.836 1.223 1 92.81 126 PHE B CA 1
ATOM 3130 C C . PHE B 1 126 ? 12.141 10.195 0.971 1 92.81 126 PHE B C 1
ATOM 3132 O O . PHE B 1 126 ? 13.164 10.516 1.569 1 92.81 126 PHE B O 1
ATOM 3139 N N . LEU B 1 127 ? 11.508 10.961 0.13 1 86.44 127 LEU B N 1
ATOM 3140 C CA . LEU B 1 127 ? 12.055 12.273 -0.22 1 86.44 127 LEU B CA 1
ATOM 3141 C C . LEU B 1 127 ? 12.008 13.219 0.976 1 86.44 127 LEU B C 1
ATOM 3143 O O . LEU B 1 127 ? 12.914 14.039 1.157 1 86.44 127 LEU B O 1
ATOM 3147 N N . ALA B 1 128 ? 10.938 13.102 1.789 1 81 128 ALA B N 1
ATOM 3148 C CA . ALA B 1 128 ? 10.82 13.922 2.994 1 81 128 ALA B CA 1
ATOM 3149 C C . ALA B 1 128 ? 11.938 13.602 3.984 1 81 128 ALA B C 1
ATOM 3151 O O . ALA B 1 128 ? 12.422 14.484 4.695 1 81 128 ALA B O 1
ATOM 3152 N N . ARG B 1 129 ? 12.359 12.352 3.957 1 82.25 129 ARG B N 1
ATOM 3153 C CA . ARG B 1 129 ? 13.344 11.922 4.941 1 82.25 129 ARG B CA 1
ATOM 3154 C C . ARG B 1 129 ? 14.758 12.227 4.465 1 82.25 129 ARG B C 1
ATOM 3156 O O . ARG B 1 129 ? 15.641 12.539 5.27 1 82.25 129 ARG B O 1
ATOM 3163 N N . PHE B 1 130 ? 15 12.188 3.102 1 85.75 130 PHE B N 1
ATOM 3164 C CA . PHE B 1 130 ? 16.406 12.172 2.688 1 85.75 130 PHE B CA 1
ATOM 3165 C C . PHE B 1 130 ? 16.703 13.305 1.717 1 85.75 130 PHE B C 1
ATOM 3167 O O . PHE B 1 130 ? 17.859 13.648 1.487 1 85.75 130 PHE B O 1
ATOM 3174 N N . ALA B 1 131 ? 15.656 13.773 1.01 1 78.06 131 ALA B N 1
ATOM 3175 C CA . ALA B 1 131 ? 15.914 14.828 0.03 1 78.06 131 ALA B CA 1
ATOM 3176 C C . ALA B 1 131 ? 16.078 16.188 0.711 1 78.06 131 ALA B C 1
ATOM 3178 O O . ALA B 1 131 ? 15.477 16.438 1.757 1 78.06 131 ALA B O 1
ATOM 3179 N N . ASP B 1 132 ? 16.922 16.922 0.278 1 67.12 132 ASP B N 1
ATOM 3180 C CA . ASP B 1 132 ? 17.141 18.266 0.786 1 67.12 132 ASP B CA 1
ATOM 3181 C C . ASP B 1 132 ? 15.984 19.188 0.383 1 67.12 132 ASP B C 1
ATOM 3183 O O . ASP B 1 132 ? 15.719 20.188 1.051 1 67.12 132 ASP B O 1
ATOM 3187 N N . THR B 1 133 ? 15.391 18.797 -0.659 1 63.06 133 THR B N 1
ATOM 3188 C CA . THR B 1 133 ? 14.32 19.672 -1.138 1 63.06 133 THR B CA 1
ATOM 3189 C C . THR B 1 133 ? 12.953 19.109 -0.758 1 63.06 133 THR B C 1
ATOM 3191 O O . THR B 1 133 ? 12.789 17.891 -0.662 1 63.06 133 THR B O 1
ATOM 3194 N N . SER B 1 134 ? 12.258 20.016 -0.135 1 67.88 134 SER B N 1
ATOM 3195 C CA . SER B 1 134 ? 10.898 19.656 0.227 1 67.88 134 SER B CA 1
ATOM 3196 C C . SER B 1 134 ? 9.883 20.344 -0.683 1 67.88 134 SER B C 1
ATOM 3198 O O . SER B 1 134 ? 10.211 21.312 -1.368 1 67.88 134 SER B O 1
ATOM 3200 N N . LYS B 1 135 ? 8.852 19.766 -0.905 1 75.56 135 LYS B N 1
ATOM 3201 C CA . LYS B 1 135 ? 7.73 20.375 -1.613 1 75.56 135 LYS B CA 1
ATOM 3202 C C . LYS B 1 135 ? 7.23 21.625 -0.884 1 75.56 135 LYS B C 1
ATOM 3204 O O . LYS B 1 135 ? 7.391 21.75 0.332 1 75.56 135 LYS B O 1
ATOM 3209 N N . SER B 1 136 ? 6.742 22.531 -1.766 1 80.69 136 SER B N 1
ATOM 3210 C CA . SER B 1 136 ? 6.164 23.75 -1.197 1 80.69 136 SER B CA 1
ATOM 3211 C C . SER B 1 136 ? 4.762 23.484 -0.652 1 80.69 136 SER B C 1
ATOM 3213 O O . SER B 1 136 ? 4.16 22.453 -0.938 1 80.69 136 SER B O 1
ATOM 3215 N N . VAL B 1 137 ? 4.266 24.422 0.199 1 86.56 137 VAL B N 1
ATOM 3216 C CA . VAL B 1 137 ? 2.904 24.375 0.721 1 86.56 137 VAL B CA 1
ATOM 3217 C C . VAL B 1 137 ? 1.911 24.281 -0.435 1 86.56 137 VAL B C 1
ATOM 3219 O O . VAL B 1 137 ? 0.961 23.484 -0.382 1 86.56 137 VAL B O 1
ATOM 3222 N N . GLU B 1 138 ? 2.258 25.016 -1.494 1 87.25 138 GLU B N 1
ATOM 3223 C CA . GLU B 1 138 ? 1.349 25.062 -2.635 1 87.25 138 GLU B CA 1
ATOM 3224 C C . GLU B 1 138 ? 1.284 23.719 -3.352 1 87.25 138 GLU B C 1
ATOM 3226 O O . GLU B 1 138 ? 0.219 23.312 -3.814 1 87.25 138 GLU B O 1
ATOM 3231 N N . GLU B 1 139 ? 2.365 23.172 -3.432 1 85.25 139 GLU B N 1
ATOM 3232 C CA . GLU B 1 139 ? 2.404 21.859 -4.07 1 85.25 139 GLU B CA 1
ATOM 3233 C C . GLU B 1 139 ? 1.59 20.828 -3.283 1 85.25 139 GLU B C 1
ATOM 3235 O O . GLU B 1 139 ? 0.838 20.047 -3.865 1 85.25 139 GLU B O 1
ATOM 3240 N N . TYR B 1 140 ? 1.702 20.828 -1.971 1 89.44 140 TYR B N 1
ATOM 3241 C CA . TYR B 1 140 ? 0.912 19.938 -1.127 1 89.44 140 TYR B CA 1
ATOM 3242 C C . TYR B 1 140 ? -0.569 20.297 -1.202 1 89.44 140 TYR B C 1
ATOM 3244 O O . TYR B 1 140 ? -1.423 19.406 -1.236 1 89.44 140 TYR B O 1
ATOM 3252 N N . ARG B 1 141 ? -0.86 21.578 -1.254 1 90.94 141 ARG B N 1
ATOM 3253 C CA . ARG B 1 141 ? -2.242 22.047 -1.345 1 90.94 141 ARG B CA 1
ATOM 3254 C C . ARG B 1 141 ? -2.9 21.547 -2.631 1 90.94 141 ARG B C 1
ATOM 3256 O O . ARG B 1 141 ? -4.07 21.156 -2.627 1 90.94 141 ARG B O 1
ATOM 3263 N N . THR B 1 142 ? -2.125 21.578 -3.664 1 86.75 142 THR B N 1
ATOM 3264 C CA . THR B 1 142 ? -2.625 21.078 -4.945 1 86.75 142 THR B CA 1
ATOM 3265 C C . THR B 1 142 ? -2.982 19.609 -4.852 1 86.75 142 THR B C 1
ATOM 3267 O O . THR B 1 142 ? -4.012 19.172 -5.375 1 86.75 142 THR B O 1
ATOM 3270 N N . GLU B 1 143 ? -2.148 18.906 -4.215 1 83.94 143 GLU B N 1
ATOM 3271 C CA . GLU B 1 143 ? -2.408 17.484 -4.023 1 83.94 143 GLU B CA 1
ATOM 3272 C C . GLU B 1 143 ? -3.674 17.25 -3.199 1 83.94 143 GLU B C 1
ATOM 3274 O O . GLU B 1 143 ? -4.473 16.375 -3.506 1 83.94 143 GLU B O 1
ATOM 3279 N N . ILE B 1 144 ? -3.857 18.047 -2.152 1 89.38 144 ILE B N 1
ATOM 3280 C CA . ILE B 1 144 ? -5.027 17.938 -1.287 1 89.38 144 ILE B CA 1
ATOM 3281 C C . ILE B 1 144 ? -6.281 18.344 -2.064 1 89.38 144 ILE B C 1
ATOM 3283 O O . ILE B 1 144 ? -7.324 17.703 -1.938 1 89.38 144 ILE B O 1
ATOM 3287 N N . GLU B 1 145 ? -6.176 19.344 -2.881 1 88.06 145 GLU B N 1
ATOM 3288 C CA . GLU B 1 145 ? -7.289 19.766 -3.727 1 88.06 145 GLU B CA 1
ATOM 3289 C C . GLU B 1 145 ? -7.711 18.641 -4.672 1 88.06 145 GLU B C 1
ATOM 3291 O O . GLU B 1 145 ? -8.906 18.422 -4.887 1 88.06 145 GLU B O 1
ATOM 3296 N N . HIS B 1 146 ? -6.738 18.016 -5.172 1 82.69 146 HIS B N 1
ATOM 3297 C CA . HIS B 1 146 ? -7.02 16.906 -6.07 1 82.69 146 HIS B CA 1
ATOM 3298 C C . HIS B 1 146 ? -7.773 15.789 -5.352 1 82.69 146 HIS B C 1
ATOM 3300 O O . HIS B 1 146 ? -8.617 15.125 -5.949 1 82.69 146 HIS B O 1
ATOM 3306 N N . LEU B 1 147 ? -7.438 15.531 -4.086 1 81.56 147 LEU B N 1
ATOM 3307 C CA . LEU B 1 147 ? -8.156 14.539 -3.293 1 81.56 147 LEU B CA 1
ATOM 3308 C C . LEU B 1 147 ? -9.633 14.906 -3.176 1 81.56 147 LEU B C 1
ATOM 3310 O O . LEU B 1 147 ? -10.508 14.047 -3.332 1 81.56 147 LEU B O 1
ATOM 3314 N N . PHE B 1 148 ? -9.938 16.188 -2.963 1 85.75 148 PHE B N 1
ATOM 3315 C CA . PHE B 1 148 ? -11.32 16.641 -2.85 1 85.75 148 PHE B CA 1
ATOM 3316 C C . PHE B 1 148 ? -12.031 16.562 -4.195 1 85.75 148 PHE B C 1
ATOM 3318 O O . PHE B 1 148 ? -13.188 16.156 -4.27 1 85.75 148 PHE B O 1
ATOM 3325 N N . ASP B 1 149 ? -11.336 17.047 -5.242 1 80.25 149 ASP B N 1
ATOM 3326 C CA . ASP B 1 149 ? -11.898 17 -6.59 1 80.25 149 ASP B CA 1
ATOM 3327 C C . ASP B 1 149 ? -12.328 15.586 -6.961 1 80.25 149 ASP B C 1
ATOM 3329 O O . ASP B 1 149 ? -13.383 15.391 -7.574 1 80.25 149 ASP B O 1
ATOM 3333 N N . ARG B 1 150 ? -11.594 14.734 -6.527 1 73.06 150 ARG B N 1
ATOM 3334 C CA . ARG B 1 150 ? -11.812 13.328 -6.848 1 73.06 150 ARG B CA 1
ATOM 3335 C C . ARG B 1 150 ? -13.086 12.805 -6.188 1 73.06 150 ARG B C 1
ATOM 3337 O O . ARG B 1 150 ? -13.758 11.922 -6.727 1 73.06 150 ARG B O 1
ATOM 3344 N N . HIS B 1 151 ? -13.375 13.336 -5.066 1 73.62 151 HIS B N 1
ATOM 3345 C CA . HIS B 1 151 ? -14.516 12.867 -4.293 1 73.62 151 HIS B CA 1
ATOM 3346 C C . HIS B 1 151 ? -15.773 13.656 -4.637 1 73.62 151 HIS B C 1
ATOM 3348 O O . HIS B 1 151 ? -16.859 13.367 -4.121 1 73.62 151 HIS B O 1
ATOM 3354 N N . THR B 1 152 ? -15.664 14.688 -5.438 1 67.38 152 THR B N 1
ATOM 3355 C CA . THR B 1 152 ? -16.812 15.492 -5.809 1 67.38 152 THR B CA 1
ATOM 3356 C C . THR B 1 152 ? -17.109 15.383 -7.305 1 67.38 152 THR B C 1
ATOM 3358 O O . THR B 1 152 ? -17.828 16.203 -7.867 1 67.38 152 THR B O 1
ATOM 3361 N N . ARG B 1 153 ? -16.625 14.539 -7.895 1 61.12 153 ARG B N 1
ATOM 3362 C CA . ARG B 1 153 ? -16.781 14.414 -9.336 1 61.12 153 ARG B CA 1
ATOM 3363 C C . ARG B 1 153 ? -18.234 14.102 -9.703 1 61.12 153 ARG B C 1
ATOM 3365 O O . ARG B 1 153 ? -18.781 14.703 -10.625 1 61.12 153 ARG B O 1
ATOM 3372 N N . ASP B 1 154 ? -18.859 13.125 -9.031 1 55.97 154 ASP B N 1
ATOM 3373 C CA . ASP B 1 154 ? -20.203 12.695 -9.367 1 55.97 154 ASP B CA 1
ATOM 3374 C C . ASP B 1 154 ? -21.25 13.5 -8.578 1 55.97 154 ASP B C 1
ATOM 3376 O O . ASP B 1 154 ? -22.391 13.656 -9.031 1 55.97 154 ASP B O 1
ATOM 3380 N N . TYR B 1 155 ? -20.844 13.922 -7.395 1 64.44 155 TYR B N 1
ATOM 3381 C CA . TYR B 1 155 ? -21.688 14.688 -6.492 1 64.44 155 TYR B CA 1
ATOM 3382 C C . TYR B 1 155 ? -20.938 15.891 -5.934 1 64.44 155 TYR B C 1
ATOM 3384 O O . TYR B 1 155 ? -19.781 15.773 -5.52 1 64.44 155 TYR B O 1
ATOM 3392 N N . PRO B 1 156 ? -21.469 16.969 -6.113 1 72 156 PRO B N 1
ATOM 3393 C CA . PRO B 1 156 ? -20.781 18.203 -5.734 1 72 156 PRO B CA 1
ATOM 3394 C C . PRO B 1 156 ? -20.453 18.266 -4.242 1 72 156 PRO B C 1
ATOM 3396 O O . PRO B 1 156 ? -20.156 19.328 -3.713 1 72 156 PRO B O 1
ATOM 3399 N N . ALA B 1 157 ? -20.641 17.062 -3.555 1 80.06 157 ALA B N 1
ATOM 3400 C CA . ALA B 1 157 ? -20.297 17.031 -2.133 1 80.06 157 ALA B CA 1
ATOM 3401 C C . ALA B 1 157 ? -19.5 15.773 -1.787 1 80.06 157 ALA B C 1
ATOM 3403 O O . ALA B 1 157 ? -19.641 14.734 -2.434 1 80.06 157 ALA B O 1
ATOM 3404 N N . VAL B 1 158 ? -18.625 15.984 -0.937 1 79.12 158 VAL B N 1
ATOM 3405 C CA . VAL B 1 158 ? -17.828 14.867 -0.435 1 79.12 158 VAL B CA 1
ATOM 3406 C C . VAL B 1 158 ? -18.578 14.164 0.692 1 79.12 158 VAL B C 1
ATOM 3408 O O . VAL B 1 158 ? -18.844 14.766 1.733 1 79.12 158 VAL B O 1
ATOM 3411 N N . THR B 1 159 ? -18.922 12.992 0.435 1 77.06 159 THR B N 1
ATOM 3412 C CA . THR B 1 159 ? -19.703 12.258 1.423 1 77.06 159 THR B CA 1
ATOM 3413 C C . THR B 1 159 ? -18.844 11.211 2.127 1 77.06 159 THR B C 1
ATOM 3415 O O . THR B 1 159 ? -19.281 10.578 3.09 1 77.06 159 THR B O 1
ATOM 3418 N N . ASP B 1 160 ? -17.609 11.117 1.658 1 75.44 160 ASP B N 1
ATOM 3419 C CA . ASP B 1 160 ? -16.703 10.117 2.24 1 75.44 160 ASP B CA 1
ATOM 3420 C C . ASP B 1 160 ? -15.57 10.789 3.01 1 75.44 160 ASP B C 1
ATOM 3422 O O . ASP B 1 160 ? -15.312 11.977 2.832 1 75.44 160 ASP B O 1
ATOM 3426 N N . ALA B 1 161 ? -15.023 10 3.963 1 80.19 161 ALA B N 1
ATOM 3427 C CA . ALA B 1 161 ? -13.828 10.461 4.664 1 80.19 161 ALA B CA 1
ATOM 3428 C C . ALA B 1 161 ? -12.586 10.305 3.795 1 80.19 161 ALA B C 1
ATOM 3430 O O . ALA B 1 161 ? -12.141 9.188 3.535 1 80.19 161 ALA B O 1
ATOM 3431 N N . ILE B 1 162 ? -12.07 11.43 3.316 1 84.06 162 ILE B N 1
ATOM 3432 C CA . ILE B 1 162 ? -10.836 11.414 2.541 1 84.06 162 ILE B CA 1
ATOM 3433 C C . ILE B 1 162 ? -9.664 11.031 3.443 1 84.06 162 ILE B C 1
ATOM 3435 O O . ILE B 1 162 ? -9.555 11.523 4.57 1 84.06 162 ILE B O 1
ATOM 3439 N N . ASP B 1 163 ? -8.859 10.094 3.029 1 81.19 163 ASP B N 1
ATOM 3440 C CA . ASP B 1 163 ? -7.699 9.656 3.799 1 81.19 163 ASP B CA 1
ATOM 3441 C C . ASP B 1 163 ? -6.535 10.633 3.646 1 81.19 163 ASP B C 1
ATOM 3443 O O . ASP B 1 163 ? -5.973 10.773 2.559 1 81.19 163 ASP B O 1
ATOM 3447 N N . PHE B 1 164 ? -6.094 11.266 4.766 1 87.5 164 PHE B N 1
ATOM 3448 C CA . PHE B 1 164 ? -4.996 12.227 4.75 1 87.5 164 PHE B CA 1
ATOM 3449 C C . PHE B 1 164 ? -3.752 11.641 5.406 1 87.5 164 PHE B C 1
ATOM 3451 O O . PHE B 1 164 ? -2.791 12.359 5.684 1 87.5 164 PHE B O 1
ATOM 3458 N N . SER B 1 165 ? -3.709 10.312 5.648 1 84.38 165 SER B N 1
ATOM 3459 C CA . SER B 1 165 ? -2.654 9.688 6.441 1 84.38 165 SER B CA 1
ATOM 3460 C C . SER B 1 165 ? -1.285 9.898 5.805 1 84.38 165 SER B C 1
ATOM 3462 O O . SER B 1 165 ? -0.291 10.094 6.508 1 84.38 165 SER B O 1
ATOM 3464 N N . HIS B 1 166 ? -1.287 9.859 4.531 1 82.25 166 HIS B N 1
ATOM 3465 C CA . HIS B 1 166 ? -0.035 10.039 3.807 1 82.25 166 HIS B CA 1
ATOM 3466 C C . HIS B 1 166 ? 0.628 11.367 4.18 1 82.25 166 HIS B C 1
ATOM 3468 O O . HIS B 1 166 ? 1.84 11.414 4.406 1 82.25 166 HIS B O 1
ATOM 3474 N N . PHE B 1 167 ? -0.096 12.461 4.32 1 89.5 167 PHE B N 1
ATOM 3475 C CA . PHE B 1 167 ? 0.444 13.781 4.625 1 89.5 167 PHE B CA 1
ATOM 3476 C C . PHE B 1 167 ? 0.93 13.844 6.066 1 89.5 167 PHE B C 1
ATOM 3478 O O . PHE B 1 167 ? 1.987 14.414 6.344 1 89.5 167 PHE B O 1
ATOM 3485 N N . PHE B 1 168 ? 0.199 13.211 6.938 1 90.31 168 PHE B N 1
ATOM 3486 C CA . PHE B 1 168 ? 0.618 13.211 8.336 1 90.31 168 PHE B CA 1
ATOM 3487 C C . PHE B 1 168 ? 1.899 12.406 8.516 1 90.31 168 PHE B C 1
ATOM 3489 O O . PHE B 1 168 ? 2.785 12.805 9.273 1 90.31 168 PHE B O 1
ATOM 3496 N N . GLU B 1 169 ? 1.956 11.328 7.824 1 85.44 169 GLU B N 1
ATOM 3497 C CA . GLU B 1 169 ? 3.17 10.516 7.875 1 85.44 169 GLU B CA 1
ATOM 3498 C C . GLU B 1 169 ? 4.367 11.289 7.328 1 85.44 169 GLU B C 1
ATOM 3500 O O . GLU B 1 169 ? 5.469 11.211 7.883 1 85.44 169 GLU B O 1
ATOM 3505 N N . LEU B 1 170 ? 4.133 11.984 6.309 1 87 170 LEU B N 1
ATOM 3506 C CA . LEU B 1 170 ? 5.188 12.781 5.703 1 87 170 LEU B CA 1
ATOM 3507 C C . LEU B 1 170 ? 5.668 13.867 6.664 1 87 170 LEU B C 1
ATOM 3509 O O . LEU B 1 170 ? 6.875 14.055 6.844 1 87 170 LEU B O 1
ATOM 3513 N N . ALA B 1 171 ? 4.719 14.555 7.273 1 92.06 171 ALA B N 1
ATOM 3514 C CA . ALA B 1 171 ? 5.078 15.594 8.242 1 92.06 171 ALA B CA 1
ATOM 3515 C C . ALA B 1 171 ? 5.871 15 9.406 1 92.06 171 ALA B C 1
ATOM 3517 O O . ALA B 1 171 ? 6.824 15.617 9.891 1 92.06 171 ALA B O 1
ATOM 3518 N N . GLU B 1 172 ? 5.484 13.852 9.773 1 87.25 172 GLU B N 1
ATOM 3519 C CA . GLU B 1 172 ? 6.195 13.188 10.859 1 87.25 172 GLU B CA 1
ATOM 3520 C C . GLU B 1 172 ? 7.625 12.844 10.461 1 87.25 172 GLU B C 1
ATOM 3522 O O . GLU B 1 172 ? 8.547 12.938 11.273 1 87.25 172 GLU B O 1
ATOM 3527 N N . GLN B 1 173 ? 7.781 12.43 9.289 1 82.44 173 GLN B N 1
ATOM 3528 C CA . GLN B 1 173 ? 9.125 12.133 8.797 1 82.44 173 GLN B CA 1
ATOM 3529 C C . GLN B 1 173 ? 10.008 13.375 8.836 1 82.44 173 GLN B C 1
ATOM 3531 O O . GLN B 1 173 ? 11.172 13.305 9.227 1 82.44 173 GLN B O 1
ATOM 3536 N N . TYR B 1 174 ? 9.508 14.492 8.438 1 86.44 174 TYR B N 1
ATOM 3537 C CA . TYR B 1 174 ? 10.25 15.742 8.531 1 86.44 174 TYR B CA 1
ATOM 3538 C C . TYR B 1 174 ? 10.57 16.078 9.984 1 86.44 174 TYR B C 1
ATOM 3540 O O . TYR B 1 174 ? 11.695 16.453 10.312 1 86.44 174 TYR B O 1
ATOM 3548 N N . HIS B 1 175 ? 9.5 15.867 10.805 1 86.81 175 HIS B N 1
ATOM 3549 C CA . HIS B 1 175 ? 9.648 16.172 12.227 1 86.81 175 HIS B CA 1
ATOM 3550 C C . HIS B 1 175 ? 10.758 15.344 12.859 1 86.81 175 HIS B C 1
ATOM 3552 O O . HIS B 1 175 ? 11.57 15.859 13.625 1 86.81 175 HIS B O 1
ATOM 3558 N N . GLU B 1 176 ? 10.812 14.141 12.508 1 80.19 176 GLU B N 1
ATOM 3559 C CA . GLU B 1 176 ? 11.812 13.227 13.055 1 80.19 176 GLU B CA 1
ATOM 3560 C C . GLU B 1 176 ? 13.227 13.648 12.648 1 80.19 176 GLU B C 1
ATOM 3562 O O . GLU B 1 176 ? 14.188 13.406 13.383 1 80.19 176 GLU B O 1
ATOM 3567 N N . ARG B 1 177 ? 13.344 14.32 11.609 1 80.88 177 ARG B N 1
ATOM 3568 C CA . ARG B 1 177 ? 14.633 14.781 11.117 1 80.88 177 ARG B CA 1
ATOM 3569 C C . ARG B 1 177 ? 14.906 16.219 11.562 1 80.88 177 ARG B C 1
ATOM 3571 O O . ARG B 1 177 ? 15.844 16.859 11.078 1 80.88 177 ARG B O 1
ATOM 3578 N N . GLU B 1 178 ? 14.031 16.609 12.344 1 87.44 178 GLU B N 1
ATOM 3579 C CA . GLU B 1 178 ? 14.148 17.953 12.898 1 87.44 178 GLU B CA 1
ATOM 3580 C C . GLU B 1 178 ? 14.031 19 11.805 1 87.44 178 GLU B C 1
ATOM 3582 O O . GLU B 1 178 ? 14.648 20.062 11.891 1 87.44 178 GLU B O 1
ATOM 3587 N N . ARG B 1 179 ? 13.43 18.547 10.695 1 87 179 ARG B N 1
ATOM 3588 C CA . ARG B 1 179 ? 13.062 19.5 9.656 1 87 179 ARG B CA 1
ATOM 3589 C C . ARG B 1 179 ? 11.664 20.062 9.898 1 87 179 ARG B C 1
ATOM 3591 O O . ARG B 1 179 ? 10.742 19.812 9.125 1 87 179 ARG B O 1
ATOM 3598 N N . TYR B 1 180 ? 11.523 20.938 10.875 1 90.81 180 TYR B N 1
ATOM 3599 C CA . TYR B 1 180 ? 10.25 21.375 11.445 1 90.81 180 TYR B CA 1
ATOM 3600 C C . TYR B 1 180 ? 9.492 22.266 10.469 1 90.81 180 TYR B C 1
ATOM 3602 O O . TYR B 1 180 ? 8.266 22.188 10.367 1 90.81 180 TYR B O 1
ATOM 3610 N N . LEU B 1 181 ? 10.242 23.047 9.734 1 89.62 181 LEU B N 1
ATOM 3611 C CA . LEU B 1 181 ? 9.578 24 8.852 1 89.62 181 LEU B CA 1
ATOM 3612 C C . LEU B 1 181 ? 8.992 23.281 7.637 1 89.62 181 LEU B C 1
ATOM 3614 O O . LEU B 1 181 ? 7.938 23.672 7.129 1 89.62 181 LEU B O 1
ATOM 3618 N N . GLU B 1 182 ? 9.68 22.266 7.219 1 90 182 GLU B N 1
ATOM 3619 C CA . GLU B 1 182 ? 9.125 21.438 6.152 1 90 182 GLU B CA 1
ATOM 3620 C C . GLU B 1 182 ? 7.891 20.672 6.629 1 90 182 GLU B C 1
ATOM 3622 O O . GLU B 1 182 ? 6.918 20.531 5.887 1 90 182 GLU B O 1
ATOM 3627 N N . ALA B 1 183 ? 7.926 20.172 7.855 1 92.81 183 ALA B N 1
ATOM 3628 C CA . ALA B 1 183 ? 6.746 19.547 8.445 1 92.81 183 ALA B CA 1
ATOM 3629 C C . ALA B 1 183 ? 5.586 20.531 8.539 1 92.81 183 ALA B C 1
ATOM 3631 O O . ALA B 1 183 ? 4.445 20.203 8.211 1 92.81 183 ALA B O 1
ATOM 3632 N N . ALA B 1 184 ? 5.941 21.734 8.93 1 94.12 184 ALA B N 1
ATOM 3633 C CA . ALA B 1 184 ? 4.934 22.781 9.07 1 94.12 184 ALA B CA 1
ATOM 3634 C C . ALA B 1 184 ? 4.262 23.078 7.73 1 94.12 184 ALA B C 1
ATOM 3636 O O . ALA B 1 184 ? 3.064 23.359 7.68 1 94.12 184 ALA B O 1
ATOM 3637 N N . ALA B 1 185 ? 5.086 22.984 6.703 1 92.88 185 ALA B N 1
ATOM 3638 C CA . ALA B 1 185 ? 4.535 23.234 5.375 1 92.88 185 ALA B CA 1
ATOM 3639 C C . ALA B 1 185 ? 3.463 22.203 5.023 1 92.88 185 ALA B C 1
ATOM 3641 O O . ALA B 1 185 ? 2.436 22.547 4.434 1 92.88 185 ALA B O 1
ATOM 3642 N N . VAL B 1 186 ? 3.678 20.969 5.383 1 94.06 186 VAL B N 1
ATOM 3643 C CA . VAL B 1 186 ? 2.711 19.906 5.121 1 94.06 186 VAL B CA 1
ATOM 3644 C C . VAL B 1 186 ? 1.442 20.156 5.938 1 94.06 186 VAL B C 1
ATOM 3646 O O . VAL B 1 186 ? 0.332 20.078 5.402 1 94.06 186 VAL B O 1
ATOM 3649 N N . TYR B 1 187 ? 1.585 20.453 7.219 1 95.81 187 TYR B N 1
ATOM 3650 C CA . TYR B 1 187 ? 0.446 20.703 8.094 1 95.81 187 TYR B CA 1
ATOM 3651 C C . TYR B 1 187 ? -0.359 21.906 7.617 1 95.81 187 TYR B C 1
ATOM 3653 O O . TYR B 1 187 ? -1.592 21.875 7.645 1 95.81 187 TYR B O 1
ATOM 3661 N N . ARG B 1 188 ? 0.362 22.906 7.152 1 95.62 188 ARG B N 1
ATOM 3662 C CA . ARG B 1 188 ? -0.315 24.094 6.652 1 95.62 188 ARG B CA 1
ATOM 3663 C C . ARG B 1 188 ? -1.177 23.766 5.438 1 95.62 188 ARG B C 1
ATOM 3665 O O . ARG B 1 188 ? -2.322 24.219 5.344 1 95.62 188 ARG B O 1
ATOM 3672 N N . ALA B 1 189 ? -0.557 23.016 4.543 1 95.19 189 ALA B N 1
ATOM 3673 C CA . ALA B 1 189 ? -1.317 22.609 3.361 1 95.19 189 ALA B CA 1
ATOM 3674 C C . ALA B 1 189 ? -2.576 21.844 3.754 1 95.19 189 ALA B C 1
ATOM 3676 O O . ALA B 1 189 ? -3.631 22.016 3.135 1 95.19 189 ALA B O 1
ATOM 3677 N N . LEU B 1 190 ? -2.465 21.016 4.77 1 95.12 190 LEU B N 1
ATOM 3678 C CA . LEU B 1 190 ? -3.576 20.188 5.23 1 95.12 190 LEU B CA 1
ATOM 3679 C C . LEU B 1 190 ? -4.707 21.062 5.773 1 95.12 190 LEU B C 1
ATOM 3681 O O . LEU B 1 190 ? -5.848 20.969 5.312 1 95.12 190 LEU B O 1
ATOM 3685 N N . PHE B 1 191 ? -4.414 21.969 6.766 1 94.94 191 PHE B N 1
ATOM 3686 C CA . PHE B 1 191 ? -5.516 22.703 7.375 1 94.94 191 PHE B CA 1
ATOM 3687 C C . PHE B 1 191 ? -6.078 23.734 6.406 1 94.94 191 PHE B C 1
ATOM 3689 O O . PHE B 1 191 ? -7.281 24 6.406 1 94.94 191 PHE B O 1
ATOM 3696 N N . GLU B 1 192 ? -5.223 24.359 5.555 1 94.5 192 GLU B N 1
ATOM 3697 C CA . GLU B 1 192 ? -5.75 25.266 4.543 1 94.5 192 GLU B CA 1
ATOM 3698 C C . GLU B 1 192 ? -6.629 24.531 3.539 1 94.5 192 GLU B C 1
ATOM 3700 O O . GLU B 1 192 ? -7.707 25.016 3.182 1 94.5 192 GLU B O 1
ATOM 3705 N N . GLY B 1 193 ? -6.039 23.391 3.068 1 93.81 193 GLY B N 1
ATOM 3706 C CA . GLY B 1 193 ? -6.777 22.609 2.092 1 93.81 193 GLY B CA 1
ATOM 3707 C C . GLY B 1 193 ? -8.125 22.141 2.604 1 93.81 193 GLY B C 1
ATOM 3708 O O . GLY B 1 193 ? -9.133 22.219 1.892 1 93.81 193 GLY B O 1
ATOM 3709 N N . ILE B 1 194 ? -8.18 21.641 3.814 1 93.56 194 ILE B N 1
ATOM 3710 C CA . ILE B 1 194 ? -9.414 21.156 4.418 1 93.56 194 ILE B CA 1
ATOM 3711 C C . ILE B 1 194 ? -10.383 22.328 4.621 1 93.56 194 ILE B C 1
ATOM 3713 O O . ILE B 1 194 ? -11.562 22.219 4.281 1 93.56 194 ILE B O 1
ATOM 3717 N N . ASP B 1 195 ? -9.891 23.438 5.16 1 94.12 195 ASP B N 1
ATOM 3718 C CA . ASP B 1 195 ? -10.711 24.609 5.43 1 94.12 195 ASP B CA 1
ATOM 3719 C C . ASP B 1 195 ? -11.305 25.172 4.141 1 94.12 195 ASP B C 1
ATOM 3721 O O . ASP B 1 195 ? -12.492 25.516 4.094 1 94.12 195 ASP B O 1
ATOM 3725 N N . ASP B 1 196 ? -10.477 25.234 3.086 1 92.5 196 ASP B N 1
ATOM 3726 C CA . ASP B 1 196 ? -10.906 25.797 1.812 1 92.5 196 ASP B CA 1
ATOM 3727 C C . ASP B 1 196 ? -12 24.938 1.171 1 92.5 196 ASP B C 1
ATOM 3729 O O . ASP B 1 196 ? -12.773 25.422 0.344 1 92.5 196 ASP B O 1
ATOM 3733 N N . ASN B 1 197 ? -12.008 23.672 1.546 1 91.44 197 ASN B N 1
ATOM 3734 C CA . ASN B 1 197 ? -12.945 22.766 0.902 1 91.44 197 ASN B CA 1
ATOM 3735 C C . ASN B 1 197 ? -14.109 22.406 1.827 1 91.44 197 ASN B C 1
ATOM 3737 O O . ASN B 1 197 ? -14.867 21.484 1.553 1 91.44 197 ASN B O 1
ATOM 3741 N N . GLU B 1 198 ? -14.234 23.141 2.898 1 90.38 198 GLU B N 1
ATOM 3742 C CA . GLU B 1 198 ? -15.25 22.875 3.908 1 90.38 198 GLU B CA 1
ATOM 3743 C C . GLU B 1 198 ? -16.656 22.859 3.295 1 90.38 198 GLU B C 1
ATOM 3745 O O . GLU B 1 198 ? -17.5 22.047 3.67 1 90.38 198 GLU B O 1
ATOM 3750 N N . SER B 1 199 ? -16.891 23.719 2.355 1 88.12 199 SER B N 1
ATOM 3751 C CA . SER B 1 199 ? -18.203 23.844 1.737 1 88.12 199 SER B CA 1
ATOM 3752 C C . SER B 1 199 ? -18.547 22.625 0.895 1 88.12 199 SER B C 1
ATOM 3754 O O . SER B 1 199 ? -19.703 22.359 0.607 1 88.12 199 SER B O 1
ATOM 3756 N N . ARG B 1 200 ? -17.516 21.906 0.565 1 88.75 200 ARG B N 1
ATOM 3757 C CA . ARG B 1 200 ? -17.719 20.734 -0.262 1 88.75 200 ARG B CA 1
ATOM 3758 C C . ARG B 1 200 ? -17.984 19.5 0.599 1 88.75 200 ARG B C 1
ATOM 3760 O O . ARG B 1 200 ? -18.422 18.453 0.091 1 88.75 200 ARG B O 1
ATOM 3767 N N . ILE B 1 201 ? -17.766 19.625 1.859 1 87.25 201 ILE B N 1
ATOM 3768 C CA . ILE B 1 201 ? -17.875 18.5 2.779 1 87.25 201 ILE B CA 1
ATOM 3769 C C . ILE B 1 201 ? -19.344 18.328 3.203 1 87.25 201 ILE B C 1
ATOM 3771 O O . ILE B 1 201 ? -19.953 19.281 3.707 1 87.25 201 ILE B O 1
ATOM 3775 N N . ASP B 1 202 ? -19.922 17.156 2.928 1 85.44 202 ASP B N 1
ATOM 3776 C CA . ASP B 1 202 ? -21.344 16.953 3.211 1 85.44 202 ASP B CA 1
ATOM 3777 C C . ASP B 1 202 ? -21.547 15.789 4.172 1 85.44 202 ASP B C 1
ATOM 3779 O O . ASP B 1 202 ? -22.688 15.438 4.504 1 85.44 202 ASP B O 1
ATOM 3783 N N . ALA B 1 203 ? -20.531 15.164 4.508 1 79.88 203 ALA B N 1
ATOM 3784 C CA . ALA B 1 203 ? -20.578 14.062 5.469 1 79.88 203 ALA B CA 1
ATOM 3785 C C . ALA B 1 203 ? -19.219 13.875 6.152 1 79.88 203 ALA B C 1
ATOM 3787 O O . ALA B 1 203 ? -18.25 14.547 5.801 1 79.88 203 ALA B O 1
ATOM 3788 N N . ALA B 1 204 ? -19.203 13.102 7.23 1 81.19 204 ALA B N 1
ATOM 3789 C CA . ALA B 1 204 ? -17.969 12.789 7.949 1 81.19 204 ALA B CA 1
ATOM 3790 C C . ALA B 1 204 ? -17.344 14.047 8.539 1 81.19 204 ALA B C 1
ATOM 3792 O O . ALA B 1 204 ? -16.125 14.227 8.484 1 81.19 204 ALA B O 1
ATOM 3793 N N . TYR B 1 205 ? -18.109 14.93 9.039 1 83.25 205 TYR B N 1
ATOM 3794 C CA . TYR B 1 205 ? -17.672 16.234 9.531 1 83.25 205 TYR B CA 1
ATOM 3795 C C . TYR B 1 205 ? -16.625 16.078 10.625 1 83.25 205 TYR B C 1
ATOM 3797 O O . TYR B 1 205 ? -15.664 16.844 10.688 1 83.25 205 TYR B O 1
ATOM 3805 N N . ASP B 1 206 ? -16.844 15.109 11.383 1 81.31 206 ASP B N 1
ATOM 3806 C CA . ASP B 1 206 ? -15.922 14.883 12.484 1 81.31 206 ASP B CA 1
ATOM 3807 C C . ASP B 1 206 ? -14.531 14.508 11.969 1 81.31 206 ASP B C 1
ATOM 3809 O O . ASP B 1 206 ? -13.523 14.906 12.547 1 81.31 206 ASP B O 1
ATOM 3813 N N . HIS B 1 207 ? -14.5 13.711 10.883 1 85.12 207 HIS B N 1
ATOM 3814 C CA . HIS B 1 207 ? -13.242 13.305 10.281 1 85.12 207 HIS B CA 1
ATOM 3815 C C . HIS B 1 207 ? -12.43 14.508 9.82 1 85.12 207 HIS B C 1
ATOM 3817 O O . HIS B 1 207 ? -11.234 14.602 10.102 1 85.12 207 HIS B O 1
ATOM 3823 N N . TYR B 1 208 ? -13.047 15.367 9.211 1 90.38 208 TYR B N 1
ATOM 3824 C CA . TYR B 1 208 ? -12.359 16.531 8.664 1 90.38 208 TYR B CA 1
ATOM 3825 C C . TYR B 1 208 ? -11.992 17.516 9.773 1 90.38 208 TYR B C 1
ATOM 3827 O O . TYR B 1 208 ? -10.914 18.125 9.742 1 90.38 208 TYR B O 1
ATOM 3835 N N . ALA B 1 209 ? -12.867 17.625 10.781 1 88.19 209 ALA B N 1
ATOM 3836 C CA . ALA B 1 209 ? -12.562 18.484 11.922 1 88.19 209 ALA B CA 1
ATOM 3837 C C . ALA B 1 209 ? -11.344 17.984 12.68 1 88.19 209 ALA B C 1
ATOM 3839 O O . ALA B 1 209 ? -10.477 18.766 13.078 1 88.19 209 ALA B O 1
ATOM 3840 N N . LYS B 1 210 ? -11.297 16.734 12.828 1 89.06 210 LYS B N 1
ATOM 3841 C CA . LYS B 1 210 ? -10.172 16.125 13.531 1 89.06 210 LYS B CA 1
ATOM 3842 C C . LYS B 1 210 ? -8.875 16.281 12.742 1 89.06 210 LYS B C 1
ATOM 3844 O O . LYS B 1 210 ? -7.82 16.562 13.32 1 89.06 210 LYS B O 1
ATOM 3849 N N . ALA B 1 211 ? -8.984 16 11.461 1 91.44 211 ALA B N 1
ATOM 3850 C CA . ALA B 1 211 ? -7.812 16.141 10.602 1 91.44 211 ALA B CA 1
ATOM 3851 C C . ALA B 1 211 ? -7.285 17.578 10.633 1 91.44 211 ALA B C 1
ATOM 3853 O O . ALA B 1 211 ? -6.074 17.797 10.727 1 91.44 211 ALA B O 1
ATOM 3854 N N . LEU B 1 212 ? -8.211 18.516 10.602 1 94.31 212 LEU B N 1
ATOM 3855 C CA . LEU B 1 212 ? -7.82 19.922 10.641 1 94.31 212 LEU B CA 1
ATOM 3856 C C . LEU B 1 212 ? -7.16 20.266 11.977 1 94.31 212 LEU B C 1
ATOM 3858 O O . LEU B 1 212 ? -6.105 20.906 12.008 1 94.31 212 LEU B O 1
ATOM 3862 N N . GLN B 1 213 ? -7.738 19.766 13.008 1 92.5 213 GLN B N 1
ATOM 3863 C CA . GLN B 1 213 ? -7.188 20.047 14.328 1 92.5 213 GLN B CA 1
ATOM 3864 C C . GLN B 1 213 ? -5.809 19.422 14.5 1 92.5 213 GLN B C 1
ATOM 3866 O O . GLN B 1 213 ? -4.898 20.031 15.047 1 92.5 213 GLN B O 1
ATOM 3871 N N . SER B 1 214 ? -5.711 18.203 14.031 1 93.25 214 SER B N 1
ATOM 3872 C CA . SER B 1 214 ? -4.422 17.531 14.102 1 93.25 214 SER B CA 1
ATOM 3873 C C . SER B 1 214 ? -3.359 18.281 13.305 1 93.25 214 SER B C 1
ATOM 3875 O O . SER B 1 214 ? -2.205 18.375 13.734 1 93.25 214 SER B O 1
ATOM 3877 N N . ALA B 1 215 ? -3.768 18.719 12.188 1 95.81 215 ALA B N 1
ATOM 3878 C CA . ALA B 1 215 ? -2.846 19.484 11.359 1 95.81 215 ALA B CA 1
ATOM 3879 C C . ALA B 1 215 ? -2.436 20.781 12.062 1 95.81 215 ALA B C 1
ATOM 3881 O O . ALA B 1 215 ? -1.263 21.156 12.039 1 95.81 215 ALA B O 1
ATOM 3882 N N . LEU B 1 216 ? -3.396 21.484 12.695 1 95.5 216 LEU B N 1
ATOM 3883 C CA . LEU B 1 216 ? -3.111 22.719 13.422 1 95.5 216 LEU B CA 1
ATOM 3884 C C . LEU B 1 216 ? -2.168 22.453 14.586 1 95.5 216 LEU B C 1
ATOM 3886 O O . LEU B 1 216 ? -1.197 23.188 14.781 1 95.5 216 LEU B O 1
ATOM 3890 N N . ASP B 1 217 ? -2.475 21.391 15.281 1 94.12 217 ASP B N 1
ATOM 3891 C CA . ASP B 1 217 ? -1.623 21.047 16.422 1 94.12 217 ASP B CA 1
ATOM 3892 C C . ASP B 1 217 ? -0.197 20.75 15.961 1 94.12 217 ASP B C 1
ATOM 3894 O O . ASP B 1 217 ? 0.767 21.188 16.594 1 94.12 217 ASP B O 1
ATOM 3898 N N . GLY B 1 218 ? -0.141 19.922 14.914 1 94.94 218 GLY B N 1
ATOM 3899 C CA . GLY B 1 218 ? 1.172 19.625 14.367 1 94.94 218 GLY B CA 1
ATOM 3900 C C . GLY B 1 218 ? 1.912 20.875 13.906 1 94.94 218 GLY B C 1
ATOM 3901 O O . GLY B 1 218 ? 3.117 21 14.133 1 94.94 218 GLY B O 1
ATOM 3902 N N . TYR B 1 219 ? 1.22 21.766 13.258 1 95.44 219 TYR B N 1
ATOM 3903 C CA . TYR B 1 219 ? 1.788 23.031 12.781 1 95.44 219 TYR B CA 1
ATOM 3904 C C . TYR B 1 219 ? 2.365 23.844 13.938 1 95.44 219 TYR B C 1
ATOM 3906 O O . TYR B 1 219 ? 3.508 24.297 13.875 1 95.44 219 TYR B O 1
ATOM 3914 N N . VAL B 1 220 ? 1.579 23.953 14.945 1 94.06 220 VAL B N 1
ATOM 3915 C CA . VAL B 1 220 ? 1.979 24.719 16.109 1 94.06 220 VAL B CA 1
ATOM 3916 C C . VAL B 1 220 ? 3.232 24.109 16.734 1 94.06 220 VAL B C 1
ATOM 3918 O O . VAL B 1 220 ? 4.195 24.828 17.031 1 94.06 220 VAL B O 1
ATOM 3921 N N . GLU B 1 221 ? 3.223 22.828 16.859 1 93.94 221 GLU B N 1
ATOM 3922 C CA . GLU B 1 221 ? 4.367 22.141 17.453 1 93.94 221 GLU B CA 1
ATOM 3923 C C . GLU B 1 221 ? 5.625 22.344 16.609 1 93.94 221 GLU B C 1
ATOM 3925 O O . GLU B 1 221 ? 6.715 22.562 17.156 1 93.94 221 GLU B O 1
ATOM 3930 N N . CYS B 1 222 ? 5.465 22.297 15.344 1 93.69 222 CYS B N 1
ATOM 3931 C CA . CYS B 1 222 ? 6.605 22.422 14.445 1 93.69 222 CYS B CA 1
ATOM 3932 C C . CYS B 1 222 ? 7.152 23.844 14.461 1 93.69 222 CYS B C 1
ATOM 3934 O O . CYS B 1 222 ? 8.367 24.047 14.477 1 93.69 222 CYS B O 1
ATOM 3936 N N . VAL B 1 223 ? 6.281 24.797 14.461 1 92.75 223 VAL B N 1
ATOM 3937 C CA . VAL B 1 223 ? 6.695 26.203 14.453 1 92.75 223 VAL B CA 1
ATOM 3938 C C . VAL B 1 223 ? 7.426 26.531 15.758 1 92.75 223 VAL B C 1
ATOM 3940 O O . VAL B 1 223 ? 8.445 27.219 15.742 1 92.75 223 VAL B O 1
ATOM 3943 N N . LEU B 1 224 ? 6.918 25.953 16.812 1 92.56 224 LEU B N 1
ATOM 3944 C CA . LEU B 1 224 ? 7.555 26.172 18.109 1 92.56 224 LEU B CA 1
ATOM 3945 C C . LEU B 1 224 ? 8.914 25.484 18.172 1 92.56 224 LEU B C 1
ATOM 3947 O O . LEU B 1 224 ? 9.875 26.047 18.688 1 92.56 224 LEU B O 1
ATOM 3951 N N . ALA B 1 225 ? 8.961 24.328 17.625 1 91 225 ALA B N 1
ATOM 3952 C CA . ALA B 1 225 ? 10.188 23.547 17.688 1 91 225 ALA B CA 1
ATOM 3953 C C . ALA B 1 225 ? 11.266 24.156 16.797 1 91 225 ALA B C 1
ATOM 3955 O O . ALA B 1 225 ? 12.461 24.016 17.078 1 91 225 ALA B O 1
ATOM 3956 N N . ALA B 1 226 ? 10.906 24.734 15.695 1 89.06 226 ALA B N 1
ATOM 3957 C CA . ALA B 1 226 ? 11.852 25.328 14.75 1 89.06 226 ALA B CA 1
ATOM 3958 C C . ALA B 1 226 ? 12.602 26.5 15.383 1 89.06 226 ALA B C 1
ATOM 3960 O O . ALA B 1 226 ? 13.695 26.844 14.938 1 89.06 226 ALA B O 1
ATOM 3961 N N . ASP B 1 227 ? 12.117 27.031 16.469 1 83.44 227 ASP B N 1
ATOM 3962 C CA . ASP B 1 227 ? 12.75 28.125 17.188 1 83.44 227 ASP B CA 1
ATOM 3963 C C . ASP B 1 227 ? 13.305 29.172 16.234 1 83.44 227 ASP B C 1
ATOM 3965 O O . ASP B 1 227 ? 14.477 29.547 16.328 1 83.44 227 ASP B O 1
ATOM 3969 N N . SER B 1 228 ? 12.508 29.562 15.312 1 82.19 228 SER B N 1
ATOM 3970 C CA . SER B 1 228 ? 12.891 30.547 14.305 1 82.19 228 SER B CA 1
ATOM 3971 C C . SER B 1 228 ? 12.922 31.953 14.891 1 82.19 228 SER B C 1
ATOM 3973 O O . SER B 1 228 ? 12.492 32.156 16.031 1 82.19 228 SER B O 1
ATOM 3975 N N . ASP B 1 229 ? 13.555 32.906 14.211 1 84.88 229 ASP B N 1
ATOM 3976 C CA . ASP B 1 229 ? 13.578 34.281 14.648 1 84.88 229 ASP B CA 1
ATOM 3977 C C . ASP B 1 229 ? 12.18 34.906 14.617 1 84.88 229 ASP B C 1
ATOM 3979 O O . ASP B 1 229 ? 11.227 34.25 14.148 1 84.88 229 ASP B O 1
ATOM 3983 N N . GLN B 1 230 ? 12.031 36.031 15.203 1 84.44 230 GLN B N 1
ATOM 3984 C CA . GLN B 1 230 ? 10.734 36.656 15.398 1 84.44 230 GLN B CA 1
ATOM 3985 C C . GLN B 1 230 ? 10.031 36.906 14.07 1 84.44 230 GLN B C 1
ATOM 3987 O O . GLN B 1 230 ? 8.82 36.719 13.945 1 84.44 230 GLN B O 1
ATOM 3992 N N . ASP B 1 231 ? 10.773 37.344 13.094 1 84.19 231 ASP B N 1
ATOM 3993 C CA . ASP B 1 231 ? 10.18 37.625 11.797 1 84.19 231 ASP B CA 1
ATOM 3994 C C . ASP B 1 231 ? 9.594 36.375 11.156 1 84.19 231 ASP B C 1
ATOM 3996 O O . ASP B 1 231 ? 8.484 36.406 10.625 1 84.19 231 ASP B O 1
ATOM 4000 N N . GLU B 1 232 ? 10.336 35.312 11.234 1 84.44 232 GLU B N 1
ATOM 4001 C CA . GLU B 1 232 ? 9.883 34.062 10.688 1 84.44 232 GLU B CA 1
ATOM 4002 C C . GLU B 1 232 ? 8.688 33.5 11.453 1 84.44 232 GLU B C 1
ATOM 4004 O O . GLU B 1 232 ? 7.754 32.969 10.859 1 84.44 232 GLU B O 1
ATOM 4009 N N . PHE B 1 233 ? 8.781 33.719 12.75 1 88.81 233 PHE B N 1
ATOM 4010 C CA . PHE B 1 233 ? 7.688 33.281 13.609 1 88.81 233 PHE B CA 1
ATOM 4011 C C . PHE B 1 233 ? 6.398 34.031 13.242 1 88.81 233 PHE B C 1
ATOM 4013 O O . PHE B 1 233 ? 5.336 33.406 13.148 1 88.81 233 PHE B O 1
ATOM 4020 N N . GLU B 1 234 ? 6.504 35.25 12.961 1 88.62 234 GLU B N 1
ATOM 4021 C CA . GLU B 1 234 ? 5.344 36.062 12.609 1 88.62 234 GLU B CA 1
ATOM 4022 C C . GLU B 1 234 ? 4.762 35.625 11.266 1 88.62 234 GLU B C 1
ATOM 4024 O O . GLU B 1 234 ? 3.547 35.719 11.062 1 88.62 234 GLU B O 1
ATOM 4029 N N . LYS B 1 235 ? 5.637 35.219 10.414 1 89.5 235 LYS B N 1
ATOM 4030 C CA . LYS B 1 235 ? 5.16 34.75 9.125 1 89.5 235 LYS B CA 1
ATOM 4031 C C . LYS B 1 235 ? 4.266 33.5 9.305 1 89.5 235 LYS B C 1
ATOM 4033 O O . LYS B 1 235 ? 3.256 33.375 8.609 1 89.5 235 LYS B O 1
ATOM 4038 N N . TYR B 1 236 ? 4.676 32.688 10.203 1 91.25 236 TYR B N 1
ATOM 4039 C CA . TYR B 1 236 ? 3.922 31.453 10.438 1 91.25 236 TYR B CA 1
ATOM 4040 C C . TYR B 1 236 ? 2.611 31.75 11.156 1 91.25 236 TYR B C 1
ATOM 4042 O O . TYR B 1 236 ? 1.591 31.109 10.883 1 91.25 236 TYR B O 1
ATOM 4050 N N . ILE B 1 237 ? 2.648 32.75 12.062 1 90.44 237 ILE B N 1
ATOM 4051 C CA . ILE B 1 237 ? 1.408 33.188 12.688 1 90.44 237 ILE B CA 1
ATOM 4052 C C . ILE B 1 237 ? 0.507 33.844 11.633 1 90.44 237 ILE B C 1
ATOM 4054 O O . ILE B 1 237 ? -0.711 33.656 11.648 1 90.44 237 ILE B O 1
ATOM 4058 N N . GLY B 1 238 ? 1.153 34.531 10.781 1 91.75 238 GLY B N 1
ATOM 4059 C CA . GLY B 1 238 ? 0.425 35.219 9.719 1 91.75 238 GLY B CA 1
ATOM 4060 C C . GLY B 1 238 ? -0.351 34.281 8.828 1 91.75 238 GLY B C 1
ATOM 4061 O O . GLY B 1 238 ? -1.455 34.594 8.383 1 91.75 238 GLY B O 1
ATOM 4062 N N . ALA B 1 239 ? 0.263 33.125 8.578 1 92.31 239 ALA B N 1
ATOM 4063 C CA . ALA B 1 239 ? -0.422 32.125 7.758 1 92.31 239 ALA B CA 1
ATOM 4064 C C . ALA B 1 239 ? -1.737 31.703 8.406 1 92.31 239 ALA B C 1
ATOM 4066 O O . ALA B 1 239 ? -2.742 31.516 7.711 1 92.31 239 ALA B O 1
ATOM 4067 N N . LEU B 1 240 ? -1.764 31.516 9.703 1 93.75 240 LEU B N 1
ATOM 4068 C CA . LEU B 1 240 ? -2.973 31.156 10.43 1 93.75 240 LEU B CA 1
ATOM 4069 C C . LEU B 1 240 ? -3.982 32.312 10.414 1 93.75 240 LEU B C 1
ATOM 4071 O O . LEU B 1 240 ? -5.18 32.062 10.227 1 93.75 240 LEU B O 1
ATOM 4075 N N . GLU B 1 241 ? -3.486 33.5 10.57 1 91.31 241 GLU B N 1
ATOM 4076 C CA . GLU B 1 241 ? -4.352 34.656 10.555 1 91.31 241 GLU B CA 1
ATOM 4077 C C . GLU B 1 241 ? -5.016 34.844 9.195 1 91.31 241 GLU B C 1
ATOM 4079 O O . GLU B 1 241 ? -6.211 35.156 9.109 1 91.31 241 GLU B O 1
ATOM 4084 N N . ASP B 1 242 ? -4.168 34.719 8.219 1 91.69 242 ASP B N 1
ATOM 4085 C CA . ASP B 1 242 ? -4.691 34.875 6.863 1 91.69 242 ASP B CA 1
ATOM 4086 C C . ASP B 1 242 ? -5.816 33.875 6.609 1 91.69 242 ASP B C 1
ATOM 4088 O O . ASP B 1 242 ? -6.832 34.219 6 1 91.69 242 ASP B O 1
ATOM 4092 N N . GLN B 1 243 ? -5.582 32.656 7.086 1 91.56 243 GLN B N 1
ATOM 4093 C CA . GLN B 1 243 ? -6.586 31.609 6.879 1 91.56 243 GLN B CA 1
ATOM 4094 C C . GLN B 1 243 ? -7.84 31.875 7.707 1 91.56 243 GLN B C 1
ATOM 4096 O O . GLN B 1 243 ? -8.961 31.641 7.242 1 91.56 243 GLN B O 1
ATOM 4101 N N . ALA B 1 244 ? -7.715 32.375 8.906 1 90.44 244 ALA B N 1
ATOM 4102 C CA . ALA B 1 244 ? -8.828 32.688 9.789 1 90.44 244 ALA B CA 1
ATOM 4103 C C . ALA B 1 244 ? -9.695 33.812 9.195 1 90.44 244 ALA B C 1
ATOM 4105 O O . ALA B 1 244 ? -10.922 33.812 9.367 1 90.44 244 ALA B O 1
ATOM 4106 N N . MET B 1 245 ? -9.047 34.688 8.477 1 88.5 245 MET B N 1
ATOM 4107 C CA . MET B 1 245 ? -9.734 35.844 7.945 1 88.5 245 MET B CA 1
ATOM 4108 C C . MET B 1 245 ? -10.328 35.562 6.57 1 88.5 245 MET B C 1
ATOM 4110 O O . MET B 1 245 ? -11.078 36.375 6.027 1 88.5 245 MET B O 1
ATOM 4114 N N . SER B 1 246 ? -9.898 34.438 6.121 1 85.12 246 SER B N 1
ATOM 4115 C CA . SER B 1 246 ? -10.43 34.094 4.805 1 85.12 246 SER B CA 1
ATOM 4116 C C . SER B 1 246 ? -11.945 33.969 4.84 1 85.12 246 SER B C 1
ATOM 4118 O O . SER B 1 246 ? -12.516 33.531 5.836 1 85.12 246 SER B O 1
ATOM 4120 N N . LYS B 1 247 ? -12.68 34.562 3.842 1 74.19 247 LYS B N 1
ATOM 4121 C CA . LYS B 1 247 ? -14.141 34.625 3.773 1 74.19 247 LYS B CA 1
ATOM 4122 C C . LYS B 1 247 ? -14.75 33.25 3.787 1 74.19 247 LYS B C 1
ATOM 4124 O O . LYS B 1 247 ? -15.891 33.062 4.234 1 74.19 247 LYS B O 1
ATOM 4129 N N . GLN B 1 248 ? -14 32.344 3.428 1 74 248 GLN B N 1
ATOM 4130 C CA . GLN B 1 248 ? -14.57 31.016 3.242 1 74 248 GLN B CA 1
ATOM 4131 C C . GLN B 1 248 ? -14.227 30.094 4.418 1 74 248 GLN B C 1
ATOM 4133 O O . GLN B 1 248 ? -14.68 28.953 4.473 1 74 248 GLN B O 1
ATOM 4138 N N . SER B 1 249 ? -13.727 30.672 5.492 1 78.88 249 SER B N 1
ATOM 4139 C CA . SER B 1 249 ? -13.266 29.797 6.559 1 78.88 249 SER B CA 1
ATOM 4140 C C . SER B 1 249 ? -14.414 29.375 7.473 1 78.88 249 SER B C 1
ATOM 4142 O O . SER B 1 249 ? -15.195 30.219 7.914 1 78.88 249 SER B O 1
ATOM 4144 N N . ALA B 1 250 ? -14.555 28.125 7.641 1 82.12 250 ALA B N 1
ATOM 4145 C CA . ALA B 1 250 ? -15.562 27.578 8.539 1 82.12 250 ALA B CA 1
ATOM 4146 C C . ALA B 1 250 ? -14.953 27.219 9.891 1 82.12 250 ALA B C 1
ATOM 4148 O O . ALA B 1 250 ? -15.656 26.797 10.805 1 82.12 250 ALA B O 1
ATOM 4149 N N . ASN B 1 251 ? -13.617 27.469 10.078 1 90.38 251 ASN B N 1
ATOM 4150 C CA . ASN B 1 251 ? -12.898 27 11.258 1 90.38 251 ASN B CA 1
ATOM 4151 C C . ASN B 1 251 ? -12.117 28.141 11.914 1 90.38 251 ASN B C 1
ATOM 4153 O O . ASN B 1 251 ? -10.992 27.938 12.375 1 90.38 251 ASN B O 1
ATOM 4157 N N . THR B 1 252 ? -12.727 29.312 11.906 1 89.38 252 THR B N 1
ATOM 4158 C CA . THR B 1 252 ? -12.078 30.531 12.383 1 89.38 252 THR B CA 1
ATOM 4159 C C . THR B 1 252 ? -11.664 30.375 13.844 1 89.38 252 THR B C 1
ATOM 4161 O O . THR B 1 252 ? -10.555 30.766 14.219 1 89.38 252 THR B O 1
ATOM 4164 N N . GLU B 1 253 ? -12.547 29.812 14.578 1 88.94 253 GLU B N 1
ATOM 4165 C CA . GLU B 1 253 ? -12.25 29.656 16 1 88.94 253 GLU B CA 1
ATOM 4166 C C . GLU B 1 253 ? -11.031 28.766 16.219 1 88.94 253 GLU B C 1
ATOM 4168 O O . GLU B 1 253 ? -10.203 29.047 17.094 1 88.94 253 GLU B O 1
ATOM 4173 N N . GLN B 1 254 ? -10.961 27.719 15.484 1 90.75 254 GLN B N 1
ATOM 4174 C CA . GLN B 1 254 ? -9.836 26.797 15.602 1 90.75 254 GLN B CA 1
ATOM 4175 C C . GLN B 1 254 ? -8.523 27.484 15.234 1 90.75 254 GLN B C 1
ATOM 4177 O O . GLN B 1 254 ? -7.496 27.25 15.883 1 90.75 254 GLN B O 1
ATOM 4182 N N . PHE B 1 255 ? -8.508 28.344 14.312 1 93.06 255 PHE B N 1
ATOM 4183 C CA . PHE B 1 255 ? -7.309 29.062 13.883 1 93.06 255 PHE B CA 1
ATOM 4184 C C . PHE B 1 255 ? -6.844 30.031 14.961 1 93.06 255 PHE B C 1
ATOM 4186 O O . PHE B 1 255 ? -5.652 30.109 15.266 1 93.06 255 PHE B O 1
ATOM 4193 N N . TYR B 1 256 ? -7.801 30.703 15.492 1 91.31 256 TYR B N 1
ATOM 4194 C CA . TYR B 1 256 ? -7.441 31.656 16.531 1 91.31 256 TYR B CA 1
ATOM 4195 C C . TYR B 1 256 ? -6.949 30.953 17.781 1 91.31 256 TYR B C 1
ATOM 4197 O O . TYR B 1 256 ? -6.07 31.453 18.484 1 91.31 256 TYR B O 1
ATOM 4205 N N . ARG B 1 257 ? -7.539 29.828 18.016 1 91.25 257 ARG B N 1
ATOM 4206 C CA . ARG B 1 257 ? -7.027 29.031 19.125 1 91.25 257 ARG B CA 1
ATOM 4207 C C . ARG B 1 257 ? -5.578 28.625 18.891 1 91.25 257 ARG B C 1
ATOM 4209 O O . ARG B 1 257 ? -4.766 28.625 19.812 1 91.25 257 ARG B O 1
ATOM 4216 N N . ALA B 1 258 ? -5.324 28.219 17.688 1 92.38 258 ALA B N 1
ATOM 4217 C CA . ALA B 1 258 ? -3.961 27.844 17.328 1 92.38 258 ALA B CA 1
ATOM 4218 C C . ALA B 1 258 ? -3.01 29.031 17.453 1 92.38 258 ALA B C 1
ATOM 4220 O O . ALA B 1 258 ? -1.875 28.875 17.906 1 92.38 258 ALA B O 1
ATOM 4221 N N . ILE B 1 259 ? -3.439 30.234 17.078 1 90.19 259 ILE B N 1
ATOM 4222 C CA . ILE B 1 259 ? -2.643 31.453 17.188 1 90.19 259 ILE B CA 1
ATOM 4223 C C . ILE B 1 259 ? -2.35 31.734 18.656 1 90.19 259 ILE B C 1
ATOM 4225 O O . ILE B 1 259 ? -1.215 32.062 19.016 1 90.19 259 ILE B O 1
ATOM 4229 N N . GLY B 1 260 ? -3.41 31.609 19.406 1 90.81 260 GLY B N 1
ATOM 4230 C CA . GLY B 1 260 ? -3.234 31.781 20.844 1 90.81 260 GLY B CA 1
ATOM 4231 C C . GLY B 1 260 ? -2.221 30.828 21.453 1 90.81 260 GLY B C 1
ATOM 4232 O O . GLY B 1 260 ? -1.392 31.234 22.266 1 90.81 260 GLY B O 1
ATOM 4233 N N . ASP B 1 261 ? -2.311 29.609 21.047 1 90.31 261 ASP B N 1
ATOM 4234 C CA . ASP B 1 261 ? -1.386 28.578 21.531 1 90.31 261 ASP 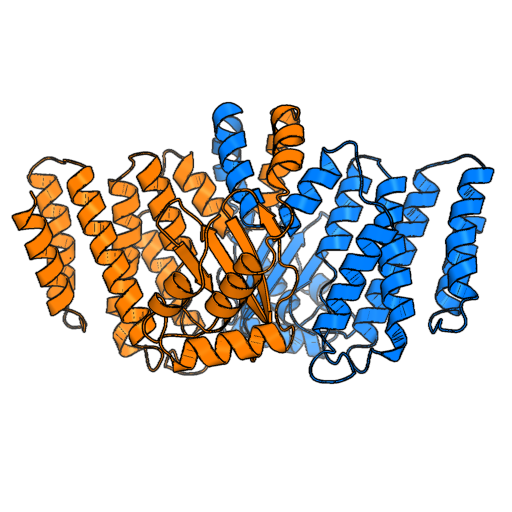B CA 1
ATOM 4235 C C . ASP B 1 261 ? 0.055 28.938 21.156 1 90.31 261 ASP B C 1
ATOM 4237 O O . ASP B 1 261 ? 0.97 28.734 21.969 1 90.31 261 ASP B O 1
ATOM 4241 N N . LEU B 1 262 ? 0.273 29.406 19.938 1 90.44 262 LEU B N 1
ATOM 4242 C CA . LEU B 1 262 ? 1.601 29.781 19.469 1 90.44 262 LEU B CA 1
ATOM 4243 C C . LEU B 1 262 ? 2.15 30.953 20.266 1 90.44 262 LEU B C 1
ATOM 4245 O O . LEU B 1 262 ? 3.314 30.953 20.672 1 90.44 262 LEU B O 1
ATOM 4249 N N . GLU B 1 263 ? 1.333 31.844 20.547 1 88.88 263 GLU B N 1
ATOM 4250 C CA . GLU B 1 263 ? 1.753 33.062 21.25 1 88.88 263 GLU B CA 1
ATOM 4251 C C . GLU B 1 263 ? 2.045 32.781 22.719 1 88.88 263 GLU B C 1
ATOM 4253 O O . GLU B 1 263 ? 2.973 33.344 23.297 1 88.88 263 GLU B O 1
ATOM 4258 N N . GLU B 1 264 ? 1.294 31.875 23.25 1 87.56 264 GLU B N 1
ATOM 4259 C CA . GLU B 1 264 ? 1.455 31.547 24.672 1 87.56 264 GLU B CA 1
ATOM 4260 C C . GLU B 1 264 ? 2.707 30.703 24.906 1 87.56 264 GLU B C 1
ATOM 4262 O O . GLU B 1 264 ? 3.361 30.828 25.938 1 87.56 264 GLU B O 1
ATOM 4267 N N . ARG B 1 265 ? 2.943 29.906 24 1 85.69 265 ARG B N 1
ATOM 4268 C CA . ARG B 1 265 ? 4.016 28.938 24.203 1 85.69 265 ARG B CA 1
ATOM 4269 C C . ARG B 1 265 ? 5.332 29.453 23.625 1 85.69 265 ARG B C 1
ATOM 4271 O O . ARG B 1 265 ? 6.379 28.828 23.812 1 85.69 265 ARG B O 1
ATOM 4278 N N . ARG B 1 266 ? 5.375 30.516 23.016 1 82.88 266 ARG B N 1
ATOM 4279 C CA . ARG B 1 266 ? 6.621 31.078 22.516 1 82.88 266 ARG B CA 1
ATOM 4280 C C . ARG B 1 266 ? 7.48 31.609 23.656 1 82.88 266 ARG B C 1
ATOM 4282 O O . ARG B 1 266 ? 6.996 32.375 24.5 1 82.88 266 ARG B O 1
#

Nearest PDB structures (foldseek):
  8ato-assembly1_A  TM=3.224E-01  e=7.690E-01  Homo sapiens
  6w2q-assembly1_A  TM=2.801E-01  e=6.312E+00  synthetic construct
  8qdv-assembly2_E  TM=2.433E-01  e=6.628E+00  Homo sapiens
  6hc2-assembly4_S  TM=2.449E-01  e=6.961E+00  Homo sapiens
  8ato-assembly1_A  TM=3.367E-01  e=1.040E+00  Homo sapiens

Organism: NCBI:txid1816183

pLDDT: mean 87.48, std 7.51, range [52.94, 96.38]

InterPro domains:
  IPR007527 Zinc finger, SWIM-type [PF04434] (49-83)
  IPR007527 Zinc finger, SWIM-type [PS50966] (49-85)

Solvent-accessible surface area (backbone atoms only — not comparable to full-atom values): 27969 Å² total; per-residue (Å²): 131,90,56,48,70,68,62,55,49,72,42,28,47,71,67,36,42,53,47,4,50,48,39,44,74,68,61,32,68,36,81,68,43,25,26,72,49,26,37,36,31,34,30,61,67,101,50,81,25,51,32,41,35,39,52,54,98,89,45,78,49,73,48,61,71,55,68,74,33,63,79,61,50,46,35,63,54,43,17,52,51,52,45,40,49,75,56,63,56,72,64,48,39,62,64,51,49,56,41,62,72,68,53,50,58,83,57,47,50,59,53,50,50,54,51,37,41,76,28,65,64,56,37,52,37,50,36,44,59,65,37,90,65,68,80,52,39,64,57,48,25,50,54,49,45,49,56,52,50,64,50,28,68,92,39,84,37,22,64,60,58,78,84,58,60,63,54,55,53,27,23,48,38,13,42,73,68,67,35,17,66,62,15,24,29,46,21,46,17,46,31,51,38,51,36,73,42,46,88,32,51,70,34,43,61,50,40,53,51,49,52,33,50,51,20,47,53,50,24,44,52,19,56,60,69,52,64,58,56,70,70,58,46,48,52,56,49,42,54,40,48,54,48,38,66,36,91,70,41,82,52,35,68,60,31,52,49,46,49,50,50,47,62,67,71,100,131,89,56,50,72,68,62,55,51,73,39,29,47,73,68,36,44,54,48,4,50,46,40,44,74,67,61,31,68,35,80,66,43,24,27,74,49,26,36,35,31,36,30,60,66,100,50,79,25,51,31,42,37,37,52,54,97,90,45,78,50,74,47,60,71,54,62,76,32,66,79,61,51,46,36,64,54,44,17,51,51,53,45,40,48,75,56,62,55,72,64,48,38,63,66,51,50,57,40,61,72,69,52,48,57,83,56,49,50,58,53,50,51,54,52,36,43,77,28,66,65,56,37,51,37,49,36,44,62,66,38,90,64,67,81,52,37,64,58,47,25,50,54,47,47,49,58,52,52,66,50,28,69,91,38,83,37,23,64,60,56,79,84,59,60,65,55,54,52,29,22,46,38,13,43,75,69,67,35,20,64,61,16,24,31,45,22,46,18,47,30,50,38,51,36,72,43,46,87,34,52,70,34,40,60,50,40,55,51,48,51,32,48,49,19,47,51,49,23,45,52,20,56,61,68,52,64,59,56,69,70,59,46,47,51,59,49,43,53,42,48,54,50,37,65,35,89,70,42,82,51,36,66,61,31,51,49,47,48,50,52,48,62,68,70,102

Sequence (532 aa):
MNIDATTIRNLCTDAVFERGQKYRKERRIQRIERFDDVVTAVVQGSSQYDVTVELGEKTIDARCTCPYDDAGECKHVVAVLLDVAADPPRDESGRVDSVLQNVSADGLRPFLRDVLAEHPDLRDQFLARFADTSKSVEEYRTEIEHLFDRHTRDYPAVTDAIDFSHFFELAEQYHERERYLEAAAVYRALFEGIDDNESRIDAAYDHYAKALQSALDGYVECVLAADSDQDEFEKYIGALEDQAMSKQSANTEQFYRAIGDLEERRMNIDATTIRNLCTDAVFERGQKYRKERRIQRIERFDDVVTAVVQGSSQYDVTVELGEKTIDARCTCPYDDAGECKHVVAVLLDVAADPPRDESGRVDSVLQNVSADGLRPFLRDVLAEHPDLRDQFLARFADTSKSVEEYRTEIEHLFDRHTRDYPAVTDAIDFSHFFELAEQYHERERYLEAAAVYRALFEGIDDNESRIDAAYDHYAKALQSALDGYVECVLAADSDQDEFEKYIGALEDQAMSKQSANTEQFYRAIGDLEERR

Secondary structure (DSSP, 8-state):
----HHHHHTTS-HHHHHHHHHHHHTT-EEEEEEETTEEEEEEESSSEEEEEEEE-SS-EEEEE-S---SSS--HHHHHHHHHHHHSPPPB-HHHHHHHHHHS-HHHHHHHHHHHHHH-HHHHHHHHHHH-SPPPPHHHHHHHHHHHHHHHSSSSSSB-S----HHHHHHHHHHHHTT-HHHHHHHHHHHHHHHHHTGGGB-S-HHHHHHHHHHHHHHHHHHHHHHT--HHHHHHHHHHHHHHHT-TT-S-HHHHHHHHHHHHHH-/----HHHHHTTS-HHHHHHHHHHHHTT-EEEEEEETTEEEEEEESSSEEEEEEEE-SS-EEEEE-S---SSS--HHHHHHHHHHHHSPPPB-HHHHHHHHHHS-HHHHHHHHHHHHHH-HHHHHHHHHHH-S----HHHHHHHHHHHHHHHSSSSSSB-S----HHHHHHHHHHHHTT-HHHHHHHHHHHHHHHHHTGGGB-S-HHHHHHHHHHHHHHHHHHHHHHT--HHHHHHHHHHHHHHHH-TT-S-HHHHHHHHHHHHHH-

Foldseek 3Di:
DQQDPVNLPVQDPPVQLVLLVVQLVVVQWADWAAAPQKTWIWGDDVHIKIKIWGHDPNDIDIDIPDQDQDGGDGSPNSNSSVVCNVPNHDHCNVVVVVVVVPDDPVRVVVVVVVVCVVDVLVVLLVCLQPPPDADALVVLLVVLLVQLCVQPVPPLARAGQRDPVSLQSSLVSCVVVLVLVSSLSSLLSLLLSLQQCVVRYDHSVSNSVVSNLVSLVSNLVSLVSNVDDPVVSVVSLVSLVVSLPPPRGPCNVSSVVSSVSNVVSD/DQQDPVNLPVQDPPVQLVLLVVQLVVVQWAPWAAAPQKTWIWGDDVHIKIKIWGHDPNDIDIDIPAQDQDGGDGSPNSNSSVVCNVPNHDHCNVVVVVVVVPDDPVRVVVVVVVVCVVDVLVVLLVCLQPPPDADALVVLLVVLLVQLCVQPVVPLARAGQRDPVSLQSSLVSCVVVLVLVSSLSSLLSLLLSLQQCVVRYDHSVSNSVVSNLVSLVSNLVSLLSNPDDPVVSVVSLVSLVVSLPDPRGPCNVSSVVSSVSNVVSD

Radius of gyration: 24.72 Å; Cα contacts (8 Å, |Δi|>4): 789; chains: 2; bounding box: 46×75×61 Å